Protein AF-0000000077649374 (afdb_homodimer)

Organism: Acanthosepion pharaonis (NCBI:txid158019)

Sequence (612 aa):
MPIEAVLDDIYYEPVKFMDAVSCPISDKKQTMKIISKLQSVYPVKGFEHLKRVKSCKSQGSGLHIIICLKDQLSEEFLKKRLTLEVPASAPLTRKQFNEASLCWPVNFHEDKKITRLLSAHVFTPNEEEIINKNMAKAIEMAKIGQKMAECPVGAVVIDPTKDLVIAAAHDLRFQSGHPLKHAVMACVDLVAHSQGGGVWNCPDTLMYTSTESQISSEGNKMGPYLCTTYDLYVTHEPCVMCAMALVHSRVKRVFYSVPEKDGALGSNYKLHVQKHLNHHYEVYRGIMSKECEMLLTTDCKSEAITMPIEAVLDDIYYEPVKFMDAVSCPISDKKQTMKIISKLQSVYPVKGFEHLKRVKSCKSQGSGLHIIICLKDQLSEEFLKKRLTLEVPASAPLTRKQFNEASLCWPVNFHEDKKITRLLSAHVFTPNEEEIINKNMAKAIEMAKIGQKMAECPVGAVVIDPTKDLVIAAAHDLRFQSGHPLKHAVMACVDLVAHSQGGGVWNCPDTLMYTSTESQISSEGNKMGPYLCTTYDLYVTHEPCVMCAMALVHSRVKRVFYSVPEKDGALGSNYKLHVQKHLNHHYEVYRGIMSKECEMLLTTDCKSEAIT

Foldseek 3Di:
DFKAWQADCLLVDAFDKAKFWKDKDPDPVCVVVVVVVLCVVPNAPPQQFFDQWDQDPPPHRIIMGTRYGPVVDDPVVPPPTDMFIAGPHHRAAPVNQVNRVVRGHTDDDYDPLVHLNHDRDVDDPVVLVLLLVQLVLQQVQLVVCVVVVHHSKKKWKAQPVVRDTFKIHAADCPVVVNLLRHNLVVRLQSLLVLQVHHDDDDDPSIDGHNDDNCVVPPPPPLGALSAANMEMEMAEADAPSSVVVCLSSQHAEYEYAYYACRHACHHPHNPQNDPPGPHHHIYMYNRPNVSSVVSVPPPDDSVSND/DFKAWQADCLLVDAFDKAKFWKDKDPDPVCVVVVVVVLCVVPNAPPQQFFDQWDQDPPPHRIIMGTRYGPVVDDPVVPPPTDMFIAGPHHRAAPVNCVVRVVRGHTDHDYDVLVHLNHDRDVDDPVVLVLLLVQLVLQQVQLVVCVVVVHHSKKKWKAQPVVRDTFWIHQADCPVVVNLLRHNLVVRLQSLLVLQVHHDDDDDPSIDGHNDDNCVVPPPPVLGALSAANMEMEMAEADAPSSVVVCLSSQHAEYEYAYYACRHACHHPHNPQNDPPGPHHYIYMYNRPNVSSVVSVPPPDDSVSND

Secondary structure (DSSP, 8-state):
---EE---GGGTSPPPEEEEEEEEES-GGGHHHHHHHHHHHS--TT-TTB-SEEEE-TTSSEEEEEEEEGGGS-HHHHTTSEEEEEESS---SHHHHHHHHHHS-B-----HHHHHHHSS-SS-HHHHHHHHHHHHHHHHHHHHHHHTTS-S-EEEEEETTTTEEEEEEE--HHHHT-TT--HHHHHHHHHHHHTT---S---TT-EE---------S--TT---TTTT-EEEEEE---HHHHHHHHHHT-SEEEEEE--TT-TBTTS-BGGG-TT-S---EEEE-TTHHHHHHHHSSSS-GGGT-/---EE---GGGTSPPPEEEEEEEEES-GGGHHHHHHHHHHHS--TT-TTB-SEEEE-TTSSEEEEEEEEGGGS-HHHHTTSEEEEEESS---SHHHHHHHHHHS-B-----HHHHHHHSS-SS-HHHHHHHHHHHHHHHHHHHHHHHTTS-S-EEEEEETTTTEEEEEEE--HHHHT-TT--HHHHHHHHHHHHTT---S---TT-EE---------S--TT---TTTT-EEEEEE---HHHHHHHHHHT-SEEEEEE--TT-TBTTS-BGGG-TT-S---EEEE-TTHHHHHHHHSSSS-GGGT-

Radius of gyration: 29.96 Å; Cα contacts (8 Å, |Δi|>4): 1283; chains: 2; bounding box: 81×73×55 Å

Structure (mmCIF, N/CA/C/O backbone):
data_AF-0000000077649374-model_v1
#
loop_
_entity.id
_entity.type
_entity.pdbx_description
1 polymer TAD3
#
loop_
_atom_site.group_PDB
_atom_site.id
_atom_site.type_symbol
_atom_site.label_atom_id
_atom_site.label_alt_id
_atom_site.label_comp_id
_atom_site.label_asym_id
_atom_site.label_entity_id
_atom_site.label_seq_id
_atom_site.pdbx_PDB_ins_code
_atom_site.Cartn_x
_atom_site.Cartn_y
_atom_site.Cartn_z
_atom_site.occupancy
_atom_site.B_iso_or_equiv
_atom_site.auth_seq_id
_atom_site.auth_comp_id
_atom_site.auth_asym_id
_atom_site.auth_atom_id
_atom_site.pdbx_PDB_model_num
ATOM 1 N N . MET A 1 1 ? -0.199 -10.141 -26.719 1 68.69 1 MET A N 1
ATOM 2 C CA . MET A 1 1 ? 0.926 -10.141 -25.797 1 68.69 1 MET A CA 1
ATOM 3 C C . MET A 1 1 ? 0.863 -11.344 -24.859 1 68.69 1 MET A C 1
ATOM 5 O O . MET A 1 1 ? -0.224 -11.805 -24.5 1 68.69 1 MET A O 1
ATOM 9 N N . PRO A 1 2 ? 1.978 -11.945 -24.578 1 87.31 2 PRO A N 1
ATOM 10 C CA . PRO A 1 2 ? 1.988 -13.141 -23.734 1 87.31 2 PRO A CA 1
ATOM 11 C C . PRO A 1 2 ? 1.621 -12.844 -22.281 1 87.31 2 PRO A C 1
ATOM 13 O O . PRO A 1 2 ? 1.786 -11.703 -21.828 1 87.31 2 PRO A O 1
ATOM 16 N N . ILE A 1 3 ? 1.01 -13.82 -21.688 1 95.62 3 ILE A N 1
ATOM 17 C CA . ILE A 1 3 ? 0.697 -13.734 -20.266 1 95.62 3 ILE A CA 1
ATOM 18 C C . ILE A 1 3 ? 1.989 -13.711 -19.453 1 95.62 3 ILE A C 1
ATOM 20 O O . ILE A 1 3 ? 2.9 -14.5 -19.703 1 95.62 3 ILE A O 1
ATOM 24 N N . GLU A 1 4 ? 2.061 -12.789 -18.516 1 96.38 4 GLU A N 1
ATOM 25 C CA . GLU A 1 4 ? 3.273 -12.617 -17.719 1 96.38 4 GLU A CA 1
ATOM 26 C C . GLU A 1 4 ? 2.979 -12.742 -16.219 1 96.38 4 GLU A C 1
ATOM 28 O O . GLU A 1 4 ? 1.946 -12.266 -15.75 1 96.38 4 GLU A O 1
ATOM 33 N N . ALA A 1 5 ? 3.92 -13.328 -15.531 1 97.5 5 ALA A N 1
ATOM 34 C CA . ALA A 1 5 ? 3.854 -13.344 -14.078 1 97.5 5 ALA A CA 1
ATOM 35 C C . ALA A 1 5 ? 4.41 -12.047 -13.484 1 97.5 5 ALA A C 1
ATOM 37 O O . ALA A 1 5 ? 5.418 -11.523 -13.961 1 97.5 5 ALA A O 1
ATOM 38 N N . VAL A 1 6 ? 3.744 -11.5 -12.523 1 97.81 6 VAL A N 1
ATOM 39 C CA . VAL A 1 6 ? 4.258 -10.328 -11.812 1 97.81 6 VAL A CA 1
ATOM 40 C C . VAL A 1 6 ? 5.066 -10.773 -10.602 1 97.81 6 VAL A C 1
ATOM 42 O O . VAL A 1 6 ? 4.5 -11.188 -9.586 1 97.81 6 VAL A O 1
ATOM 45 N N . LEU A 1 7 ? 6.336 -10.664 -10.688 1 97.19 7 LEU A N 1
ATOM 46 C CA . LEU A 1 7 ? 7.23 -11.148 -9.641 1 97.19 7 LEU A CA 1
ATOM 47 C C . LEU A 1 7 ? 7.922 -9.992 -8.93 1 97.19 7 LEU A C 1
ATOM 49 O O . LEU A 1 7 ? 7.832 -8.844 -9.375 1 97.19 7 LEU A O 1
ATOM 53 N N . ASP A 1 8 ? 8.484 -10.258 -7.816 1 96.06 8 ASP A N 1
ATOM 54 C CA . ASP A 1 8 ? 9.289 -9.273 -7.098 1 96.06 8 ASP A CA 1
ATOM 55 C C . ASP A 1 8 ? 10.398 -8.711 -7.992 1 96.06 8 ASP A C 1
ATOM 57 O O . ASP A 1 8 ? 10.984 -9.438 -8.797 1 96.06 8 ASP A O 1
ATOM 61 N N . ASP A 1 9 ? 10.758 -7.441 -7.859 1 95.5 9 ASP A N 1
ATOM 62 C CA . ASP A 1 9 ? 11.742 -6.762 -8.695 1 95.5 9 ASP A CA 1
ATOM 63 C C . ASP A 1 9 ? 13.133 -7.363 -8.508 1 95.5 9 ASP A C 1
ATOM 65 O O . ASP A 1 9 ? 14 -7.219 -9.375 1 95.5 9 ASP A O 1
ATOM 69 N N . ILE A 1 10 ? 13.336 -7.988 -7.426 1 94.69 10 ILE A N 1
ATOM 70 C CA . ILE A 1 10 ? 14.641 -8.531 -7.082 1 94.69 10 ILE A CA 1
ATOM 71 C C . ILE A 1 10 ? 15.07 -9.555 -8.133 1 94.69 10 ILE A C 1
ATOM 73 O O . ILE A 1 10 ? 16.266 -9.766 -8.352 1 94.69 10 ILE A O 1
ATOM 77 N N . TYR A 1 11 ? 14.109 -10.18 -8.773 1 95.31 11 TYR A N 1
ATOM 78 C CA . TYR A 1 11 ? 14.422 -11.211 -9.758 1 95.31 11 TYR A CA 1
ATOM 79 C C . TYR A 1 11 ? 14.914 -10.586 -11.062 1 95.31 11 TYR A C 1
ATOM 81 O O . TYR A 1 11 ? 15.5 -11.273 -11.898 1 95.31 11 TYR A O 1
ATOM 89 N N . TYR A 1 12 ? 14.617 -9.273 -11.195 1 93.81 12 TYR A N 1
ATOM 90 C CA . TYR A 1 12 ? 14.945 -8.602 -12.453 1 93.81 12 TYR A CA 1
ATOM 91 C C . TYR A 1 12 ? 16.156 -7.691 -12.281 1 93.81 12 TYR A C 1
ATOM 93 O O . TYR A 1 12 ? 16.688 -7.16 -13.258 1 93.81 12 TYR A O 1
ATOM 101 N N . GLU A 1 13 ? 16.5 -7.438 -11.102 1 94.06 13 GLU A N 1
ATOM 102 C CA . GLU A 1 13 ? 17.578 -6.5 -10.797 1 94.06 13 GLU A CA 1
ATOM 103 C C . GLU A 1 13 ? 18.938 -7.078 -11.188 1 94.06 13 GLU A C 1
ATOM 105 O O . GLU A 1 13 ? 19.156 -8.289 -11.094 1 94.06 13 GLU A O 1
ATOM 110 N N . PRO A 1 14 ? 19.781 -6.188 -11.617 1 94.38 14 PRO A N 1
ATOM 111 C CA . PRO A 1 14 ? 21.156 -6.652 -11.844 1 94.38 14 PRO A CA 1
ATOM 112 C C . PRO A 1 14 ? 21.859 -7.023 -10.547 1 94.38 14 PRO A C 1
ATOM 114 O O . PRO A 1 14 ? 21.453 -6.605 -9.461 1 94.38 14 PRO A O 1
ATOM 117 N N . VAL A 1 15 ? 22.906 -7.832 -10.773 1 94.88 15 VAL A N 1
ATOM 118 C CA . VAL A 1 15 ? 23.703 -8.242 -9.617 1 94.88 15 VAL A CA 1
ATOM 119 C C . VAL A 1 15 ? 24.422 -7.035 -9.031 1 94.88 15 VAL A C 1
ATOM 121 O O . VAL A 1 15 ? 24.984 -6.219 -9.766 1 94.88 15 VAL A O 1
ATOM 124 N N . LYS A 1 16 ? 24.297 -6.906 -7.766 1 93.94 16 LYS A N 1
ATOM 125 C CA . LYS A 1 16 ? 25.062 -5.891 -7.051 1 93.94 16 LYS A CA 1
ATOM 126 C C . LYS A 1 16 ? 26.391 -6.453 -6.543 1 93.94 16 LYS A C 1
ATOM 128 O O . LYS A 1 16 ? 26.453 -7.621 -6.148 1 93.94 16 LYS A O 1
ATOM 133 N N . PHE A 1 17 ? 27.328 -5.562 -6.516 1 91.88 17 PHE A N 1
ATOM 134 C CA . PHE A 1 17 ? 28.656 -6.027 -6.137 1 91.88 17 PHE A CA 1
ATOM 135 C C . PHE A 1 17 ? 29.172 -5.258 -4.93 1 91.88 17 PHE A C 1
ATOM 137 O O . PHE A 1 17 ? 28.688 -4.168 -4.621 1 91.88 17 PHE A O 1
ATOM 144 N N . MET A 1 18 ? 29.969 -5.906 -4.277 1 86.88 18 MET A N 1
ATOM 145 C CA . MET A 1 18 ? 30.688 -5.293 -3.162 1 86.88 18 MET A CA 1
ATOM 146 C C . MET A 1 18 ? 32.188 -5.629 -3.217 1 86.88 18 MET A C 1
ATOM 148 O O . MET A 1 18 ? 32.594 -6.543 -3.938 1 86.88 18 MET A O 1
ATOM 152 N N . ASP A 1 19 ? 32.938 -4.871 -2.393 1 84.81 19 ASP A N 1
ATOM 153 C CA . ASP A 1 19 ? 34.375 -5.082 -2.404 1 84.81 19 ASP A CA 1
ATOM 154 C C . ASP A 1 19 ? 34.781 -6.129 -1.367 1 84.81 19 ASP A C 1
ATOM 156 O O . ASP A 1 19 ? 34.281 -6.125 -0.242 1 84.81 19 ASP A O 1
ATOM 160 N N . ALA A 1 20 ? 35.625 -7.035 -1.811 1 83.62 20 ALA A N 1
ATOM 161 C CA . ALA A 1 20 ? 36.219 -8.016 -0.904 1 83.62 20 ALA A CA 1
ATOM 162 C C . ALA A 1 20 ? 37.719 -8.055 -1.048 1 83.62 20 ALA A C 1
ATOM 164 O O . ALA A 1 20 ? 38.25 -7.77 -2.121 1 83.62 20 ALA A O 1
ATOM 165 N N . VAL A 1 21 ? 38.312 -8.336 0.053 1 81.12 21 VAL A N 1
ATOM 166 C CA . VAL A 1 21 ? 39.781 -8.453 0.057 1 81.12 21 VAL A CA 1
ATOM 167 C C . VAL A 1 21 ? 40.188 -9.875 -0.305 1 81.12 21 VAL A C 1
ATOM 169 O O . VAL A 1 21 ? 39.688 -10.844 0.276 1 81.12 21 VAL A O 1
ATOM 172 N N . SER A 1 22 ? 41.031 -9.969 -1.296 1 82.12 22 SER A N 1
ATOM 173 C CA . SER A 1 22 ? 41.469 -11.273 -1.739 1 82.12 22 SER A CA 1
ATOM 174 C C . SER A 1 22 ? 43 -11.336 -1.798 1 82.12 22 SER A C 1
ATOM 176 O O . SER A 1 22 ? 43.688 -10.305 -1.786 1 82.12 22 SER A O 1
ATOM 178 N N . CYS A 1 23 ? 43.469 -12.625 -1.661 1 78.81 23 CYS A N 1
ATOM 179 C CA . CYS A 1 23 ? 44.906 -12.844 -1.784 1 78.81 23 CYS A CA 1
ATOM 180 C C . CYS A 1 23 ? 45.219 -14.062 -2.652 1 78.81 23 CYS A C 1
ATOM 182 O O . CYS A 1 23 ? 44.438 -15.039 -2.637 1 78.81 23 CYS A O 1
ATOM 184 N N . PRO A 1 24 ? 46.312 -13.922 -3.404 1 81.06 24 PRO A N 1
ATOM 185 C CA . PRO A 1 24 ? 46.688 -15.086 -4.199 1 81.06 24 PRO A CA 1
ATOM 186 C C . PRO A 1 24 ? 47.188 -16.25 -3.344 1 81.06 24 PRO A C 1
ATOM 188 O O . PRO A 1 24 ? 47.812 -16.031 -2.309 1 81.06 24 PRO A O 1
ATOM 191 N N . ILE A 1 25 ? 46.781 -17.422 -3.711 1 79.12 25 ILE A N 1
ATOM 192 C CA . ILE A 1 25 ? 47.281 -18.625 -3.061 1 79.12 25 ILE A CA 1
ATOM 193 C C . ILE A 1 25 ? 48.5 -19.141 -3.797 1 79.12 25 ILE A C 1
ATOM 195 O O . ILE A 1 25 ? 48.438 -19.5 -4.973 1 79.12 25 ILE A O 1
ATOM 199 N N . SER A 1 26 ? 49.562 -19.109 -3.197 1 76.69 26 SER A N 1
ATOM 200 C CA . SER A 1 26 ? 50.812 -19.484 -3.814 1 76.69 26 SER A CA 1
ATOM 201 C C . SER A 1 26 ? 50.938 -20.984 -3.984 1 76.69 26 SER A C 1
ATOM 203 O O . SER A 1 26 ? 51.438 -21.469 -5.004 1 76.69 26 SER A O 1
ATOM 205 N N . ASP A 1 27 ? 50.594 -21.75 -2.979 1 77.94 27 ASP A N 1
ATOM 206 C CA . ASP A 1 27 ? 50.656 -23.203 -3.008 1 77.94 27 ASP A CA 1
ATOM 207 C C . ASP A 1 27 ? 49.25 -23.812 -3.055 1 77.94 27 ASP A C 1
ATOM 209 O O . ASP A 1 27 ? 48.562 -23.875 -2.037 1 77.94 27 ASP A O 1
ATOM 213 N N . LYS A 1 28 ? 48.938 -24.312 -4.086 1 78.69 28 LYS A N 1
ATOM 214 C CA . LYS A 1 28 ? 47.594 -24.891 -4.324 1 78.69 28 LYS A CA 1
ATOM 215 C C . LYS A 1 28 ? 47.344 -26.047 -3.359 1 78.69 28 LYS A C 1
ATOM 217 O O . LYS A 1 28 ? 46.188 -26.312 -3.004 1 78.69 28 LYS A O 1
ATOM 222 N N . LYS A 1 29 ? 48.344 -26.641 -2.906 1 80.94 29 LYS A N 1
ATOM 223 C CA . LYS A 1 29 ? 48.188 -27.797 -2.029 1 80.94 29 LYS A CA 1
ATOM 224 C C . LYS A 1 29 ? 47.719 -27.375 -0.642 1 80.94 29 LYS A C 1
ATOM 226 O O . LYS A 1 29 ? 47.188 -28.188 0.111 1 80.94 29 LYS A O 1
ATOM 231 N N . GLN A 1 30 ? 47.938 -26.125 -0.42 1 80.38 30 GLN A N 1
ATOM 232 C CA . GLN A 1 30 ? 47.594 -25.656 0.918 1 80.38 30 GLN A CA 1
ATOM 233 C C . GLN A 1 30 ? 46.25 -24.969 0.937 1 80.38 30 GLN A C 1
ATOM 235 O O . GLN A 1 30 ? 45.844 -24.375 1.948 1 80.38 30 GLN A O 1
ATOM 240 N N . THR A 1 31 ? 45.625 -24.984 -0.147 1 80.81 31 THR A N 1
ATOM 241 C CA . THR A 1 31 ? 44.375 -24.234 -0.299 1 80.81 31 THR A CA 1
ATOM 242 C C . THR A 1 31 ? 43.375 -24.641 0.776 1 80.81 31 THR A C 1
ATOM 244 O O . THR A 1 31 ? 42.812 -23.781 1.438 1 80.81 31 THR A O 1
ATOM 247 N N . MET A 1 32 ? 43.188 -25.938 0.984 1 81.94 32 MET A N 1
ATOM 248 C CA . MET A 1 32 ? 42.219 -26.438 1.943 1 81.94 32 MET A CA 1
ATOM 249 C C . MET A 1 32 ? 42.531 -25.984 3.357 1 81.94 32 MET A C 1
ATOM 251 O O . MET A 1 32 ? 41.656 -25.609 4.125 1 81.94 32 MET A O 1
ATOM 255 N N . LYS A 1 33 ? 43.75 -26.094 3.668 1 81 33 LYS A N 1
ATOM 256 C CA . LYS A 1 33 ? 44.219 -25.656 4.992 1 81 33 LYS A CA 1
ATOM 257 C C . LYS A 1 33 ? 43.969 -24.172 5.203 1 81 33 LYS A C 1
ATOM 259 O O . LYS A 1 33 ? 43.531 -23.75 6.285 1 81 33 LYS A O 1
ATOM 264 N N . ILE A 1 34 ? 44.3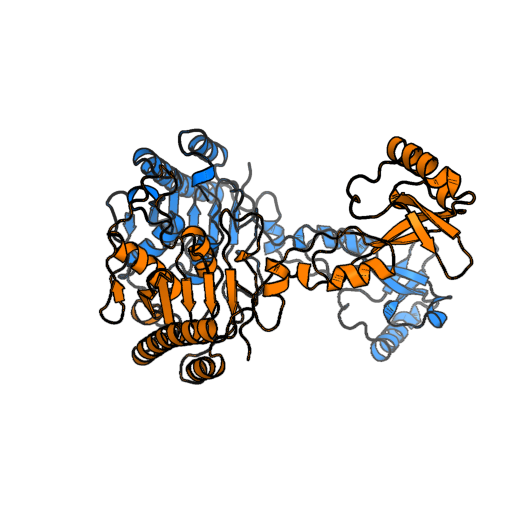12 -23.438 4.195 1 79.38 34 ILE A N 1
ATOM 265 C CA . ILE A 1 34 ? 44.125 -21.984 4.27 1 79.38 34 ILE A CA 1
ATOM 266 C C . ILE A 1 34 ? 42.625 -21.672 4.449 1 79.38 34 ILE A C 1
ATOM 268 O O . ILE A 1 34 ? 42.281 -20.828 5.281 1 79.38 34 ILE A O 1
ATOM 272 N N . ILE A 1 35 ? 41.781 -22.312 3.686 1 80.44 35 ILE A N 1
ATOM 273 C CA . ILE A 1 35 ? 40.344 -22.125 3.762 1 80.44 35 ILE A CA 1
ATOM 274 C C . ILE A 1 35 ? 39.844 -22.406 5.18 1 80.44 35 ILE A C 1
ATOM 276 O O . ILE A 1 35 ? 39.094 -21.641 5.75 1 80.44 35 ILE A O 1
ATOM 280 N N . SER A 1 36 ? 40.281 -23.5 5.781 1 82.25 36 SER A N 1
ATOM 281 C CA . SER A 1 36 ? 39.875 -23.891 7.125 1 82.25 36 SER A CA 1
ATOM 282 C C . SER A 1 36 ? 40.281 -22.844 8.156 1 82.25 36 SER A C 1
ATOM 284 O O . SER A 1 36 ? 39.5 -22.5 9.047 1 82.25 36 SER A O 1
ATOM 286 N N . LYS A 1 37 ? 41.438 -22.391 7.988 1 76.62 37 LYS A N 1
ATOM 287 C CA . LYS A 1 37 ? 41.938 -21.375 8.914 1 76.62 37 LYS A CA 1
ATOM 288 C C . LYS A 1 37 ? 41.125 -20.078 8.797 1 76.62 37 LYS A C 1
ATOM 290 O O . LYS A 1 37 ? 40.781 -19.484 9.805 1 76.62 37 LYS A O 1
ATOM 295 N N . LEU A 1 38 ? 40.938 -19.703 7.582 1 77.81 38 LEU A N 1
ATOM 296 C CA . LEU A 1 38 ? 40.219 -18.453 7.348 1 77.81 38 LEU A CA 1
ATOM 297 C C . LEU A 1 38 ? 38.781 -18.562 7.844 1 77.81 38 LEU A C 1
ATOM 299 O O . LEU A 1 38 ? 38.219 -17.578 8.344 1 77.81 38 LEU A O 1
ATOM 303 N N . GLN A 1 39 ? 38.156 -19.688 7.699 1 77.25 39 GLN A N 1
ATOM 304 C CA . GLN A 1 39 ? 36.781 -19.906 8.156 1 77.25 39 GLN A CA 1
ATOM 305 C C . GLN A 1 39 ? 36.688 -19.734 9.672 1 77.25 39 GLN A C 1
ATOM 307 O O . GLN A 1 39 ? 35.656 -19.281 10.172 1 77.25 39 GLN A O 1
ATOM 312 N N . SER A 1 40 ? 37.688 -20.062 10.305 1 78.06 40 SER A N 1
ATOM 313 C CA . SER A 1 40 ? 37.688 -19.969 11.758 1 78.06 40 SER A CA 1
ATOM 314 C C . SER A 1 40 ? 38 -18.547 12.211 1 78.06 40 SER A C 1
ATOM 316 O O . SER A 1 40 ? 37.406 -18.047 13.164 1 78.06 40 SER A O 1
ATOM 318 N N . VAL A 1 41 ? 38.906 -17.891 11.562 1 74.31 41 VAL A N 1
ATOM 319 C CA . VAL A 1 41 ? 39.375 -16.594 12.016 1 74.31 41 VAL A CA 1
ATOM 320 C C . VAL A 1 41 ? 38.5 -15.484 11.438 1 74.31 41 VAL A C 1
ATOM 322 O O . VAL A 1 41 ? 38.156 -14.523 12.133 1 74.31 41 VAL A O 1
ATOM 325 N N . TYR A 1 42 ? 38.156 -15.703 10.141 1 74.12 42 TYR A N 1
ATOM 326 C CA . TYR A 1 42 ? 37.344 -14.695 9.453 1 74.12 42 TYR A CA 1
ATOM 327 C C . TYR A 1 42 ? 36.156 -15.32 8.773 1 74.12 42 TYR A C 1
ATOM 329 O O . TYR A 1 42 ? 36.125 -15.453 7.551 1 74.12 42 TYR A O 1
ATOM 337 N N . PRO A 1 43 ? 35.25 -15.633 9.609 1 71.38 43 PRO A N 1
ATOM 338 C CA . PRO A 1 43 ? 34.062 -16.219 8.984 1 71.38 43 PRO A CA 1
ATOM 339 C C . PRO A 1 43 ? 33.312 -15.211 8.102 1 71.38 43 PRO A C 1
ATOM 341 O O . PRO A 1 43 ? 33.281 -14.016 8.406 1 71.38 43 PRO A O 1
ATOM 344 N N . VAL A 1 44 ? 33.031 -15.609 6.934 1 71.44 44 VAL A N 1
ATOM 345 C CA . VAL A 1 44 ? 32.219 -14.773 6.031 1 71.44 44 VAL A CA 1
ATOM 346 C C . VAL A 1 44 ? 30.75 -14.984 6.301 1 71.44 44 VAL A C 1
ATOM 348 O O . VAL A 1 44 ? 30.016 -15.453 5.426 1 71.44 44 VAL A O 1
ATOM 351 N N . LYS A 1 45 ? 30.312 -14.57 7.445 1 76.44 45 LYS A N 1
ATOM 352 C CA . LYS A 1 45 ? 28.906 -14.727 7.82 1 76.44 45 LYS A CA 1
ATOM 353 C C . LYS A 1 45 ? 28 -13.859 6.957 1 76.44 45 LYS A C 1
ATOM 355 O O . LYS A 1 45 ? 28.25 -12.664 6.793 1 76.44 45 LYS A O 1
ATOM 360 N N . GLY A 1 46 ? 27 -14.375 6.34 1 79.56 46 GLY A N 1
ATOM 361 C CA . GLY A 1 46 ? 26.047 -13.641 5.516 1 79.56 46 GLY A CA 1
ATOM 362 C C . GLY A 1 46 ? 26.422 -13.633 4.047 1 79.56 46 GLY A C 1
ATOM 363 O O . GLY A 1 46 ? 25.672 -13.117 3.215 1 79.56 46 GLY A O 1
ATOM 364 N N . PHE A 1 47 ? 27.609 -14.25 3.842 1 83.94 47 PHE A N 1
ATOM 365 C CA . PHE A 1 47 ? 28.062 -14.281 2.457 1 83.94 47 PHE A CA 1
ATOM 366 C C . PHE A 1 47 ? 28.391 -15.703 2.025 1 83.94 47 PHE A C 1
ATOM 368 O O . PHE A 1 47 ? 29.391 -15.945 1.344 1 83.94 47 PHE A O 1
ATOM 375 N N . GLU A 1 48 ? 27.547 -16.562 2.416 1 85.75 48 GLU A N 1
ATOM 376 C CA . GLU A 1 48 ? 27.734 -18 2.184 1 85.75 48 GLU A CA 1
ATOM 377 C C . GLU A 1 48 ? 27.578 -18.344 0.706 1 85.75 48 GLU A C 1
ATOM 379 O O . GLU A 1 48 ? 27.984 -19.422 0.267 1 85.75 48 GLU A O 1
ATOM 384 N N . HIS A 1 49 ? 27.047 -17.359 0.034 1 90.31 49 HIS A N 1
ATOM 385 C CA . HIS A 1 49 ? 26.875 -17.609 -1.393 1 90.31 49 HIS A CA 1
ATOM 386 C C . HIS A 1 49 ? 28.203 -17.516 -2.135 1 90.31 49 HIS A C 1
ATOM 388 O O . HIS A 1 49 ? 28.328 -18 -3.262 1 90.31 49 HIS A O 1
ATOM 394 N N . LEU A 1 50 ? 29.156 -16.953 -1.559 1 87.94 50 LEU A N 1
ATOM 395 C CA . LEU A 1 50 ? 30.469 -16.781 -2.186 1 87.94 50 LEU A CA 1
ATOM 396 C C . LEU A 1 50 ? 31.328 -18.031 -1.973 1 87.94 50 LEU A C 1
ATOM 398 O O . LEU A 1 50 ? 31.5 -18.484 -0.84 1 87.94 50 LEU A O 1
ATOM 402 N N . LYS A 1 51 ? 31.797 -18.484 -3.086 1 86.31 51 LYS A N 1
ATOM 403 C CA . LYS A 1 51 ? 32.844 -19.484 -2.93 1 86.31 51 LYS A CA 1
ATOM 404 C C . LYS A 1 51 ? 34.156 -18.859 -2.451 1 86.31 51 LYS A C 1
ATOM 406 O O . LYS A 1 51 ? 34.469 -17.734 -2.838 1 86.31 51 LYS A O 1
ATOM 411 N N . ARG A 1 52 ? 34.906 -19.453 -1.729 1 82.38 52 ARG A N 1
ATOM 412 C CA . ARG A 1 52 ? 36.062 -18.859 -1.072 1 82.38 52 ARG A CA 1
ATOM 413 C C . ARG A 1 52 ? 37.219 -18.703 -2.051 1 82.38 52 ARG A C 1
ATOM 415 O O . ARG A 1 52 ? 38.062 -17.828 -1.881 1 82.38 52 ARG A O 1
ATOM 422 N N . VAL A 1 53 ? 37.281 -19.5 -3.002 1 84.44 53 VAL A N 1
ATOM 423 C CA . VAL A 1 53 ? 38.438 -19.516 -3.891 1 84.44 53 VAL A CA 1
ATOM 424 C C . VAL A 1 53 ? 37.969 -19.312 -5.336 1 84.44 53 VAL A C 1
ATOM 426 O O . VAL A 1 53 ? 36.906 -19.797 -5.73 1 84.44 53 VAL A O 1
ATOM 429 N N . LYS A 1 54 ? 38.75 -18.562 -6.023 1 86.62 54 LYS A N 1
ATOM 430 C CA . LYS A 1 54 ? 38.562 -18.359 -7.453 1 86.62 54 LYS A CA 1
ATOM 431 C C . LYS A 1 54 ? 39.781 -18.719 -8.25 1 86.62 54 LYS A C 1
ATOM 433 O O . LYS A 1 54 ? 40.906 -18.391 -7.844 1 86.62 54 LYS A O 1
ATOM 438 N N . SER A 1 55 ? 39.531 -19.344 -9.367 1 82.25 55 SER A N 1
ATOM 439 C CA . SER A 1 55 ? 40.625 -19.672 -10.281 1 82.25 55 SER A CA 1
ATOM 440 C C . SER A 1 55 ? 40.812 -18.562 -11.312 1 82.25 55 SER A C 1
ATOM 442 O O . SER A 1 55 ? 39.844 -18.109 -11.93 1 82.25 55 SER A O 1
ATOM 444 N N . CYS A 1 56 ? 41.938 -17.828 -11.32 1 71.56 56 CYS A N 1
ATOM 445 C CA . CYS A 1 56 ? 42.219 -16.766 -12.281 1 71.56 56 CYS A CA 1
ATOM 446 C C . CYS A 1 56 ? 43.094 -17.281 -13.414 1 71.56 56 CYS A C 1
ATOM 448 O O . CYS A 1 56 ? 44.219 -17.766 -13.172 1 71.56 56 CYS A O 1
ATOM 450 N N . LYS A 1 57 ? 42.562 -17.531 -14.578 1 59.09 57 LYS A N 1
ATOM 451 C CA . LYS A 1 57 ? 43.312 -18.094 -15.703 1 59.09 57 LYS A CA 1
ATOM 452 C C . LYS A 1 57 ? 44.219 -17.047 -16.312 1 59.09 57 LYS A C 1
ATOM 454 O O . LYS A 1 57 ? 45.156 -17.375 -17.047 1 59.09 57 LYS A O 1
ATOM 459 N N . SER A 1 58 ? 43.781 -15.789 -16.344 1 53.56 58 SER A N 1
ATOM 460 C CA . SER A 1 58 ? 44.562 -14.883 -17.172 1 53.56 58 SER A CA 1
ATOM 461 C C . SER A 1 58 ? 46.031 -14.859 -16.75 1 53.56 58 SER A C 1
ATOM 463 O O . SER A 1 58 ? 46.938 -14.742 -17.594 1 53.56 58 SER A O 1
ATOM 465 N N . GLN A 1 59 ? 46.344 -14.289 -15.648 1 48.47 59 GLN A N 1
ATOM 466 C CA . GLN A 1 59 ? 47.75 -14.023 -15.367 1 48.47 59 GLN A CA 1
ATOM 467 C C . GLN A 1 59 ? 48.406 -15.227 -14.703 1 48.47 59 GLN A C 1
ATOM 469 O O . GLN A 1 59 ? 49.188 -15.078 -13.758 1 48.47 59 GLN A O 1
ATOM 474 N N . GLY A 1 60 ? 48.281 -16.531 -15.188 1 51.69 60 GLY A N 1
ATOM 475 C CA . GLY A 1 60 ? 48.844 -17.75 -14.648 1 51.69 60 GLY A CA 1
ATOM 476 C C . GLY A 1 60 ? 47.906 -18.5 -13.727 1 51.69 60 GLY A C 1
ATOM 477 O O . GLY A 1 60 ? 46.781 -18.062 -13.484 1 51.69 60 GLY A O 1
ATOM 478 N N . SER A 1 61 ? 48.125 -19.891 -13.383 1 57.81 61 SER A N 1
ATOM 479 C CA . SER A 1 61 ? 47.375 -20.859 -12.586 1 57.81 61 SER A CA 1
ATOM 480 C C . SER A 1 61 ? 47.094 -20.312 -11.188 1 57.81 61 SER A C 1
ATOM 482 O O . SER A 1 61 ? 47.219 -21.031 -10.195 1 57.81 61 SER A O 1
ATOM 484 N N . GLY A 1 62 ? 46.781 -19 -11.078 1 71.25 62 GLY A N 1
ATOM 485 C CA . GLY A 1 62 ? 46.75 -18.531 -9.703 1 71.25 62 GLY A CA 1
ATOM 486 C C . GLY A 1 62 ? 45.375 -18.578 -9.078 1 71.25 62 GLY A C 1
ATOM 487 O O . GLY A 1 62 ? 44.375 -18.609 -9.781 1 71.25 62 GLY A O 1
ATOM 488 N N . LEU A 1 63 ? 45.281 -19.234 -7.855 1 79 63 LEU A N 1
ATOM 489 C CA . LEU A 1 63 ? 44.094 -19.25 -7.008 1 79 63 LEU A CA 1
ATOM 490 C C . LEU A 1 63 ? 44.062 -18.016 -6.113 1 79 63 LEU A C 1
ATOM 492 O O . LEU A 1 63 ? 45.094 -17.547 -5.633 1 79 63 LEU A O 1
ATOM 496 N N . HIS A 1 64 ? 42.906 -17.406 -6.238 1 81.94 64 HIS A N 1
ATOM 497 C CA . HIS A 1 64 ? 42.688 -16.328 -5.293 1 81.94 64 HIS A CA 1
ATOM 498 C C . HIS A 1 64 ? 41.688 -16.719 -4.223 1 81.94 64 HIS A C 1
ATOM 500 O O . HIS A 1 64 ? 40.75 -17.469 -4.5 1 81.94 64 HIS A O 1
ATOM 506 N N . ILE A 1 65 ? 41.969 -16.312 -3.062 1 78.75 65 ILE A N 1
ATOM 507 C CA . ILE A 1 65 ? 41.094 -16.641 -1.955 1 78.75 65 ILE A CA 1
ATOM 508 C C . ILE A 1 65 ? 40.562 -15.359 -1.308 1 78.75 65 ILE A C 1
ATOM 510 O O . ILE A 1 65 ? 41.312 -14.398 -1.144 1 78.75 65 ILE A O 1
ATOM 514 N N . ILE A 1 66 ? 39.312 -15.328 -1.046 1 75.25 66 ILE A N 1
ATOM 515 C CA . ILE A 1 66 ? 38.719 -14.195 -0.329 1 75.25 66 ILE A CA 1
ATOM 516 C C . ILE A 1 66 ? 39.094 -14.273 1.146 1 75.25 66 ILE A C 1
ATOM 518 O O . ILE A 1 66 ? 38.875 -15.281 1.808 1 75.25 66 ILE A O 1
ATOM 522 N N . ILE A 1 67 ? 39.625 -13.242 1.559 1 67.25 67 ILE A N 1
ATOM 523 C CA . ILE A 1 67 ? 40 -13.188 2.971 1 67.25 67 ILE A CA 1
ATOM 524 C C . ILE A 1 67 ? 38.844 -12.625 3.781 1 67.25 67 ILE A C 1
ATOM 526 O O . ILE A 1 67 ? 38.375 -13.25 4.742 1 67.25 67 ILE A O 1
ATOM 530 N N . CYS A 1 68 ? 38.469 -11.531 3.564 1 62.72 68 CYS A N 1
ATOM 531 C CA . CYS A 1 68 ? 37.375 -10.891 4.293 1 62.72 68 CYS A CA 1
ATOM 532 C C . CYS A 1 68 ? 36.75 -9.766 3.473 1 62.72 68 CYS A C 1
ATOM 534 O O . CYS A 1 68 ? 37.219 -9.484 2.361 1 62.72 68 CYS A O 1
ATOM 536 N N . LEU A 1 69 ? 35.625 -9.25 4.02 1 63.66 69 LEU A N 1
ATOM 537 C CA . LEU A 1 69 ? 35.062 -8.062 3.41 1 63.66 69 LEU A CA 1
ATOM 538 C C . LEU A 1 69 ? 35.875 -6.82 3.766 1 63.66 69 LEU A C 1
ATOM 540 O O . LEU A 1 69 ? 36.469 -6.75 4.844 1 63.66 69 LEU A O 1
ATOM 544 N N . LYS A 1 70 ? 36.094 -5.961 2.791 1 60.75 70 LYS A N 1
ATOM 545 C CA . LYS A 1 70 ? 36.938 -4.781 2.949 1 60.75 70 LYS A CA 1
ATOM 546 C C . LYS A 1 70 ? 36.594 -4.02 4.227 1 60.75 70 LYS A C 1
ATOM 548 O O . LYS A 1 70 ? 37.469 -3.506 4.91 1 60.75 70 LYS A O 1
ATOM 553 N N . ASP A 1 71 ? 35.25 -3.984 4.473 1 59.47 71 ASP A N 1
ATOM 554 C CA . ASP A 1 71 ? 34.812 -3.164 5.598 1 59.47 71 ASP A CA 1
ATOM 555 C C . ASP A 1 71 ? 35.25 -3.789 6.93 1 59.47 71 ASP A C 1
ATOM 557 O O . ASP A 1 71 ? 35.156 -3.146 7.977 1 59.47 71 ASP A O 1
ATOM 561 N N . GLN A 1 72 ? 35.75 -4.941 6.863 1 59.69 72 GLN A N 1
ATOM 562 C CA . GLN A 1 72 ? 36.125 -5.645 8.086 1 59.69 72 GLN A CA 1
ATOM 563 C C . GLN A 1 72 ? 37.594 -5.43 8.43 1 59.69 72 GLN A C 1
ATOM 565 O O . GLN A 1 72 ? 38.031 -5.797 9.516 1 59.69 72 GLN A O 1
ATOM 570 N N . LEU A 1 73 ? 38.344 -4.848 7.484 1 59.78 73 LEU A N 1
ATOM 571 C CA . LEU A 1 73 ? 39.75 -4.691 7.734 1 59.78 73 LEU A CA 1
ATOM 572 C C . LEU A 1 73 ? 40.156 -3.215 7.77 1 59.78 73 LEU A C 1
ATOM 574 O O . LEU A 1 73 ? 39.5 -2.385 7.125 1 59.78 73 LEU A O 1
ATOM 578 N N . SER A 1 74 ? 41.062 -2.979 8.633 1 57.38 74 SER A N 1
ATOM 579 C CA . SER A 1 74 ? 41.594 -1.621 8.719 1 57.38 74 SER A CA 1
ATOM 580 C C . SER A 1 74 ? 42.281 -1.219 7.43 1 57.38 74 SER A C 1
ATOM 582 O O . SER A 1 74 ? 42.719 -2.078 6.656 1 57.38 74 SER A O 1
ATOM 584 N N . GLU A 1 75 ? 42.219 0.074 7.047 1 59.03 75 GLU A N 1
ATOM 585 C CA . GLU A 1 75 ? 42.844 0.636 5.855 1 59.03 75 GLU A CA 1
ATOM 586 C C . GLU A 1 75 ? 44.312 0.212 5.75 1 59.03 75 GLU A C 1
ATOM 588 O O . GLU A 1 75 ? 44.812 -0.015 4.652 1 59.03 75 GLU A O 1
ATOM 593 N N . GLU A 1 76 ? 44.938 0.119 6.84 1 56.94 76 GLU A N 1
ATOM 594 C CA . GLU A 1 76 ? 46.344 -0.247 6.859 1 56.94 76 GLU A CA 1
ATOM 595 C C . GLU A 1 76 ? 46.562 -1.656 6.316 1 56.94 76 GLU A C 1
ATOM 597 O O . GLU A 1 76 ? 47.531 -1.917 5.621 1 56.94 76 GLU A O 1
ATOM 602 N N . PHE A 1 77 ? 45.719 -2.49 6.684 1 54.78 77 PHE A N 1
ATOM 603 C CA . PHE A 1 77 ? 45.844 -3.883 6.262 1 54.78 77 PHE A CA 1
ATOM 604 C C . PHE A 1 77 ? 45.438 -4.039 4.801 1 54.78 77 PHE A C 1
ATOM 606 O O . PHE A 1 77 ? 45.906 -4.953 4.117 1 54.78 77 PHE A O 1
ATOM 613 N N . LEU A 1 78 ? 44.688 -2.994 4.266 1 56.19 78 LEU A N 1
ATOM 614 C CA . LEU A 1 78 ? 44.188 -3.008 2.904 1 56.19 78 LEU A CA 1
ATOM 615 C C . LEU A 1 78 ? 45.219 -2.527 1.913 1 56.19 78 LEU A C 1
ATOM 617 O O . LEU A 1 78 ? 45.219 -2.914 0.743 1 56.19 78 LEU A O 1
ATOM 621 N N . LYS A 1 79 ? 46.156 -1.66 2.215 1 55.28 79 LYS A N 1
ATOM 622 C CA . LYS A 1 79 ? 47.094 -0.994 1.329 1 55.28 79 LYS A CA 1
ATOM 623 C C . LYS A 1 79 ? 47.844 -2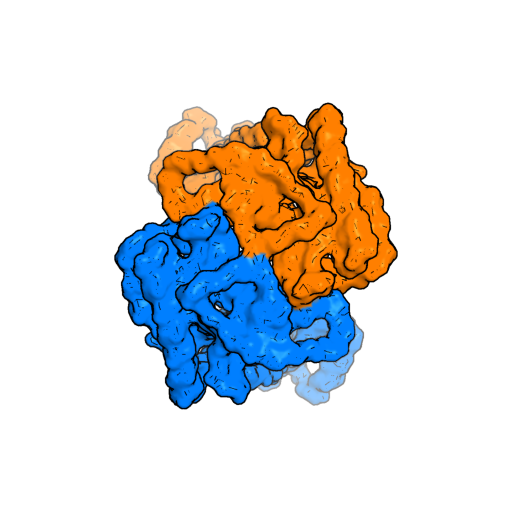.006 0.468 1 55.28 79 LYS A C 1
ATOM 625 O O . LYS A 1 79 ? 48.281 -1.688 -0.646 1 55.28 79 LYS A O 1
ATOM 630 N N . LYS A 1 80 ? 47.969 -3.299 0.941 1 56.97 80 LYS A N 1
ATOM 631 C CA . LYS A 1 80 ? 48.812 -4.219 0.174 1 56.97 80 LYS A CA 1
ATOM 632 C C . LYS A 1 80 ? 47.969 -5.379 -0.376 1 56.97 80 LYS A C 1
ATOM 634 O O . LYS A 1 80 ? 48.531 -6.379 -0.833 1 56.97 80 LYS A O 1
ATOM 639 N N . ARG A 1 81 ? 46.688 -5.145 -0.206 1 62.47 81 ARG A N 1
ATOM 640 C CA . ARG A 1 81 ? 45.906 -6.324 -0.589 1 62.47 81 ARG A CA 1
ATOM 641 C C . ARG A 1 81 ? 45 -6.02 -1.771 1 62.47 81 ARG A C 1
ATOM 643 O O . ARG A 1 81 ? 44.656 -4.863 -2.014 1 62.47 81 ARG A O 1
ATOM 650 N N . LEU A 1 82 ? 44.906 -7.035 -2.566 1 72 82 LEU A N 1
ATOM 651 C CA . LEU A 1 82 ? 44.062 -6.941 -3.754 1 72 82 LEU A CA 1
ATOM 652 C C . LEU A 1 82 ? 42.594 -6.918 -3.371 1 72 82 LEU A C 1
ATOM 654 O O . LEU A 1 82 ? 42.125 -7.73 -2.561 1 72 82 LEU A O 1
ATOM 658 N N . THR A 1 83 ? 41.969 -5.793 -3.66 1 78.31 83 THR A N 1
ATOM 659 C CA . THR A 1 83 ? 40.531 -5.691 -3.494 1 78.31 83 THR A CA 1
ATOM 660 C C . THR A 1 83 ? 39.812 -6.039 -4.793 1 78.31 83 THR A C 1
ATOM 662 O O . THR A 1 83 ? 40.156 -5.543 -5.863 1 78.31 83 THR A O 1
ATOM 665 N N . LEU A 1 84 ? 38.906 -7.059 -4.699 1 81.62 84 LEU A N 1
ATOM 666 C CA . LEU A 1 84 ? 38.125 -7.469 -5.871 1 81.62 84 LEU A CA 1
ATOM 667 C C . LEU A 1 84 ? 36.625 -7.285 -5.641 1 81.62 84 LEU A C 1
ATOM 669 O O . LEU A 1 84 ? 36.188 -7.242 -4.496 1 81.62 84 LEU A O 1
ATOM 673 N N . GLU A 1 85 ? 35.938 -7.16 -6.754 1 87.31 85 GLU A N 1
ATOM 674 C CA . GLU A 1 85 ? 34.5 -7.074 -6.703 1 87.31 85 GLU A CA 1
ATOM 675 C C . GLU A 1 85 ? 33.875 -8.461 -6.656 1 87.31 85 GLU A C 1
ATOM 677 O O . GLU A 1 85 ? 34.188 -9.328 -7.469 1 87.31 85 GLU A O 1
ATOM 682 N N . VAL A 1 86 ? 33.062 -8.641 -5.676 1 89.44 86 VAL A N 1
ATOM 683 C CA . VAL A 1 86 ? 32.344 -9.898 -5.551 1 89.44 86 VAL A CA 1
ATOM 684 C C . VAL A 1 86 ? 30.859 -9.633 -5.434 1 89.44 86 VAL A C 1
ATOM 686 O O . VAL A 1 86 ? 30.438 -8.547 -5.02 1 89.44 86 VAL A O 1
ATOM 689 N N . PRO A 1 87 ? 30.062 -10.586 -5.848 1 91.56 87 PRO A N 1
ATOM 690 C CA . PRO A 1 87 ? 28.625 -10.383 -5.715 1 91.56 87 PRO A CA 1
ATOM 691 C C . PRO A 1 87 ? 28.188 -10.172 -4.266 1 91.56 87 PRO A C 1
ATOM 693 O O . PRO A 1 87 ? 28.594 -10.938 -3.383 1 91.56 87 PRO A O 1
ATOM 696 N N . ALA A 1 88 ? 27.344 -9.258 -4.031 1 92 88 ALA A N 1
ATOM 697 C CA . ALA A 1 88 ? 26.953 -8.859 -2.68 1 92 88 ALA A CA 1
ATOM 698 C C . ALA A 1 88 ? 25.859 -9.773 -2.141 1 92 88 ALA A C 1
ATOM 700 O O . ALA A 1 88 ? 25.641 -9.852 -0.928 1 92 88 ALA A O 1
ATOM 701 N N . SER A 1 89 ? 25.125 -10.367 -3.047 1 93.88 89 SER A N 1
ATOM 702 C CA . SER A 1 89 ? 24.047 -11.266 -2.646 1 93.88 89 SER A CA 1
ATOM 703 C C . SER A 1 89 ? 24 -12.5 -3.535 1 93.88 89 SER A C 1
ATOM 705 O O . SER A 1 89 ? 24.562 -12.508 -4.629 1 93.88 89 SER A O 1
ATOM 707 N N . ALA A 1 90 ? 23.359 -13.508 -3.01 1 94.06 90 ALA A N 1
ATOM 708 C CA . ALA A 1 90 ? 23.188 -14.742 -3.773 1 94.06 90 ALA A CA 1
ATOM 709 C C . ALA A 1 90 ? 22.297 -14.508 -4.996 1 94.06 90 ALA A C 1
ATOM 711 O O . ALA A 1 90 ? 21.297 -13.797 -4.914 1 94.06 90 ALA A O 1
ATOM 712 N N . PRO A 1 91 ? 22.703 -15.07 -6.078 1 95.06 91 PRO A N 1
ATOM 713 C CA . PRO A 1 91 ? 21.844 -14.969 -7.262 1 95.06 91 PRO A CA 1
ATOM 714 C C . PRO A 1 91 ? 20.516 -15.719 -7.102 1 95.06 91 PRO A C 1
ATOM 716 O O . PRO A 1 91 ? 20.484 -16.797 -6.496 1 95.06 91 PRO A O 1
ATOM 719 N N . LEU A 1 92 ? 19.484 -15.195 -7.676 1 95.56 92 LEU A N 1
ATOM 720 C CA . LEU A 1 92 ? 18.156 -15.789 -7.543 1 95.56 92 LEU A CA 1
ATOM 721 C C . LEU A 1 92 ? 17.688 -16.391 -8.867 1 95.56 92 LEU A C 1
ATOM 723 O O . LEU A 1 92 ? 16.781 -17.219 -8.891 1 95.56 92 LEU A O 1
ATOM 727 N N . THR A 1 93 ? 18.281 -15.969 -9.914 1 95.5 93 THR A N 1
ATOM 728 C CA . THR A 1 93 ? 17.953 -16.453 -11.242 1 95.5 93 THR A CA 1
ATOM 729 C C . THR A 1 93 ? 19.203 -16.922 -11.984 1 95.5 93 THR A C 1
ATOM 731 O O . THR A 1 93 ? 20.328 -16.578 -11.586 1 95.5 93 THR A O 1
ATOM 734 N N . ARG A 1 94 ? 19.016 -17.656 -12.992 1 93.88 94 ARG A N 1
ATOM 735 C CA . ARG A 1 94 ? 20.141 -18.109 -13.812 1 93.88 94 ARG A CA 1
ATOM 736 C C . ARG A 1 94 ? 20.859 -16.922 -14.438 1 93.88 94 ARG A C 1
ATOM 738 O O . ARG A 1 94 ? 22.094 -16.922 -14.523 1 93.88 94 ARG A O 1
ATOM 745 N N . LYS A 1 95 ? 20.125 -16.016 -14.891 1 94.31 95 LYS A N 1
ATOM 746 C CA . LYS A 1 95 ? 20.734 -14.82 -15.445 1 94.31 95 LYS A CA 1
ATOM 747 C C . LYS A 1 95 ? 21.656 -14.141 -14.43 1 94.31 95 LYS A C 1
ATOM 749 O O . LYS A 1 95 ? 22.781 -13.781 -14.75 1 94.31 95 LYS A O 1
ATOM 754 N N . GLN A 1 96 ? 21.172 -13.977 -13.266 1 95.75 96 GLN A N 1
ATOM 755 C CA . GLN A 1 96 ? 21.969 -13.391 -12.188 1 95.75 96 GLN A CA 1
ATOM 756 C C . GLN A 1 96 ? 23.188 -14.258 -11.875 1 95.75 96 GLN A C 1
ATOM 758 O O . GLN A 1 96 ? 24.281 -13.742 -11.617 1 95.75 96 GLN A O 1
ATOM 763 N N . PHE A 1 97 ? 22.969 -15.555 -11.891 1 96.12 97 PHE A N 1
ATOM 764 C CA . PHE A 1 97 ? 24.062 -16.484 -11.641 1 96.12 97 PHE A CA 1
ATOM 765 C C . PHE A 1 97 ? 25.156 -16.328 -12.68 1 96.12 97 PHE A C 1
ATOM 767 O O . PHE A 1 97 ? 26.344 -16.234 -12.336 1 96.12 97 PHE A O 1
ATOM 774 N N . ASN A 1 98 ? 24.734 -16.234 -13.852 1 95.38 98 ASN A N 1
ATOM 775 C CA . ASN A 1 98 ? 25.688 -16.047 -14.938 1 95.38 98 ASN A CA 1
ATOM 776 C C . ASN A 1 98 ? 26.453 -14.742 -14.789 1 95.38 98 ASN A C 1
ATOM 778 O O . ASN A 1 98 ? 27.672 -14.703 -14.992 1 95.38 98 ASN A O 1
ATOM 782 N N . GLU A 1 99 ? 25.797 -13.789 -14.445 1 94.69 99 GLU A N 1
ATOM 783 C CA . GLU A 1 99 ? 26.422 -12.484 -14.25 1 94.69 99 GLU A CA 1
ATOM 784 C C . GLU A 1 99 ? 27.375 -12.5 -13.055 1 94.69 99 GLU A C 1
ATOM 786 O O . GLU A 1 99 ? 28.5 -12.016 -13.156 1 94.69 99 GLU A O 1
ATOM 791 N N . ALA A 1 100 ? 26.906 -13.031 -12.039 1 93.81 100 ALA A N 1
ATOM 792 C CA . ALA A 1 100 ? 27.703 -13.094 -10.812 1 93.81 100 ALA A CA 1
ATOM 793 C C . ALA A 1 100 ? 28.953 -13.938 -11.016 1 93.81 100 ALA A C 1
ATOM 795 O O . ALA A 1 100 ? 30.047 -13.578 -10.539 1 93.81 100 ALA A O 1
ATOM 796 N N . SER A 1 101 ? 28.828 -15 -11.742 1 92.38 101 SER A N 1
ATOM 797 C CA . SER A 1 101 ? 29.891 -15.977 -11.93 1 92.38 101 SER A CA 1
ATOM 798 C C . SER A 1 101 ? 31.031 -15.391 -12.75 1 92.38 101 SER A C 1
ATOM 800 O O . SER A 1 101 ? 32.156 -15.906 -12.711 1 92.38 101 SER A O 1
ATOM 802 N N . LEU A 1 102 ? 30.688 -14.383 -13.453 1 90.19 102 LEU A N 1
ATOM 803 C CA . LEU A 1 102 ? 31.734 -13.711 -14.219 1 90.19 102 LEU A CA 1
ATOM 804 C C . LEU A 1 102 ? 32.719 -13.016 -13.297 1 90.19 102 LEU A C 1
ATOM 806 O O . LEU A 1 102 ? 33.906 -12.898 -13.625 1 90.19 102 LEU A O 1
ATOM 810 N N . CYS A 1 103 ? 32.312 -12.578 -12.188 1 89.12 103 CYS A N 1
ATOM 811 C CA . CYS A 1 103 ? 33.156 -11.82 -11.273 1 89.12 103 CYS A CA 1
ATOM 812 C C . CYS A 1 103 ? 33.781 -12.734 -10.234 1 89.12 103 CYS A C 1
ATOM 814 O O . CYS A 1 103 ? 35 -12.648 -9.969 1 89.12 103 CYS A O 1
ATOM 816 N N . TRP A 1 104 ? 33.031 -13.594 -9.648 1 90 104 TRP A N 1
ATOM 817 C CA . TRP A 1 104 ? 33.469 -14.531 -8.617 1 90 104 TRP A CA 1
ATOM 818 C C . TRP A 1 104 ? 32.531 -15.742 -8.562 1 90 104 TRP A C 1
ATOM 820 O O . TRP A 1 104 ? 31.328 -15.617 -8.68 1 90 104 TRP A O 1
ATOM 830 N N . PRO A 1 105 ? 33.156 -16.891 -8.328 1 90.69 105 PRO A N 1
ATOM 831 C CA . PRO A 1 105 ? 32.312 -18.078 -8.234 1 90.69 105 PRO A CA 1
ATOM 832 C C . PRO A 1 105 ? 31.312 -18 -7.074 1 90.69 105 PRO A C 1
ATOM 834 O O . PRO A 1 105 ? 31.688 -17.641 -5.957 1 90.69 105 PRO A O 1
ATOM 837 N N . VAL A 1 106 ? 30.062 -18.344 -7.379 1 94.06 106 VAL A N 1
ATOM 838 C CA . VAL A 1 106 ? 29.016 -18.266 -6.367 1 94.06 106 VAL A CA 1
ATOM 839 C C . VAL A 1 106 ? 28.188 -19.562 -6.379 1 94.06 106 VAL A C 1
ATOM 841 O O . VAL A 1 106 ? 28.125 -20.25 -7.398 1 94.06 106 VAL A O 1
ATOM 844 N N . ASN A 1 107 ? 27.672 -19.828 -5.258 1 92.31 107 ASN A N 1
ATOM 845 C CA . ASN A 1 107 ? 26.672 -20.906 -5.168 1 92.31 107 ASN A CA 1
ATOM 846 C C . ASN A 1 107 ? 25.312 -20.453 -5.668 1 92.31 107 ASN A C 1
ATOM 848 O O . ASN A 1 107 ? 24.891 -19.328 -5.402 1 92.31 107 ASN A O 1
ATOM 852 N N . PHE A 1 108 ? 24.656 -21.406 -6.406 1 93.56 108 PHE A N 1
ATOM 853 C CA . PHE A 1 108 ? 23.344 -21.062 -6.977 1 93.56 108 PHE A CA 1
ATOM 854 C C . PHE A 1 108 ? 22.375 -22.234 -6.836 1 93.56 108 PHE A C 1
ATOM 856 O O . PHE A 1 108 ? 22.672 -23.344 -7.281 1 93.56 108 PHE A O 1
ATOM 863 N N . HIS A 1 109 ? 21.328 -21.953 -6.133 1 92.94 109 HIS A N 1
ATOM 864 C CA . HIS A 1 109 ? 20.203 -22.875 -6.062 1 92.94 109 HIS A CA 1
ATOM 865 C C . HIS A 1 109 ? 19.031 -22.406 -6.902 1 92.94 109 HIS A C 1
ATOM 867 O O . HIS A 1 109 ? 18.328 -21.469 -6.512 1 92.94 109 HIS A O 1
ATOM 873 N N . GLU A 1 110 ? 18.859 -23.094 -7.945 1 91.25 110 GLU A N 1
ATOM 874 C CA . GLU A 1 110 ? 17.844 -22.656 -8.906 1 91.25 110 GLU A CA 1
ATOM 875 C C . GLU A 1 110 ? 16.438 -22.969 -8.406 1 91.25 110 GLU A C 1
ATOM 877 O O . GLU A 1 110 ? 16.172 -24.109 -8.008 1 91.25 110 GLU A O 1
ATOM 882 N N . ASP A 1 111 ? 15.609 -22.031 -8.328 1 93.19 111 ASP A N 1
ATOM 883 C CA . ASP A 1 111 ? 14.18 -22.219 -8.102 1 93.19 111 ASP A CA 1
ATOM 884 C C . ASP A 1 111 ? 13.438 -22.438 -9.422 1 93.19 111 ASP A C 1
ATOM 886 O O . ASP A 1 111 ? 13.211 -21.5 -10.18 1 93.19 111 ASP A O 1
ATOM 890 N N . LYS A 1 112 ? 13.031 -23.625 -9.625 1 92.69 112 LYS A N 1
ATOM 891 C CA . LYS A 1 112 ? 12.453 -24.016 -10.906 1 92.69 112 LYS A CA 1
ATOM 892 C C . LYS A 1 112 ? 11.148 -23.266 -11.172 1 92.69 112 LYS A C 1
ATOM 894 O O . LYS A 1 112 ? 10.836 -22.938 -12.32 1 92.69 112 LYS A O 1
ATOM 899 N N . LYS A 1 113 ? 10.414 -23.109 -10.156 1 92.62 113 LYS A N 1
ATOM 900 C CA . LYS A 1 113 ? 9.164 -22.359 -10.305 1 92.62 113 LYS A CA 1
ATOM 901 C C . LYS A 1 113 ? 9.422 -20.938 -10.773 1 92.62 113 LYS A C 1
ATOM 903 O O . LYS A 1 113 ? 8.789 -20.469 -11.719 1 92.62 113 LYS A O 1
ATOM 908 N N . ILE A 1 114 ? 10.336 -20.297 -10.133 1 94.12 114 ILE A N 1
ATOM 909 C CA . ILE A 1 114 ? 10.672 -18.922 -10.492 1 94.12 114 ILE A CA 1
ATOM 910 C C . ILE A 1 114 ? 11.203 -18.875 -11.922 1 94.12 114 ILE A C 1
ATOM 912 O O . ILE A 1 114 ? 10.852 -17.969 -12.695 1 94.12 114 ILE A O 1
ATOM 916 N N . THR A 1 115 ? 11.992 -19.828 -12.266 1 92.81 115 THR A N 1
ATOM 917 C CA . THR A 1 115 ? 12.531 -19.891 -13.625 1 92.81 115 THR A CA 1
ATOM 918 C C . THR A 1 115 ? 11.398 -20.016 -14.641 1 92.81 115 THR A C 1
ATOM 920 O O . THR A 1 115 ? 11.406 -19.344 -15.672 1 92.81 115 THR A O 1
ATOM 923 N N . ARG A 1 116 ? 10.5 -20.844 -14.336 1 92.56 116 ARG A N 1
ATOM 924 C CA . ARG A 1 116 ? 9.352 -21.016 -15.219 1 92.56 116 ARG A CA 1
ATOM 925 C C . ARG A 1 116 ? 8.547 -19.734 -15.336 1 92.56 116 ARG A C 1
ATOM 927 O O . ARG A 1 116 ? 8.18 -19.328 -16.438 1 92.56 116 ARG A O 1
ATOM 934 N N . LEU A 1 117 ? 8.352 -19.078 -14.25 1 94.75 117 LEU A N 1
ATOM 935 C CA . LEU A 1 117 ? 7.52 -17.875 -14.203 1 94.75 117 LEU A CA 1
ATOM 936 C C . LEU A 1 117 ? 8.203 -16.719 -14.93 1 94.75 117 LEU A C 1
ATOM 938 O O . LEU A 1 117 ? 7.531 -15.789 -15.406 1 94.75 117 LEU A O 1
ATOM 942 N N . LEU A 1 118 ? 9.484 -16.812 -15.023 1 93 118 LEU A N 1
ATOM 943 C CA . LEU A 1 118 ? 10.25 -15.758 -15.688 1 93 118 LEU A CA 1
ATOM 944 C C . LEU A 1 118 ? 10.312 -15.992 -17.188 1 93 118 LEU A C 1
ATOM 946 O O . LEU A 1 118 ? 10.664 -15.094 -17.953 1 93 118 LEU A O 1
ATOM 950 N N . SER A 1 119 ? 9.906 -17.094 -17.594 1 88.94 119 SER A N 1
ATOM 951 C CA . SER A 1 119 ? 10.008 -17.453 -19 1 88.94 119 SER A CA 1
ATOM 952 C C . SER A 1 119 ? 8.844 -16.875 -19.797 1 88.94 119 SER A C 1
ATOM 954 O O . SER A 1 119 ? 7.863 -16.406 -19.219 1 88.94 119 SER A O 1
ATOM 956 N N . ALA A 1 120 ? 8.922 -16.922 -21.109 1 83.88 120 ALA A N 1
ATOM 957 C CA . ALA A 1 120 ? 7.875 -16.438 -22.016 1 83.88 120 ALA A CA 1
ATOM 958 C C . ALA A 1 120 ? 6.688 -17.406 -22.031 1 83.88 120 ALA A C 1
ATOM 960 O O . ALA A 1 120 ? 5.598 -17.047 -22.484 1 83.88 120 ALA A O 1
ATOM 961 N N . HIS A 1 121 ? 6.922 -18.562 -21.562 1 85.31 121 HIS A N 1
ATOM 962 C CA . HIS A 1 121 ? 5.875 -19.562 -21.609 1 85.31 121 HIS A CA 1
ATOM 963 C C . HIS A 1 121 ? 5.465 -20.016 -20.203 1 85.31 121 HIS A C 1
ATOM 965 O O . HIS A 1 121 ? 5.629 -21.188 -19.859 1 85.31 121 HIS A O 1
ATOM 971 N N . VAL A 1 122 ? 4.867 -19.141 -19.531 1 92.94 122 VAL A N 1
ATOM 972 C CA . VAL A 1 122 ? 4.457 -19.438 -18.156 1 92.94 122 VAL A CA 1
ATOM 973 C C . VAL A 1 122 ? 3.4 -20.547 -18.172 1 92.94 122 VAL A C 1
ATOM 975 O O . VAL A 1 122 ? 3.41 -21.422 -17.312 1 92.94 122 VAL A O 1
ATOM 978 N N . PHE A 1 123 ? 2.518 -20.531 -19.25 1 96.06 123 PHE A N 1
ATOM 979 C CA . PHE A 1 123 ? 1.41 -21.469 -19.328 1 96.06 123 PHE A CA 1
ATOM 980 C C . PHE A 1 123 ? 1.468 -22.266 -20.625 1 96.06 123 PHE A C 1
ATOM 982 O O . PHE A 1 123 ? 2.002 -21.781 -21.625 1 96.06 123 PHE A O 1
ATOM 989 N N . THR A 1 124 ? 0.936 -23.484 -20.609 1 94.12 124 THR A N 1
ATOM 990 C CA . THR A 1 124 ? 0.752 -24.266 -21.828 1 94.12 124 THR A CA 1
ATOM 991 C C . THR A 1 124 ? -0.354 -23.656 -22.688 1 94.12 124 THR A C 1
ATOM 993 O O . THR A 1 124 ? -1.178 -22.891 -22.203 1 94.12 124 THR A O 1
ATOM 996 N N . PRO A 1 125 ? -0.347 -24.016 -23.938 1 94.69 125 PRO A N 1
ATOM 997 C CA . PRO A 1 125 ? -1.411 -23.5 -24.812 1 94.69 125 PRO A CA 1
ATOM 998 C C . PRO A 1 125 ? -2.807 -23.828 -24.297 1 94.69 125 PRO A C 1
ATOM 1000 O O . PRO A 1 125 ? -3.717 -23 -24.375 1 94.69 125 PRO A O 1
ATOM 1003 N N . ASN A 1 126 ? -2.99 -25.031 -23.766 1 95.69 126 ASN A N 1
ATOM 1004 C CA . ASN A 1 126 ? -4.281 -25.422 -23.219 1 95.69 126 ASN A CA 1
ATOM 1005 C C . ASN A 1 126 ? -4.645 -24.562 -22 1 95.69 126 ASN A C 1
ATOM 1007 O O . ASN A 1 126 ? -5.789 -24.125 -21.859 1 95.69 126 ASN A O 1
ATOM 1011 N N . GLU A 1 127 ? -3.688 -24.328 -21.156 1 96.06 127 GLU A N 1
ATOM 1012 C CA . GLU A 1 127 ? -3.912 -23.469 -20 1 96.06 127 GLU A CA 1
ATOM 1013 C C . GLU A 1 127 ? -4.262 -22.047 -20.422 1 96.06 127 GLU A C 1
ATOM 1015 O O . GLU A 1 127 ? -5.145 -21.406 -19.828 1 96.06 127 GLU A O 1
ATOM 1020 N N . GLU A 1 128 ? -3.594 -21.562 -21.375 1 96.62 128 GLU A N 1
ATOM 1021 C CA . GLU A 1 128 ? -3.848 -20.203 -21.875 1 96.62 128 GLU A CA 1
ATOM 1022 C C . GLU A 1 128 ? -5.27 -20.078 -22.422 1 96.62 128 GLU A C 1
ATOM 1024 O O . GLU A 1 128 ? -5.914 -19.047 -22.234 1 96.62 128 GLU A O 1
ATOM 1029 N N . GLU A 1 129 ? -5.68 -21.078 -23.094 1 97 129 GLU A N 1
ATOM 1030 C CA . GLU A 1 129 ? -7.047 -21.062 -23.594 1 97 129 GLU A CA 1
ATOM 1031 C C . GLU A 1 129 ? -8.062 -20.953 -22.469 1 97 129 GLU A C 1
ATOM 1033 O O . GLU A 1 129 ? -9.039 -20.203 -22.562 1 97 129 GLU A O 1
ATOM 1038 N N . ILE A 1 130 ? -7.859 -21.734 -21.438 1 98 130 ILE A N 1
ATOM 1039 C CA . ILE A 1 130 ? -8.742 -21.703 -20.281 1 98 130 ILE A CA 1
ATOM 1040 C C . ILE A 1 130 ? -8.703 -20.328 -19.641 1 98 130 ILE A C 1
ATOM 1042 O O . ILE A 1 130 ? -9.75 -19.766 -19.281 1 98 130 ILE A O 1
ATOM 1046 N N . ILE A 1 131 ? -7.539 -19.75 -19.484 1 98.38 131 ILE A N 1
ATOM 1047 C CA . ILE A 1 131 ? -7.352 -18.438 -18.906 1 98.38 131 ILE A CA 1
ATOM 1048 C C . ILE A 1 131 ? -8.094 -17.391 -19.734 1 98.38 131 ILE A C 1
ATOM 1050 O O . ILE A 1 131 ? -8.812 -16.547 -19.188 1 98.38 131 ILE A O 1
ATOM 1054 N N . ASN A 1 132 ? -7.988 -17.484 -21.016 1 98.25 132 ASN A N 1
ATOM 1055 C CA . ASN A 1 132 ? -8.68 -16.562 -21.906 1 98.25 132 ASN A CA 1
ATOM 1056 C C . ASN A 1 132 ? -10.195 -16.688 -21.781 1 98.25 132 ASN A C 1
ATOM 1058 O O . ASN A 1 132 ? -10.914 -15.688 -21.797 1 98.25 132 ASN A O 1
ATOM 1062 N N . LYS A 1 133 ? -10.602 -17.891 -21.719 1 98.38 133 LYS A N 1
ATOM 1063 C CA . LYS A 1 133 ? -12.039 -18.141 -21.562 1 98.38 133 LYS A CA 1
ATOM 1064 C C . LYS A 1 133 ? -12.57 -17.484 -20.281 1 98.38 133 LYS A C 1
ATOM 1066 O O . LYS A 1 133 ? -13.625 -16.859 -20.297 1 98.38 133 LYS A O 1
ATOM 1071 N N . ASN A 1 134 ? -11.875 -17.656 -19.219 1 98.69 134 ASN A N 1
ATOM 1072 C CA . ASN A 1 134 ? -12.297 -17.078 -17.953 1 98.69 134 ASN A CA 1
ATOM 1073 C C . ASN A 1 134 ? -12.227 -15.555 -17.969 1 98.69 134 ASN A C 1
ATOM 1075 O O . ASN A 1 134 ? -13.102 -14.883 -17.406 1 98.69 134 ASN A O 1
ATOM 1079 N N . MET A 1 135 ? -11.219 -15 -18.609 1 98.69 135 MET A N 1
ATOM 1080 C CA . MET A 1 135 ? -11.133 -13.547 -18.75 1 98.69 135 MET A CA 1
ATOM 1081 C C . MET A 1 135 ? -12.281 -13.008 -19.594 1 98.69 135 MET A C 1
ATOM 1083 O O . MET A 1 135 ? -12.805 -11.922 -19.312 1 98.69 135 MET A O 1
ATOM 1087 N N . ALA A 1 136 ? -12.633 -13.727 -20.562 1 98.5 136 ALA A N 1
ATOM 1088 C CA . ALA A 1 136 ? -13.766 -13.312 -21.391 1 98.5 136 ALA A CA 1
ATOM 1089 C C . ALA A 1 136 ? -15.023 -13.156 -20.531 1 98.5 136 ALA A C 1
ATOM 1091 O O . ALA A 1 136 ? -15.836 -12.258 -20.781 1 98.5 136 ALA A O 1
ATOM 1092 N N . LYS A 1 137 ? -15.211 -14.031 -19.547 1 98.56 137 LYS A N 1
ATOM 1093 C CA . LYS A 1 137 ? -16.344 -13.906 -18.625 1 98.56 137 LYS A CA 1
ATOM 1094 C C . LYS A 1 137 ? -16.25 -12.609 -17.844 1 98.56 137 LYS A C 1
ATOM 1096 O O . LYS A 1 137 ? -17.281 -11.945 -17.609 1 98.56 137 LYS A O 1
ATOM 1101 N N . ALA A 1 138 ? -15.039 -12.258 -17.406 1 98.69 138 ALA A N 1
ATOM 1102 C CA . ALA A 1 138 ? -14.852 -10.992 -16.703 1 98.69 138 ALA A CA 1
ATOM 1103 C C . ALA A 1 138 ? -15.172 -9.805 -17.594 1 98.69 138 ALA A C 1
ATOM 1105 O O . ALA A 1 138 ? -15.797 -8.836 -17.172 1 98.69 138 ALA A O 1
ATOM 1106 N N . ILE A 1 139 ? -14.758 -9.906 -18.844 1 98.19 139 ILE A N 1
ATOM 1107 C CA . ILE A 1 139 ? -15.016 -8.852 -19.828 1 98.19 139 ILE A CA 1
ATOM 1108 C C . ILE A 1 139 ? -16.516 -8.703 -20.047 1 98.19 139 ILE A C 1
ATOM 1110 O O . ILE A 1 139 ? -17.031 -7.582 -20.156 1 98.19 139 ILE A O 1
ATOM 1114 N N . GLU A 1 140 ? -17.219 -9.797 -20.062 1 98.19 140 GLU A N 1
ATOM 1115 C CA . GLU A 1 140 ? -18.672 -9.742 -20.188 1 98.19 140 GLU A CA 1
ATOM 1116 C C . GLU A 1 140 ? -19.297 -8.984 -19.016 1 98.19 140 GLU A C 1
ATOM 1118 O O . GLU A 1 140 ? -20.203 -8.172 -19.219 1 98.19 140 GLU A O 1
ATOM 1123 N N . MET A 1 141 ? -18.797 -9.266 -17.828 1 98.25 141 MET A N 1
ATOM 1124 C CA . MET A 1 141 ? -19.297 -8.539 -16.656 1 98.25 141 MET A CA 1
ATOM 1125 C C . MET A 1 141 ? -19.016 -7.043 -16.797 1 98.25 141 MET A C 1
ATOM 1127 O O . MET A 1 141 ? -19.859 -6.215 -16.422 1 98.25 141 MET A O 1
ATOM 1131 N N . ALA A 1 142 ? -17.844 -6.73 -17.281 1 97.69 142 ALA A N 1
ATOM 1132 C CA . ALA A 1 142 ? -17.5 -5.324 -17.5 1 97.69 142 ALA A CA 1
ATOM 1133 C C . ALA A 1 142 ? -18.484 -4.66 -18.453 1 97.69 142 ALA A C 1
ATOM 1135 O O . ALA A 1 142 ? -18.906 -3.521 -18.219 1 97.69 142 ALA A O 1
ATOM 1136 N N . LYS A 1 143 ? -18.828 -5.348 -19.484 1 96.81 143 LYS A N 1
ATOM 1137 C CA . LYS A 1 143 ? -19.781 -4.828 -20.453 1 96.81 143 LYS A CA 1
ATOM 1138 C C . LYS A 1 143 ? -21.156 -4.605 -19.828 1 96.81 143 LYS A C 1
ATOM 1140 O O . LYS A 1 143 ? -21.812 -3.613 -20.125 1 96.81 143 LYS A O 1
ATOM 1145 N N . ILE A 1 144 ? -21.578 -5.527 -19.016 1 97.06 144 ILE A N 1
ATOM 1146 C CA . ILE A 1 144 ? -22.844 -5.379 -18.297 1 97.06 144 ILE A CA 1
ATOM 1147 C C . ILE A 1 144 ? -22.812 -4.117 -17.438 1 97.06 144 ILE A C 1
ATOM 1149 O O . ILE A 1 144 ? -23.734 -3.311 -17.469 1 97.06 144 ILE A O 1
ATOM 1153 N N . GLY A 1 145 ? -21.703 -3.959 -16.688 1 95.06 145 GLY A N 1
ATOM 1154 C CA . GLY A 1 145 ? -21.547 -2.744 -15.906 1 95.06 145 GLY A CA 1
ATOM 1155 C C . GLY A 1 145 ? -21.578 -1.482 -16.75 1 95.06 145 GLY A C 1
ATOM 1156 O O . GLY A 1 145 ? -22.219 -0.5 -16.375 1 95.06 145 GLY A O 1
ATOM 1157 N N . GLN A 1 146 ? -20.938 -1.559 -17.844 1 93.81 146 GLN A N 1
ATOM 1158 C CA . GLN A 1 146 ? -20.922 -0.419 -18.75 1 93.81 146 GLN A CA 1
ATOM 1159 C C . GLN A 1 146 ? -22.328 -0.05 -19.203 1 93.81 146 GLN A C 1
ATOM 1161 O O . GLN A 1 146 ? -22.688 1.127 -19.219 1 93.81 146 GLN A O 1
ATOM 1166 N N . LYS A 1 147 ? -23.078 -0.987 -19.516 1 94.12 147 LYS A N 1
ATOM 1167 C CA . LYS A 1 147 ? -24.453 -0.765 -19.938 1 94.12 147 LYS A CA 1
ATOM 1168 C C . LYS A 1 147 ? -25.281 -0.137 -18.828 1 94.12 147 LYS A C 1
ATOM 1170 O O . LYS A 1 147 ? -26.219 0.62 -19.078 1 94.12 147 LYS A O 1
ATOM 1175 N N . MET A 1 148 ? -24.922 -0.393 -17.641 1 92.88 148 MET A N 1
ATOM 1176 C CA . MET A 1 148 ? -25.625 0.144 -16.469 1 92.88 148 MET A CA 1
ATOM 1177 C C . MET A 1 148 ? -25.016 1.471 -16.031 1 92.88 148 MET A C 1
ATOM 1179 O O . MET A 1 148 ? -25.266 1.938 -14.922 1 92.88 148 MET A O 1
ATOM 1183 N N . ALA A 1 149 ? -24.109 2.043 -16.781 1 90.69 149 ALA A N 1
ATOM 1184 C CA . ALA A 1 149 ? -23.453 3.33 -16.547 1 90.69 149 ALA A CA 1
ATOM 1185 C C . ALA A 1 149 ? -22.5 3.256 -15.352 1 90.69 149 ALA A C 1
ATOM 1187 O O . ALA A 1 149 ? -22.312 4.242 -14.633 1 90.69 149 ALA A O 1
ATOM 1188 N N . GLU A 1 150 ? -22.031 2.035 -15.094 1 92 150 GLU A N 1
ATOM 1189 C CA . GLU A 1 150 ? -20.969 1.83 -14.133 1 92 150 GLU A CA 1
ATOM 1190 C C . GLU A 1 150 ? -19.594 1.866 -14.805 1 92 150 GLU A C 1
ATOM 1192 O O . GLU A 1 150 ? -19.5 1.871 -16.031 1 92 150 GLU A O 1
ATOM 1197 N N . CYS A 1 151 ? -18.5 1.955 -14 1 90.75 151 CYS A N 1
ATOM 1198 C CA . CYS A 1 151 ? -17.172 1.736 -14.555 1 90.75 151 CYS A CA 1
ATOM 1199 C C . CYS A 1 151 ? -17.078 0.367 -15.219 1 90.75 151 CYS A C 1
ATOM 1201 O O . CYS A 1 151 ? -17.547 -0.63 -14.664 1 90.75 151 CYS A O 1
ATOM 1203 N N . PRO A 1 152 ? -16.578 0.343 -16.422 1 94.12 152 PRO A N 1
ATOM 1204 C CA . PRO A 1 152 ? -16.516 -0.926 -17.156 1 94.12 152 PRO A CA 1
ATOM 1205 C C . PRO A 1 152 ? -15.43 -1.857 -16.625 1 94.12 152 PRO A C 1
ATOM 1207 O O . PRO A 1 152 ? -14.469 -2.162 -17.328 1 94.12 152 PRO A O 1
ATOM 1210 N N . VAL A 1 153 ? -15.547 -2.256 -15.445 1 96.62 153 VAL A N 1
ATOM 1211 C CA . VAL A 1 153 ? -14.664 -3.217 -14.789 1 96.62 153 VAL A CA 1
ATOM 1212 C C . VAL A 1 153 ? -15.461 -4.461 -14.391 1 96.62 153 VAL A C 1
ATOM 1214 O O . VAL A 1 153 ? -16.531 -4.352 -13.797 1 96.62 153 VAL A O 1
ATOM 1217 N N . GLY A 1 154 ? -15 -5.582 -14.789 1 98.25 154 GLY A N 1
ATOM 1218 C CA . GLY A 1 154 ? -15.609 -6.852 -14.445 1 98.25 154 GLY A CA 1
ATOM 1219 C C . GLY A 1 154 ? -14.641 -7.828 -13.797 1 98.25 154 GLY A C 1
ATOM 1220 O O . GLY A 1 154 ? -13.438 -7.785 -14.07 1 98.25 154 GLY A O 1
ATOM 1221 N N . ALA A 1 155 ? -15.172 -8.664 -12.945 1 98.81 155 ALA A N 1
ATOM 1222 C CA . ALA A 1 155 ? -14.367 -9.672 -12.242 1 98.81 155 ALA A CA 1
ATOM 1223 C C . ALA A 1 155 ? -15.141 -10.977 -12.086 1 98.81 155 ALA A C 1
ATOM 1225 O O . ALA A 1 155 ? -16.375 -10.969 -11.977 1 98.81 155 ALA A O 1
ATOM 1226 N N . VAL A 1 156 ? -14.406 -12.102 -12.117 1 98.88 156 VAL A N 1
ATOM 1227 C CA . VAL A 1 156 ? -15 -13.414 -11.898 1 98.88 156 VAL A CA 1
ATOM 1228 C C . VAL A 1 156 ? -14.078 -14.258 -11.023 1 98.88 156 VAL A C 1
ATOM 1230 O O . VAL A 1 156 ? -12.852 -14.211 -11.172 1 98.88 156 VAL A O 1
ATOM 1233 N N . VAL A 1 157 ? -14.664 -14.93 -10.078 1 98.75 157 VAL A N 1
ATOM 1234 C CA . VAL A 1 157 ? -13.93 -15.891 -9.25 1 98.75 157 VAL A CA 1
ATOM 1235 C C . VAL A 1 157 ? -14.234 -17.312 -9.711 1 98.75 157 VAL A C 1
ATOM 1237 O O . VAL A 1 157 ? -15.406 -17.688 -9.836 1 98.75 157 VAL A O 1
ATOM 1240 N N . ILE A 1 158 ? -13.148 -18.078 -9.992 1 98.56 158 ILE A N 1
ATOM 1241 C CA . ILE A 1 158 ? -13.258 -19.406 -10.547 1 98.56 158 ILE A CA 1
ATOM 1242 C C . ILE A 1 158 ? -12.664 -20.422 -9.578 1 98.56 158 ILE A C 1
ATOM 1244 O O . ILE A 1 158 ? -11.602 -20.188 -9 1 98.56 158 ILE A O 1
ATOM 1248 N N . ASP A 1 159 ? -13.312 -21.531 -9.367 1 96.81 159 ASP A N 1
ATOM 1249 C CA . ASP A 1 159 ? -12.68 -22.734 -8.828 1 96.81 159 ASP A CA 1
ATOM 1250 C C . ASP A 1 159 ? -12.008 -23.547 -9.93 1 96.81 159 ASP A C 1
ATOM 1252 O O . ASP A 1 159 ? -12.688 -24.25 -10.688 1 96.81 159 ASP A O 1
ATOM 1256 N N . PRO A 1 160 ? -10.797 -23.406 -10.023 1 96.19 160 PRO A N 1
ATOM 1257 C CA . PRO A 1 160 ? -10.117 -24.062 -11.141 1 96.19 160 PRO A CA 1
ATOM 1258 C C . PRO A 1 160 ? -10.156 -25.594 -11.047 1 96.19 160 PRO A C 1
ATOM 1260 O O . PRO A 1 160 ? -9.984 -26.281 -12.062 1 96.19 160 PRO A O 1
ATOM 1263 N N . THR A 1 161 ? -10.367 -26.141 -9.883 1 94 161 THR A N 1
ATOM 1264 C CA . THR A 1 161 ? -10.422 -27.594 -9.719 1 94 161 THR A CA 1
ATOM 1265 C C . THR A 1 161 ? -11.688 -28.156 -10.359 1 94 161 THR A C 1
ATOM 1267 O O . THR A 1 161 ? -11.695 -29.297 -10.82 1 94 161 THR A O 1
ATOM 1270 N N . LYS A 1 162 ? -12.688 -27.312 -10.453 1 93.88 162 LYS A N 1
ATOM 1271 C CA . LYS A 1 162 ? -13.969 -27.766 -10.992 1 93.88 162 LYS A CA 1
ATOM 1272 C C . LYS A 1 162 ? -14.32 -27 -12.273 1 93.88 162 LYS A C 1
ATOM 1274 O O . LYS A 1 162 ? -15.336 -27.281 -12.906 1 93.88 162 LYS A O 1
ATOM 1279 N N . ASP A 1 163 ? -13.484 -26.047 -12.609 1 94.38 163 ASP A N 1
ATOM 1280 C CA . ASP A 1 163 ? -13.789 -25.141 -13.719 1 94.38 163 ASP A CA 1
ATOM 1281 C C . ASP A 1 163 ? -15.164 -24.516 -13.555 1 94.38 163 ASP A C 1
ATOM 1283 O O . ASP A 1 163 ? -16 -24.578 -14.461 1 94.38 163 ASP A O 1
ATOM 1287 N N . LEU A 1 164 ? -15.414 -24.016 -12.383 1 96.5 164 LEU A N 1
ATOM 1288 C CA . LEU A 1 164 ? -16.719 -23.484 -11.984 1 96.5 164 LEU A CA 1
ATOM 1289 C C . LEU A 1 164 ? -16.625 -22.016 -11.617 1 96.5 164 LEU A C 1
ATOM 1291 O O . LEU A 1 164 ? -15.711 -21.609 -10.891 1 96.5 164 LEU A O 1
ATOM 1295 N N . VAL A 1 165 ? -17.516 -21.25 -12.18 1 98.25 165 VAL A N 1
ATOM 1296 C CA . VAL A 1 165 ? -17.641 -19.859 -11.758 1 98.25 165 VAL A CA 1
ATOM 1297 C C . VAL A 1 165 ? -18.297 -19.797 -10.375 1 98.25 165 VAL A C 1
ATOM 1299 O O . VAL A 1 165 ? -19.422 -20.234 -10.203 1 98.25 165 VAL A O 1
ATOM 1302 N N . ILE A 1 166 ? -17.641 -19.281 -9.414 1 97.94 166 ILE A N 1
ATOM 1303 C CA . ILE A 1 166 ? -18.156 -19.172 -8.055 1 97.94 166 ILE A CA 1
ATOM 1304 C C . ILE A 1 166 ? -18.891 -17.828 -7.898 1 97.94 166 ILE A C 1
ATOM 1306 O O . ILE A 1 166 ? -19.938 -17.75 -7.254 1 97.94 166 ILE A O 1
ATOM 1310 N N . ALA A 1 167 ? -18.297 -16.781 -8.461 1 98.5 167 ALA A N 1
ATOM 1311 C CA . ALA A 1 167 ? -18.844 -15.422 -8.367 1 98.5 167 ALA A CA 1
ATOM 1312 C C . ALA A 1 167 ? -18.5 -14.609 -9.609 1 98.5 167 ALA A C 1
ATOM 1314 O O . ALA A 1 167 ? -17.422 -14.766 -10.18 1 98.5 167 ALA A O 1
ATOM 1315 N N . ALA A 1 168 ? -19.328 -13.805 -10.07 1 98.81 168 ALA A N 1
ATOM 1316 C CA . ALA A 1 168 ? -19.141 -12.859 -11.172 1 98.81 168 ALA A CA 1
ATOM 1317 C C . ALA A 1 168 ? -19.781 -11.508 -10.844 1 98.81 168 ALA A C 1
ATOM 1319 O O . ALA A 1 168 ? -20.953 -11.445 -10.445 1 98.81 168 ALA A O 1
ATOM 1320 N N . ALA A 1 169 ? -19 -10.461 -10.961 1 98.56 169 ALA A N 1
ATOM 1321 C CA . ALA A 1 169 ? -19.484 -9.141 -10.57 1 98.56 169 ALA A CA 1
ATOM 1322 C C . ALA A 1 169 ? -18.891 -8.047 -11.453 1 98.56 169 ALA A C 1
ATOM 1324 O O . ALA A 1 169 ? -17.875 -8.258 -12.109 1 98.56 169 ALA A O 1
ATOM 1325 N N . HIS A 1 170 ? -19.578 -6.949 -11.57 1 97.44 170 HIS A N 1
ATOM 1326 C CA . HIS A 1 170 ? -19.062 -5.715 -12.156 1 97.44 170 HIS A CA 1
ATOM 1327 C C . HIS A 1 170 ? -19.031 -4.594 -11.125 1 97.44 170 HIS A C 1
ATOM 1329 O O . HIS A 1 170 ? -19.547 -4.746 -10.016 1 97.44 170 HIS A O 1
ATOM 1335 N N . ASP A 1 171 ? -18.312 -3.625 -11.43 1 94.94 171 ASP A N 1
ATOM 1336 C CA . ASP A 1 171 ? -18.25 -2.447 -10.578 1 94.94 171 ASP A CA 1
ATOM 1337 C C . ASP A 1 171 ? -19.641 -1.923 -10.258 1 94.94 171 ASP A C 1
ATOM 1339 O O . ASP A 1 171 ? -20.531 -1.929 -11.117 1 94.94 171 ASP A O 1
ATOM 1343 N N . LEU A 1 172 ? -19.875 -1.448 -9 1 93.81 172 LEU A N 1
ATOM 1344 C CA . LEU A 1 172 ? -21.188 -1.014 -8.555 1 93.81 172 LEU A CA 1
ATOM 1345 C C . LEU A 1 172 ? -21.109 0.364 -7.906 1 93.81 172 LEU A C 1
ATOM 1347 O O . LEU A 1 172 ? -22.047 0.78 -7.219 1 93.81 172 LEU A O 1
ATOM 1351 N N . ARG A 1 173 ? -20.156 1.091 -8.07 1 91.06 173 ARG A N 1
ATOM 1352 C CA . ARG A 1 173 ? -19.875 2.291 -7.281 1 91.06 173 ARG A CA 1
ATOM 1353 C C . ARG A 1 173 ? -20.859 3.404 -7.629 1 91.06 173 ARG A C 1
ATOM 1355 O O . ARG A 1 173 ? -21.391 4.074 -6.738 1 91.06 173 ARG A O 1
ATOM 1362 N N . PHE A 1 174 ? -21.172 3.52 -8.836 1 87.19 174 PHE A N 1
ATOM 1363 C CA . PHE A 1 174 ? -21.906 4.703 -9.273 1 87.19 174 PHE A CA 1
ATOM 1364 C C . PHE A 1 174 ? -23.391 4.578 -8.945 1 87.19 174 PHE A C 1
ATOM 1366 O O . PHE A 1 174 ? -23.953 5.441 -8.273 1 87.19 174 PHE A O 1
ATOM 1373 N N . GLN A 1 175 ? -23.984 3.533 -9.328 1 81.81 175 GLN A N 1
ATOM 1374 C CA . GLN A 1 175 ? -25.422 3.385 -9.109 1 81.81 175 GLN A CA 1
ATOM 1375 C C . GLN A 1 175 ? -25.734 3.26 -7.617 1 81.81 175 GLN A C 1
ATOM 1377 O O . GLN A 1 175 ? -26.781 3.746 -7.156 1 81.81 175 GLN A O 1
ATOM 1382 N N . SER A 1 176 ? -24.859 2.689 -6.848 1 83.81 176 SER A N 1
ATOM 1383 C CA . SER A 1 176 ? -25.094 2.488 -5.422 1 83.81 176 SER A CA 1
ATOM 1384 C C . SER A 1 176 ? -24.672 3.711 -4.613 1 83.81 176 SER A C 1
ATOM 1386 O O . SER A 1 176 ? -25.078 3.871 -3.461 1 83.81 176 SER A O 1
ATOM 1388 N N . GLY A 1 177 ? -23.797 4.48 -5.211 1 84 177 GLY A N 1
ATOM 1389 C CA . GLY A 1 177 ? -23.234 5.605 -4.484 1 84 177 GLY A CA 1
ATOM 1390 C C . GLY A 1 177 ? -22.25 5.188 -3.398 1 84 177 GLY A C 1
ATOM 1391 O O . GLY A 1 177 ? -22 5.945 -2.461 1 84 177 GLY A O 1
ATOM 1392 N N . HIS A 1 178 ? -21.797 4.02 -3.443 1 89.88 178 HIS A N 1
ATOM 1393 C CA . HIS A 1 178 ? -20.875 3.49 -2.441 1 89.88 178 HIS A CA 1
ATOM 1394 C C . HIS A 1 178 ? -19.469 3.338 -3.01 1 89.88 178 HIS A C 1
ATOM 1396 O O . HIS A 1 178 ? -19.219 2.453 -3.832 1 89.88 178 HIS A O 1
ATOM 1402 N N . PRO A 1 179 ? -18.531 4.078 -2.551 1 90 179 PRO A N 1
ATOM 1403 C CA . PRO A 1 179 ? -17.219 4.16 -3.193 1 90 179 PRO A CA 1
ATOM 1404 C C . PRO A 1 179 ? -16.422 2.867 -3.057 1 90 179 PRO A C 1
ATOM 1406 O O . PRO A 1 179 ? -15.414 2.682 -3.75 1 90 179 PRO A O 1
ATOM 1409 N N . LEU A 1 180 ? -16.828 1.892 -2.158 1 92.31 180 LEU A N 1
ATOM 1410 C CA . LEU A 1 180 ? -16.016 0.705 -1.903 1 92.31 180 LEU A CA 1
ATOM 1411 C C . LEU A 1 180 ? -16.5 -0.47 -2.75 1 92.31 180 LEU A C 1
ATOM 1413 O O . LEU A 1 180 ? -15.875 -1.536 -2.744 1 92.31 180 LEU A O 1
ATOM 1417 N N . LYS A 1 181 ? -17.5 -0.298 -3.564 1 94.25 181 LYS A N 1
ATOM 1418 C CA . LYS A 1 181 ? -18.109 -1.419 -4.277 1 94.25 181 LYS A CA 1
ATOM 1419 C C . LYS A 1 181 ? -17.438 -1.649 -5.621 1 94.25 181 LYS A C 1
ATOM 1421 O O . LYS A 1 181 ? -18.094 -1.666 -6.664 1 94.25 181 LYS A O 1
ATOM 1426 N N . HIS A 1 182 ? -16.172 -1.827 -5.594 1 95.5 182 HIS A N 1
ATOM 1427 C CA . HIS A 1 182 ? -15.406 -2.26 -6.754 1 95.5 182 HIS A CA 1
ATOM 1428 C C . HIS A 1 182 ? -15.766 -3.686 -7.156 1 95.5 182 HIS A C 1
ATOM 1430 O O . HIS A 1 182 ? -16.234 -4.469 -6.328 1 95.5 182 HIS A O 1
ATOM 1436 N N . ALA A 1 183 ? -15.547 -3.982 -8.359 1 97.75 183 ALA A N 1
ATOM 1437 C CA . ALA A 1 183 ? -15.883 -5.305 -8.875 1 97.75 183 ALA A CA 1
ATOM 1438 C C . ALA A 1 183 ? -15.234 -6.406 -8.039 1 97.75 183 ALA A C 1
ATOM 1440 O O . ALA A 1 183 ? -15.875 -7.418 -7.734 1 97.75 183 ALA A O 1
ATOM 1441 N N . VAL A 1 184 ? -13.977 -6.234 -7.645 1 98.38 184 VAL A N 1
ATOM 1442 C CA . VAL A 1 184 ? -13.242 -7.227 -6.863 1 98.38 184 VAL A CA 1
ATOM 1443 C C . VAL A 1 184 ? -13.891 -7.383 -5.488 1 98.38 184 VAL A C 1
ATOM 1445 O O . VAL A 1 184 ? -14.094 -8.508 -5.016 1 98.38 184 VAL A O 1
ATOM 1448 N N . MET A 1 185 ? -14.203 -6.281 -4.84 1 96.94 185 MET A N 1
ATOM 1449 C CA . MET A 1 185 ? -14.867 -6.32 -3.537 1 96.94 185 MET A CA 1
ATOM 1450 C C . MET A 1 185 ? -16.203 -7.035 -3.629 1 96.94 185 MET A C 1
ATOM 1452 O O . MET A 1 185 ? -16.547 -7.836 -2.756 1 96.94 185 MET A O 1
ATOM 1456 N N . ALA A 1 186 ? -16.953 -6.73 -4.688 1 97 186 ALA A N 1
ATOM 1457 C CA . ALA A 1 186 ? -18.234 -7.391 -4.914 1 97 186 ALA A CA 1
ATOM 1458 C C . ALA A 1 186 ? -18.047 -8.898 -5.066 1 97 186 ALA A C 1
ATOM 1460 O O . ALA A 1 186 ? -18.812 -9.68 -4.504 1 97 186 ALA A O 1
ATOM 1461 N N . CYS A 1 187 ? -17.047 -9.281 -5.789 1 98.12 187 CYS A N 1
ATOM 1462 C CA . CYS A 1 187 ? -16.781 -10.703 -5.98 1 98.12 187 CYS A CA 1
ATOM 1463 C C . CYS A 1 187 ? -16.484 -11.391 -4.652 1 98.12 187 CYS A C 1
ATOM 1465 O O . CYS A 1 187 ? -16.984 -12.484 -4.387 1 98.12 187 CYS A O 1
ATOM 1467 N N . VAL A 1 188 ? -15.664 -10.766 -3.844 1 96.75 188 VAL A N 1
ATOM 1468 C CA . VAL A 1 188 ? -15.328 -11.352 -2.551 1 96.75 188 VAL A CA 1
ATOM 1469 C C . VAL A 1 188 ? -16.594 -11.562 -1.73 1 96.75 188 VAL A C 1
ATOM 1471 O O . VAL A 1 188 ? -16.781 -12.617 -1.123 1 96.75 188 VAL A O 1
ATOM 1474 N N . ASP A 1 189 ? -17.469 -10.578 -1.754 1 95.62 189 ASP A N 1
ATOM 1475 C CA . ASP A 1 189 ? -18.719 -10.711 -1.021 1 95.62 189 ASP A CA 1
ATOM 1476 C C . ASP A 1 189 ? -19.594 -11.82 -1.611 1 95.62 189 ASP A C 1
ATOM 1478 O O . ASP A 1 189 ? -20.266 -12.539 -0.877 1 95.62 189 ASP A O 1
ATOM 1482 N N . LEU A 1 190 ? -19.625 -11.938 -2.914 1 96.81 190 LEU A N 1
ATOM 1483 C CA . LEU A 1 190 ? -20.422 -12.969 -3.572 1 96.81 190 LEU A CA 1
ATOM 1484 C C . LEU A 1 190 ? -19.891 -14.359 -3.232 1 96.81 190 LEU A C 1
ATOM 1486 O O . LEU A 1 190 ? -20.672 -15.312 -3.125 1 96.81 190 LEU A O 1
ATOM 1490 N N . VAL A 1 191 ? -18.578 -14.469 -3.123 1 96.5 191 VAL A N 1
ATOM 1491 C CA . VAL A 1 191 ? -18.031 -15.742 -2.672 1 96.5 191 VAL A CA 1
ATOM 1492 C C . VAL A 1 191 ? -18.531 -16.047 -1.263 1 96.5 191 VAL A C 1
ATOM 1494 O O . VAL A 1 191 ? -18.875 -17.203 -0.955 1 96.5 191 VAL A O 1
ATOM 1497 N N . ALA A 1 192 ? -18.531 -15.047 -0.429 1 93.5 192 ALA A N 1
ATOM 1498 C CA . ALA A 1 192 ? -19.125 -15.234 0.897 1 93.5 192 ALA A CA 1
ATOM 1499 C C . ALA A 1 192 ? -20.562 -15.711 0.798 1 93.5 192 ALA A C 1
ATOM 1501 O O . ALA A 1 192 ? -20.969 -16.625 1.519 1 93.5 192 ALA A O 1
ATOM 1502 N N . HIS A 1 193 ? -21.375 -15.133 -0.122 1 93.25 193 HIS A N 1
ATOM 1503 C CA . HIS A 1 193 ? -22.75 -15.57 -0.364 1 93.25 193 HIS A CA 1
ATOM 1504 C C . HIS A 1 193 ? -22.781 -17.047 -0.766 1 93.25 193 HIS A C 1
ATOM 1506 O O . HIS A 1 193 ? -23.641 -17.797 -0.291 1 93.25 193 HIS A O 1
ATOM 1512 N N . SER A 1 194 ? -21.891 -17.344 -1.65 1 94.12 194 SER A N 1
ATOM 1513 C CA . SER A 1 194 ? -21.828 -18.719 -2.146 1 94.12 194 SER A CA 1
ATOM 1514 C C . SER A 1 194 ? -21.641 -19.719 -1.004 1 94.12 194 SER A C 1
ATOM 1516 O O . SER A 1 194 ? -22.047 -20.875 -1.111 1 94.12 194 SER A O 1
ATOM 1518 N N . GLN A 1 195 ? -21.141 -19.219 0.083 1 89.81 195 GLN A N 1
ATOM 1519 C CA . GLN A 1 195 ? -20.828 -20.094 1.21 1 89.81 195 GLN A CA 1
ATOM 1520 C C . GLN A 1 195 ? -21.781 -19.844 2.377 1 89.81 195 GLN A C 1
ATOM 1522 O O . GLN A 1 195 ? -21.5 -20.266 3.506 1 89.81 195 GLN A O 1
ATOM 1527 N N . GLY A 1 196 ? -22.922 -19.109 2.172 1 86.94 196 GLY A N 1
ATOM 1528 C CA . GLY A 1 196 ? -23.984 -18.938 3.152 1 86.94 196 GLY A CA 1
ATOM 1529 C C . GLY A 1 196 ? -23.875 -17.641 3.924 1 86.94 196 GLY A C 1
ATOM 1530 O O . GLY A 1 196 ? -24.594 -17.422 4.898 1 86.94 196 GLY A O 1
ATOM 1531 N N . GLY A 1 197 ? -22.938 -16.922 3.551 1 88.19 197 GLY A N 1
ATOM 1532 C CA . GLY A 1 197 ? -22.75 -15.625 4.168 1 88.19 197 GLY A CA 1
ATOM 1533 C C . GLY A 1 197 ? -23.062 -14.469 3.23 1 88.19 197 GLY A C 1
ATOM 1534 O O . GLY A 1 197 ? -24.109 -14.438 2.592 1 88.19 197 GLY A O 1
ATOM 1535 N N . GLY A 1 198 ? -22.203 -13.57 3.117 1 89.5 198 GLY A N 1
ATOM 1536 C CA . GLY A 1 198 ? -22.391 -12.383 2.295 1 89.5 198 GLY A CA 1
ATOM 1537 C C . GLY A 1 198 ? -23.188 -11.297 2.992 1 89.5 198 GLY A C 1
ATOM 1538 O O . GLY A 1 198 ? -24.047 -11.586 3.832 1 89.5 198 GLY A O 1
ATOM 1539 N N . VAL A 1 199 ? -22.828 -10.078 2.59 1 87.75 199 VAL A N 1
ATOM 1540 C CA . VAL A 1 199 ? -23.453 -9.008 3.371 1 87.75 199 VAL A CA 1
ATOM 1541 C C . VAL A 1 199 ? -24.016 -7.945 2.436 1 87.75 199 VAL A C 1
ATOM 1543 O O . VAL A 1 199 ? -24.797 -7.09 2.859 1 87.75 199 VAL A O 1
ATOM 1546 N N . TRP A 1 200 ? -23.672 -8.016 1.156 1 88.5 200 TRP A N 1
ATOM 1547 C CA . TRP A 1 200 ? -24.219 -7.066 0.192 1 88.5 200 TRP A CA 1
ATOM 1548 C C . TRP A 1 200 ? -25.484 -7.617 -0.458 1 88.5 200 TRP A C 1
ATOM 1550 O O . TRP A 1 200 ? -25.641 -8.828 -0.595 1 88.5 200 TRP A O 1
ATOM 1560 N N . ASN A 1 201 ? -26.328 -6.645 -0.788 1 86.75 201 ASN A N 1
ATOM 1561 C CA . ASN A 1 201 ? -27.406 -7.066 -1.676 1 86.75 201 ASN A CA 1
ATOM 1562 C C . ASN A 1 201 ? -26.875 -7.473 -3.049 1 86.75 201 ASN A C 1
ATOM 1564 O O . ASN A 1 201 ? -25.969 -6.836 -3.578 1 86.75 201 ASN A O 1
ATOM 1568 N N . CYS A 1 202 ? -27.422 -8.5 -3.551 1 87.25 202 CYS A N 1
ATOM 1569 C CA . CYS A 1 202 ? -26.953 -9.031 -4.824 1 87.25 202 CYS A CA 1
ATOM 1570 C C . CYS A 1 202 ? -27.938 -8.711 -5.945 1 87.25 202 CYS A C 1
ATOM 1572 O O . CYS A 1 202 ? -28.938 -9.422 -6.129 1 87.25 202 CYS A O 1
ATOM 1574 N N . PRO A 1 203 ? -27.672 -7.711 -6.691 1 90.88 203 PRO A N 1
ATOM 1575 C CA . PRO A 1 203 ? -28.547 -7.477 -7.84 1 90.88 203 PRO A CA 1
ATOM 1576 C C . PRO A 1 203 ? -28.5 -8.617 -8.852 1 90.88 203 PRO A C 1
ATOM 1578 O O . PRO A 1 203 ? -27.578 -9.438 -8.828 1 90.88 203 PRO A O 1
ATOM 1581 N N . ASP A 1 204 ? -29.391 -8.633 -9.789 1 93.5 204 ASP A N 1
ATOM 1582 C CA . ASP A 1 204 ? -29.562 -9.727 -10.742 1 93.5 204 ASP A CA 1
ATOM 1583 C C . ASP A 1 204 ? -28.406 -9.758 -11.742 1 93.5 204 ASP A C 1
ATOM 1585 O O . ASP A 1 204 ? -28.156 -10.797 -12.359 1 93.5 204 ASP A O 1
ATOM 1589 N N . THR A 1 205 ? -27.766 -8.664 -11.891 1 95.5 205 THR A N 1
ATOM 1590 C CA . THR A 1 205 ? -26.688 -8.578 -12.867 1 95.5 205 THR A CA 1
ATOM 1591 C C . THR A 1 205 ? -25.422 -9.25 -12.352 1 95.5 205 THR A C 1
ATOM 1593 O O . THR A 1 205 ? -24.484 -9.469 -13.102 1 95.5 205 THR A O 1
ATOM 1596 N N . LEU A 1 206 ? -25.469 -9.57 -11.047 1 96.56 206 LEU A N 1
ATOM 1597 C CA . LEU A 1 206 ? -24.391 -10.32 -10.438 1 96.56 206 LEU A CA 1
ATOM 1598 C C . LEU A 1 206 ? -24.766 -11.797 -10.289 1 96.56 206 LEU A C 1
ATOM 1600 O O . LEU A 1 206 ? -25.922 -12.156 -10.438 1 96.56 206 LEU A O 1
ATOM 1604 N N . MET A 1 207 ? -23.75 -12.648 -10.086 1 96.31 207 MET A N 1
ATOM 1605 C CA . MET A 1 207 ? -24.047 -14.078 -9.953 1 96.31 207 MET A CA 1
ATOM 1606 C C . MET A 1 207 ? -23.109 -14.734 -8.953 1 96.31 207 MET A C 1
ATOM 1608 O O . MET A 1 207 ? -21.953 -14.312 -8.805 1 96.31 207 MET A O 1
ATOM 1612 N N . TYR A 1 208 ? -23.609 -15.68 -8.211 1 96.31 208 TYR A N 1
ATOM 1613 C CA . TYR A 1 208 ? -22.781 -16.578 -7.422 1 96.31 208 TYR A CA 1
ATOM 1614 C C . TYR A 1 208 ? -23.344 -18 -7.453 1 96.31 208 TYR A C 1
ATOM 1616 O O . TYR A 1 208 ? -24.531 -18.203 -7.727 1 96.31 208 TYR A O 1
ATOM 1624 N N . THR A 1 209 ? -22.484 -18.938 -7.324 1 95.12 209 THR A N 1
ATOM 1625 C CA . THR A 1 209 ? -22.875 -20.344 -7.262 1 95.12 209 THR A CA 1
ATOM 1626 C C . THR A 1 209 ? -22.75 -20.875 -5.836 1 95.12 209 THR A C 1
ATOM 1628 O O . THR A 1 209 ? -21.688 -20.797 -5.223 1 95.12 209 THR A O 1
ATOM 1631 N N . SER A 1 210 ? -23.906 -21.344 -5.34 1 89.94 210 SER A N 1
ATOM 1632 C CA . SER A 1 210 ? -23.875 -21.891 -3.986 1 89.94 210 SER A CA 1
ATOM 1633 C C . SER A 1 210 ? -22.969 -23.109 -3.895 1 89.94 210 SER A C 1
ATOM 1635 O O . SER A 1 210 ? -23.031 -24.016 -4.738 1 89.94 210 SER A O 1
ATOM 1637 N N . THR A 1 211 ? -22.109 -23 -3.035 1 82.88 211 THR A N 1
ATOM 1638 C CA . THR A 1 211 ? -21.203 -24.125 -2.805 1 82.88 211 THR A CA 1
ATOM 1639 C C . THR A 1 211 ? -21.406 -24.703 -1.406 1 82.88 211 THR A C 1
ATOM 1641 O O . THR A 1 211 ? -21.984 -24.047 -0.533 1 82.88 211 THR A O 1
ATOM 1644 N N . GLU A 1 212 ? -21.422 -25.984 -1.26 1 66.06 212 GLU A N 1
ATOM 1645 C CA . GLU A 1 212 ? -21.531 -26.594 0.066 1 66.06 212 GLU A CA 1
ATOM 1646 C C . GLU A 1 212 ? -20.469 -26.031 1.016 1 66.06 212 GLU A C 1
ATOM 1648 O O . GLU A 1 212 ? -19.328 -25.828 0.628 1 66.06 212 GLU A O 1
ATOM 1653 N N . SER A 1 213 ? -20.953 -25.297 1.965 1 57.06 213 SER A N 1
ATOM 1654 C CA . SER A 1 213 ? -20.125 -24.641 2.967 1 57.06 213 SER A CA 1
ATOM 1655 C C . SER A 1 213 ? -18.922 -25.5 3.354 1 57.06 213 SER A C 1
ATOM 1657 O O . SER A 1 213 ? -19.078 -26.672 3.701 1 57.06 213 SER A O 1
ATOM 1659 N N . GLN A 1 214 ? -17.922 -25.594 2.615 1 48.72 214 GLN A N 1
ATOM 1660 C CA . GLN A 1 214 ? -16.797 -26.266 3.232 1 48.72 214 GLN A CA 1
ATOM 1661 C C . GLN A 1 214 ? -16.375 -25.562 4.52 1 48.72 214 GLN A C 1
ATOM 1663 O O . GLN A 1 214 ? -15.844 -24.453 4.484 1 48.72 214 GLN A O 1
ATOM 1668 N N . ILE A 1 215 ? -17.281 -25.5 5.41 1 46.69 215 ILE A N 1
ATOM 1669 C CA . ILE A 1 215 ? -16.844 -25.031 6.719 1 46.69 215 ILE A CA 1
ATOM 1670 C C . ILE A 1 215 ? -15.438 -25.562 7.004 1 46.69 215 ILE A C 1
ATOM 1672 O O . ILE A 1 215 ? -15.227 -26.781 7.09 1 46.69 215 ILE A O 1
ATOM 1676 N N . SER A 1 216 ? -14.492 -25.266 6.293 1 43 216 SER A N 1
ATOM 1677 C CA . SER A 1 216 ? -13.242 -25.828 6.793 1 43 216 SER A CA 1
ATOM 1678 C C . SER A 1 216 ? -13.195 -25.812 8.32 1 43 216 SER A C 1
ATOM 1680 O O . SER A 1 216 ? -13.539 -24.797 8.945 1 43 216 SER A O 1
ATOM 1682 N N . SER A 1 217 ? -13.578 -26.906 8.875 1 40.44 217 SER A N 1
ATOM 1683 C CA . SER A 1 217 ? -13.398 -27.312 10.266 1 40.44 217 SER A CA 1
ATOM 1684 C C . SER A 1 217 ? -12.164 -26.672 10.883 1 40.44 217 SER A C 1
ATOM 1686 O O . SER A 1 217 ? -11.891 -26.844 12.07 1 40.44 217 SER A O 1
ATOM 1688 N N . GLU A 1 218 ? -11.148 -26.406 10.062 1 40.56 218 GLU A N 1
ATOM 1689 C CA . GLU A 1 218 ? -9.969 -26.109 10.867 1 40.56 218 GLU A CA 1
ATOM 1690 C C . GLU A 1 218 ? -10.141 -24.812 11.648 1 40.56 218 GLU A C 1
ATOM 1692 O O . GLU A 1 218 ? -10.758 -23.859 11.164 1 40.56 218 GLU A O 1
ATOM 1697 N N . GLY A 1 219 ? -10.312 -24.797 12.859 1 42.62 219 GLY A N 1
ATOM 1698 C CA . GLY A 1 219 ? -10.258 -23.922 14.016 1 42.62 219 GLY A CA 1
ATOM 1699 C C . GLY A 1 219 ? -9.672 -22.562 13.695 1 42.62 219 GLY A C 1
ATOM 1700 O O . GLY A 1 219 ? -9.078 -21.906 14.562 1 42.62 219 GLY A O 1
ATOM 1701 N N . ASN A 1 220 ? -9.5 -22.297 12.422 1 45.03 220 ASN A N 1
ATOM 1702 C CA . ASN A 1 220 ? -8.711 -21.078 12.297 1 45.03 220 ASN A CA 1
ATOM 1703 C C . ASN A 1 220 ? -9.516 -19.844 12.719 1 45.03 220 ASN A C 1
ATOM 1705 O O . ASN A 1 220 ? -10.664 -19.672 12.297 1 45.03 220 ASN A O 1
ATOM 1709 N N . LYS A 1 221 ? -9.289 -19.375 13.781 1 41.56 221 LYS A N 1
ATOM 1710 C CA . LYS A 1 221 ? -9.719 -18.234 14.586 1 41.56 221 LYS A CA 1
ATOM 1711 C C . LYS A 1 221 ? -10.055 -17.031 13.703 1 41.56 221 LYS A C 1
ATOM 1713 O O . LYS A 1 221 ? -10.617 -16.047 14.18 1 41.56 221 LYS A O 1
ATOM 1718 N N . MET A 1 222 ? -9.422 -16.938 12.555 1 47.31 222 MET A N 1
ATOM 1719 C CA . MET A 1 222 ? -9.578 -15.664 11.852 1 47.31 222 MET A CA 1
ATOM 1720 C C . MET A 1 222 ? -10.711 -15.742 10.828 1 47.31 222 MET A C 1
ATOM 1722 O O . MET A 1 222 ? -10.914 -14.805 10.055 1 47.31 222 MET A O 1
ATOM 1726 N N . GLY A 1 223 ? -11.656 -16.734 11.023 1 49.56 223 GLY A N 1
ATOM 1727 C CA . GLY A 1 223 ? -12.766 -16.969 10.109 1 49.56 223 GLY A CA 1
ATOM 1728 C C . GLY A 1 223 ? -12.344 -17.641 8.812 1 49.56 223 GLY A C 1
ATOM 1729 O O . GLY A 1 223 ? -11.148 -17.828 8.562 1 49.56 223 GLY A O 1
ATOM 1730 N N . PRO A 1 224 ? -13.305 -18.266 8.07 1 55.78 224 PRO A N 1
ATOM 1731 C CA . PRO A 1 224 ? -13.008 -18.984 6.828 1 55.78 224 PRO A CA 1
ATOM 1732 C C . PRO A 1 224 ? -12.328 -18.094 5.781 1 55.78 224 PRO A C 1
ATOM 1734 O O . PRO A 1 224 ? -12.602 -16.906 5.707 1 55.78 224 PRO A O 1
ATOM 1737 N N . TYR A 1 225 ? -11.203 -18.469 5.207 1 78.5 225 TYR A N 1
ATOM 1738 C CA . TYR A 1 225 ? -10.617 -17.875 4.012 1 78.5 225 TYR A CA 1
ATOM 1739 C C . TYR A 1 225 ? -11.492 -18.141 2.787 1 78.5 225 TYR A C 1
ATOM 1741 O O . TYR A 1 225 ? -11.68 -19.297 2.389 1 78.5 225 TYR A O 1
ATOM 1749 N N . LEU A 1 226 ? -12.18 -17.109 2.318 1 89.25 226 LEU A N 1
ATOM 1750 C CA . LEU A 1 226 ? -13.273 -17.172 1.354 1 89.25 226 LEU A CA 1
ATOM 1751 C C . LEU A 1 226 ? -12.781 -17.703 0.011 1 89.25 226 LEU A C 1
ATOM 1753 O O . LEU A 1 226 ? -13.484 -18.469 -0.645 1 89.25 226 LEU A O 1
ATOM 1757 N N . CYS A 1 227 ? -11.578 -17.359 -0.323 1 94 227 CYS A N 1
ATOM 1758 C CA . CYS A 1 227 ? -11.188 -17.594 -1.711 1 94 227 CYS A CA 1
ATOM 1759 C C . CYS A 1 227 ? -10.023 -18.562 -1.8 1 94 227 CYS A C 1
ATOM 1761 O O . CYS A 1 227 ? -9.273 -18.562 -2.779 1 94 227 CYS A O 1
ATOM 1763 N N . THR A 1 228 ? -9.969 -19.375 -0.75 1 91.38 228 THR A N 1
ATOM 1764 C CA . THR A 1 228 ? -8.867 -20.328 -0.72 1 91.38 228 THR A CA 1
ATOM 1765 C C . THR A 1 228 ? -8.906 -21.234 -1.945 1 91.38 228 THR A C 1
ATOM 1767 O O . THR A 1 228 ? -9.953 -21.781 -2.285 1 91.38 228 THR A O 1
ATOM 1770 N N . THR A 1 229 ? -7.945 -21.391 -2.852 1 92.44 229 THR A N 1
ATOM 1771 C CA . THR A 1 229 ? -7.738 -22.234 -4.02 1 92.44 229 THR A CA 1
ATOM 1772 C C . THR A 1 229 ? -8.398 -21.641 -5.254 1 92.44 229 THR A C 1
ATOM 1774 O O . THR A 1 229 ? -8.414 -22.266 -6.32 1 92.44 229 THR A O 1
ATOM 1777 N N . TYR A 1 230 ? -9.086 -20.484 -5.016 1 97.38 230 TYR A N 1
ATOM 1778 C CA . TYR A 1 230 ? -9.805 -19.891 -6.141 1 97.38 230 TYR A CA 1
ATOM 1779 C C . TYR A 1 230 ? -8.906 -18.938 -6.922 1 97.38 230 TYR A C 1
ATOM 1781 O O . TYR A 1 230 ? -7.922 -18.422 -6.387 1 97.38 230 TYR A O 1
ATOM 1789 N N . ASP A 1 231 ? -9.258 -18.766 -8.172 1 98.69 231 ASP A N 1
ATOM 1790 C CA . ASP A 1 231 ? -8.648 -17.766 -9.055 1 98.69 231 ASP A CA 1
ATOM 1791 C C . ASP A 1 231 ? -9.578 -16.578 -9.266 1 98.69 231 ASP A C 1
ATOM 1793 O O . ASP A 1 231 ? -10.781 -16.75 -9.43 1 98.69 231 ASP A O 1
ATOM 1797 N N . LEU A 1 232 ? -9.008 -15.445 -9.234 1 98.88 232 LEU A N 1
ATOM 1798 C CA . LEU A 1 232 ? -9.742 -14.25 -9.617 1 98.88 232 LEU A CA 1
ATOM 1799 C C . LEU A 1 232 ? -9.297 -13.75 -10.992 1 98.88 232 LEU A C 1
ATOM 1801 O O . LEU A 1 232 ? -8.102 -13.617 -11.25 1 98.88 232 LEU A O 1
ATOM 1805 N N . TYR A 1 233 ? -10.195 -13.57 -11.852 1 98.94 233 TYR A N 1
ATOM 1806 C CA . TYR A 1 233 ? -9.992 -12.875 -13.117 1 98.94 233 TYR A CA 1
ATOM 1807 C C . TYR A 1 233 ? -10.641 -11.5 -13.102 1 98.94 233 TYR A C 1
ATOM 1809 O O . TYR A 1 233 ? -11.82 -11.367 -12.742 1 98.94 233 TYR A O 1
ATOM 1817 N N . VAL A 1 234 ? -9.922 -10.469 -13.469 1 98.81 234 VAL A N 1
ATOM 1818 C CA . VAL A 1 234 ? -10.453 -9.109 -13.445 1 98.81 234 VAL A CA 1
ATOM 1819 C C . VAL A 1 234 ? -9.891 -8.32 -14.625 1 98.81 234 VAL A C 1
ATOM 1821 O O . VAL A 1 234 ? -8.727 -8.492 -15 1 98.81 234 VAL A O 1
ATOM 1824 N N . THR A 1 235 ? -10.688 -7.465 -15.172 1 98.06 235 THR A N 1
ATOM 1825 C CA . THR A 1 235 ? -10.32 -6.773 -16.406 1 98.06 235 THR A CA 1
ATOM 1826 C C . THR A 1 235 ? -9.203 -5.766 -16.156 1 98.06 235 THR A C 1
ATOM 1828 O O . THR A 1 235 ? -8.32 -5.582 -17 1 98.06 235 THR A O 1
ATOM 1831 N N . HIS A 1 236 ? -9.258 -5.109 -15 1 96.75 236 HIS A N 1
ATOM 1832 C CA . HIS A 1 236 ? -8.297 -4.059 -14.68 1 96.75 236 HIS A CA 1
ATOM 1833 C C . HIS A 1 236 ? -7.504 -4.402 -13.43 1 96.75 236 HIS A C 1
ATOM 1835 O O . HIS A 1 236 ? -8.039 -5.02 -12.5 1 96.75 236 HIS A O 1
ATOM 1841 N N . GLU A 1 237 ? -6.305 -3.953 -13.344 1 97.94 237 GLU A N 1
ATOM 1842 C CA . GLU A 1 237 ? -5.449 -4.184 -12.18 1 97.94 237 GLU A CA 1
ATOM 1843 C C . GLU A 1 237 ? -6.133 -3.73 -10.898 1 97.94 237 GLU A C 1
ATOM 1845 O O . GLU A 1 237 ? -6.625 -2.604 -10.812 1 97.94 237 GLU A O 1
ATOM 1850 N N . PRO A 1 238 ? -6.207 -4.551 -9.891 1 97.94 238 PRO A N 1
ATOM 1851 C CA . PRO A 1 238 ? -6.809 -4.18 -8.602 1 97.94 238 PRO A CA 1
ATOM 1852 C C . PRO A 1 238 ? -6.098 -3 -7.941 1 97.94 238 PRO A C 1
ATOM 1854 O O . PRO A 1 238 ? -4.875 -2.875 -8.047 1 97.94 238 PRO A O 1
ATOM 1857 N N . CYS A 1 239 ? -6.859 -2.166 -7.289 1 95.06 239 CYS A N 1
ATOM 1858 C CA . CYS A 1 239 ? -6.289 -1.115 -6.453 1 95.06 239 CYS A CA 1
ATOM 1859 C C . CYS A 1 239 ? -5.738 -1.689 -5.156 1 95.06 239 CYS A C 1
ATOM 1861 O O . CYS A 1 239 ? -5.859 -2.889 -4.902 1 95.06 239 CYS A O 1
ATOM 1863 N N . VAL A 1 240 ? -5.176 -0.857 -4.383 1 95.31 240 VAL A N 1
ATOM 1864 C CA . VAL A 1 240 ? -4.566 -1.28 -3.127 1 95.31 240 VAL A CA 1
ATOM 1865 C C . VAL A 1 240 ? -5.629 -1.897 -2.221 1 95.31 240 VAL A C 1
ATOM 1867 O O . VAL A 1 240 ? -5.402 -2.941 -1.606 1 95.31 240 VAL A O 1
ATOM 1870 N N . MET A 1 241 ? -6.82 -1.331 -2.08 1 95.88 241 MET A N 1
ATOM 1871 C CA . MET A 1 241 ? -7.91 -1.835 -1.254 1 95.88 241 MET A CA 1
ATOM 1872 C C . MET A 1 241 ? -8.32 -3.236 -1.692 1 95.88 241 MET A C 1
ATOM 1874 O O . MET A 1 241 ? -8.414 -4.148 -0.868 1 95.88 241 MET A O 1
ATOM 1878 N N . CYS A 1 242 ? -8.531 -3.371 -2.98 1 97.94 242 CYS A N 1
ATOM 1879 C CA . CYS A 1 242 ? -8.953 -4.652 -3.531 1 97.94 242 CYS A CA 1
ATOM 1880 C C . CYS A 1 242 ? -7.867 -5.707 -3.361 1 97.94 242 CYS A C 1
ATOM 1882 O O . CYS A 1 242 ? -8.156 -6.855 -3.025 1 97.94 242 CYS A O 1
ATOM 1884 N N . ALA A 1 243 ? -6.664 -5.266 -3.635 1 97.81 243 ALA A N 1
ATOM 1885 C CA . ALA A 1 243 ? -5.539 -6.191 -3.512 1 97.81 243 ALA A CA 1
ATOM 1886 C C . ALA A 1 243 ? -5.426 -6.727 -2.088 1 97.81 243 ALA A C 1
ATOM 1888 O O . ALA A 1 243 ? -5.141 -7.91 -1.885 1 97.81 243 ALA A O 1
ATOM 1889 N N . MET A 1 244 ? -5.609 -5.887 -1.14 1 96.38 244 MET A N 1
ATOM 1890 C CA . MET A 1 244 ? -5.527 -6.324 0.252 1 96.38 244 MET A CA 1
ATOM 1891 C C . MET A 1 244 ? -6.734 -7.184 0.625 1 96.38 244 MET A C 1
ATOM 1893 O O . MET A 1 244 ? -6.609 -8.125 1.413 1 96.38 244 MET A O 1
ATOM 1897 N N . ALA A 1 245 ? -7.898 -6.824 0.113 1 96.69 245 ALA A N 1
ATOM 1898 C CA . ALA A 1 245 ? -9.07 -7.672 0.32 1 96.69 245 ALA A CA 1
ATOM 1899 C C . ALA A 1 245 ? -8.789 -9.109 -0.122 1 96.69 245 ALA A C 1
ATOM 1901 O O . ALA A 1 245 ? -9.242 -10.062 0.519 1 96.69 245 ALA A O 1
ATOM 1902 N N . LEU A 1 246 ? -8.047 -9.227 -1.181 1 97.44 246 LEU A N 1
ATOM 1903 C CA . LEU A 1 246 ? -7.707 -10.539 -1.727 1 97.44 246 LEU A CA 1
ATOM 1904 C C . LEU A 1 246 ? -6.723 -11.266 -0.817 1 97.44 246 LEU A C 1
ATOM 1906 O O . LEU A 1 246 ? -6.73 -12.492 -0.743 1 97.44 246 LEU A O 1
ATOM 1910 N N . VAL A 1 247 ? -5.816 -10.516 -0.135 1 95.69 247 VAL A N 1
ATOM 1911 C CA . VAL A 1 247 ? -4.949 -11.109 0.875 1 95.69 247 VAL A CA 1
ATOM 1912 C C . VAL A 1 247 ? -5.797 -11.688 2.008 1 95.69 247 VAL A C 1
ATOM 1914 O O . VAL A 1 247 ? -5.641 -12.852 2.375 1 95.69 247 VAL A O 1
ATOM 1917 N N . HIS A 1 248 ? -6.742 -10.844 2.447 1 93.12 248 HIS A N 1
ATOM 1918 C CA . HIS A 1 248 ? -7.555 -11.234 3.594 1 93.12 248 HIS A CA 1
ATOM 1919 C C . HIS A 1 248 ? -8.469 -12.406 3.254 1 93.12 248 HIS A C 1
ATOM 1921 O O . HIS A 1 248 ? -8.812 -13.203 4.129 1 93.12 248 HIS A O 1
ATOM 1927 N N . SER A 1 249 ? -8.852 -12.578 2.006 1 95 249 SER A N 1
ATOM 1928 C CA . SER A 1 249 ? -9.742 -13.656 1.583 1 95 249 SER A CA 1
ATOM 1929 C C . SER A 1 249 ? -8.953 -14.875 1.111 1 95 249 SER A C 1
ATOM 1931 O O . SER A 1 249 ? -9.539 -15.898 0.76 1 95 249 SER A O 1
ATOM 1933 N N . ARG A 1 250 ? -7.57 -14.75 0.993 1 95.5 250 ARG A N 1
ATOM 1934 C CA . ARG A 1 250 ? -6.613 -15.812 0.703 1 95.5 250 ARG A CA 1
ATOM 1935 C C . ARG A 1 250 ? -6.828 -16.375 -0.7 1 95.5 250 ARG A C 1
ATOM 1937 O O . ARG A 1 250 ? -6.852 -17.594 -0.891 1 95.5 250 ARG A O 1
ATOM 1944 N N . VAL A 1 251 ? -6.961 -15.477 -1.67 1 97.5 251 VAL A N 1
ATOM 1945 C CA . VAL A 1 251 ? -7.078 -15.883 -3.064 1 97.5 251 VAL A CA 1
ATOM 1946 C C . VAL A 1 251 ? -5.805 -16.609 -3.504 1 97.5 251 VAL A C 1
ATOM 1948 O O . VAL A 1 251 ? -4.711 -16.281 -3.027 1 97.5 251 VAL A O 1
ATOM 1951 N N . LYS A 1 252 ? -5.957 -17.562 -4.398 1 97.62 252 LYS A N 1
ATOM 1952 C CA . LYS A 1 252 ? -4.797 -18.328 -4.84 1 97.62 252 LYS A CA 1
ATOM 1953 C C . LYS A 1 252 ? -4.043 -17.609 -5.949 1 97.62 252 LYS A C 1
ATOM 1955 O O . LYS A 1 252 ? -2.826 -17.438 -5.863 1 97.62 252 LYS A O 1
ATOM 1960 N N . ARG A 1 253 ? -4.754 -17.25 -7.012 1 98.62 253 ARG A N 1
ATOM 1961 C CA . ARG A 1 253 ? -4.152 -16.547 -8.148 1 98.62 253 ARG A CA 1
ATOM 1962 C C . ARG A 1 253 ? -5.035 -15.398 -8.617 1 98.62 253 ARG A C 1
ATOM 1964 O O . ARG A 1 253 ? -6.262 -15.469 -8.516 1 98.62 253 ARG A O 1
ATOM 1971 N N . VAL A 1 254 ? -4.383 -14.352 -9.102 1 98.94 254 VAL A N 1
ATOM 1972 C CA . VAL A 1 254 ? -5.074 -13.211 -9.688 1 98.94 254 VAL A CA 1
ATOM 1973 C C . VAL A 1 254 ? -4.594 -13 -11.125 1 98.94 254 VAL A C 1
ATOM 1975 O O . VAL A 1 254 ? -3.389 -12.953 -11.383 1 98.94 254 VAL A O 1
ATOM 1978 N N . PHE A 1 255 ? -5.531 -12.945 -12.031 1 98.88 255 PHE A N 1
ATOM 1979 C CA . PHE A 1 255 ? -5.285 -12.648 -13.438 1 98.88 255 PHE A CA 1
ATOM 1980 C C . PHE A 1 255 ? -5.934 -11.328 -13.836 1 98.88 255 PHE A C 1
ATOM 1982 O O . PHE A 1 255 ? -7.141 -11.148 -13.664 1 98.88 255 PHE A O 1
ATOM 1989 N N . TYR A 1 256 ? -5.184 -10.398 -14.312 1 98.62 256 TYR A N 1
ATOM 1990 C CA . TYR A 1 256 ? -5.812 -9.172 -14.789 1 98.62 256 TYR A CA 1
ATOM 1991 C C . TYR A 1 256 ? -5.34 -8.836 -16.203 1 98.62 256 TYR A C 1
ATOM 1993 O O . TYR A 1 256 ? -4.277 -9.289 -16.625 1 98.62 256 TYR A O 1
ATOM 2001 N N . SER A 1 257 ? -6.113 -8.102 -16.906 1 97.88 257 SER A N 1
ATOM 2002 C CA . SER A 1 257 ? -5.883 -7.82 -18.328 1 97.88 257 SER A CA 1
ATOM 2003 C C . SER A 1 257 ? -5.023 -6.57 -18.5 1 97.88 257 SER A C 1
ATOM 2005 O O . SER A 1 257 ? -3.867 -6.664 -18.922 1 97.88 257 SER A O 1
ATOM 2007 N N . VAL A 1 258 ? -5.512 -5.391 -18 1 95.75 258 VAL A N 1
ATOM 2008 C CA . VAL A 1 258 ? -4.824 -4.141 -18.297 1 95.75 258 VAL A CA 1
ATOM 2009 C C . VAL A 1 258 ? -4.379 -3.477 -16.984 1 95.75 258 VAL A C 1
ATOM 2011 O O . VAL A 1 258 ? -5.098 -3.514 -15.992 1 95.75 258 VAL A O 1
ATOM 2014 N N . PRO A 1 259 ? -3.217 -2.867 -17.016 1 95.75 259 PRO A N 1
ATOM 2015 C CA . PRO A 1 259 ? -2.729 -2.145 -15.844 1 95.75 259 PRO A CA 1
ATOM 2016 C C . PRO A 1 259 ? -3.51 -0.859 -15.578 1 95.75 259 PRO A C 1
ATOM 2018 O O . PRO A 1 259 ? -4.191 -0.349 -16.469 1 95.75 259 PRO A O 1
ATOM 2021 N N . GLU A 1 260 ? -3.533 -0.523 -14.336 1 92.81 260 GLU A N 1
ATOM 2022 C CA . GLU A 1 260 ? -4.09 0.754 -13.898 1 92.81 260 GLU A CA 1
ATOM 2023 C C . GLU A 1 260 ? -3.02 1.625 -13.242 1 92.81 260 GLU A C 1
ATOM 2025 O O . GLU A 1 260 ? -2.111 1.113 -12.586 1 92.81 260 GLU A O 1
ATOM 2030 N N . LYS A 1 261 ? -3.119 2.92 -13.383 1 86.94 261 LYS A N 1
ATOM 2031 C CA . LYS A 1 261 ? -2.135 3.863 -12.867 1 86.94 261 LYS A CA 1
ATOM 2032 C C . LYS A 1 261 ? -1.923 3.668 -11.367 1 86.94 261 LYS A C 1
ATOM 2034 O O . LYS A 1 261 ? -0.79 3.709 -10.883 1 86.94 261 LYS A O 1
ATOM 2039 N N . ASP A 1 262 ? -2.975 3.393 -10.68 1 86.81 262 ASP A N 1
ATOM 2040 C CA . ASP A 1 262 ? -2.885 3.236 -9.234 1 86.81 262 ASP A CA 1
ATOM 2041 C C . ASP A 1 262 ? -2.992 1.766 -8.836 1 86.81 262 ASP A C 1
ATOM 2043 O O . ASP A 1 262 ? -3.398 1.451 -7.715 1 86.81 262 ASP A O 1
ATOM 2047 N N . GLY A 1 263 ? -2.639 0.914 -9.703 1 94.69 263 GLY A N 1
ATOM 2048 C CA . GLY A 1 263 ? -2.727 -0.517 -9.453 1 94.69 263 GLY A CA 1
ATOM 2049 C C . GLY A 1 263 ? -1.769 -0.996 -8.383 1 94.69 263 GLY A C 1
ATOM 2050 O O . GLY A 1 263 ? -0.675 -0.448 -8.227 1 94.69 263 GLY A O 1
ATOM 2051 N N . ALA A 1 264 ? -2.176 -2.033 -7.754 1 96.62 264 ALA A N 1
ATOM 2052 C CA . ALA A 1 264 ? -1.418 -2.477 -6.586 1 96.62 264 ALA A CA 1
ATOM 2053 C C . ALA A 1 264 ? -0.756 -3.828 -6.844 1 96.62 264 ALA A C 1
ATOM 2055 O O . ALA A 1 264 ? -0.237 -4.457 -5.918 1 96.62 264 ALA A O 1
ATOM 2056 N N . LEU A 1 265 ? -0.754 -4.293 -8.07 1 98.19 265 LEU A N 1
ATOM 2057 C CA . LEU A 1 265 ? -0.229 -5.625 -8.344 1 98.19 265 LEU A CA 1
ATOM 2058 C C . LEU A 1 265 ? 0.815 -5.582 -9.453 1 98.19 265 LEU A C 1
ATOM 2060 O O . LEU A 1 265 ? 1.069 -6.59 -10.109 1 98.19 265 LEU A O 1
ATOM 2064 N N . GLY A 1 266 ? 1.335 -4.426 -9.719 1 96.62 266 GLY A N 1
ATOM 2065 C CA . GLY A 1 266 ? 2.365 -4.352 -10.742 1 96.62 266 GLY A CA 1
ATOM 2066 C C . GLY A 1 266 ? 2.67 -2.932 -11.188 1 96.62 266 GLY A C 1
ATOM 2067 O O . GLY A 1 266 ? 3.766 -2.648 -11.672 1 96.62 266 GLY A O 1
ATOM 2068 N N . SER A 1 267 ? 1.761 -2.018 -11.039 1 94.56 267 SER A N 1
ATOM 2069 C CA . SER A 1 267 ? 1.943 -0.642 -11.484 1 94.56 267 SER A CA 1
ATOM 2070 C C . SER A 1 267 ? 2.555 0.224 -10.391 1 94.56 267 SER A C 1
ATOM 2072 O O . SER A 1 267 ? 3.779 0.3 -10.266 1 94.56 267 SER A O 1
ATOM 2074 N N . ASN A 1 268 ? 1.7 0.604 -9.43 1 89.31 268 ASN A N 1
ATOM 2075 C CA . ASN A 1 268 ? 2.209 1.468 -8.375 1 89.31 268 ASN A CA 1
ATOM 2076 C C . ASN A 1 268 ? 2.822 0.655 -7.234 1 89.31 268 ASN A C 1
ATOM 2078 O O . ASN A 1 268 ? 3.758 1.11 -6.574 1 89.31 268 ASN A O 1
ATOM 2082 N N . TYR A 1 269 ? 2.223 -0.474 -7.016 1 91.06 269 TYR A N 1
ATOM 2083 C CA . TYR A 1 269 ? 2.688 -1.363 -5.957 1 91.06 269 TYR A CA 1
ATOM 2084 C C . TYR A 1 269 ? 2.654 -2.818 -6.41 1 91.06 269 TYR A C 1
ATOM 2086 O O . TYR A 1 269 ? 2.035 -3.143 -7.426 1 91.06 269 TYR A O 1
ATOM 2094 N N . LYS A 1 270 ? 3.371 -3.592 -5.742 1 95.88 270 LYS A N 1
ATOM 2095 C CA . LYS A 1 270 ? 3.256 -5.047 -5.805 1 95.88 270 LYS A CA 1
ATOM 2096 C C . LYS A 1 270 ? 2.975 -5.633 -4.422 1 95.88 270 LYS A C 1
ATOM 2098 O O . LYS A 1 270 ? 3.857 -6.234 -3.809 1 95.88 270 LYS A O 1
ATOM 2103 N N . LEU A 1 271 ? 1.818 -5.441 -4.07 1 95.44 271 LEU A N 1
ATOM 2104 C CA . LEU A 1 271 ? 1.422 -5.77 -2.703 1 95.44 271 LEU A CA 1
ATOM 2105 C C . LEU A 1 271 ? 1.589 -7.262 -2.432 1 95.44 271 LEU A C 1
ATOM 2107 O O . LEU A 1 271 ? 2.018 -7.652 -1.344 1 95.44 271 LEU A O 1
ATOM 2111 N N . HIS A 1 272 ? 1.335 -8.102 -3.393 1 96.94 272 HIS A N 1
ATOM 2112 C CA . HIS A 1 272 ? 1.253 -9.555 -3.232 1 96.94 272 HIS A CA 1
ATOM 2113 C C . HIS A 1 272 ? 2.625 -10.156 -2.951 1 96.94 272 HIS A C 1
ATOM 2115 O O . HIS A 1 272 ? 2.729 -11.312 -2.535 1 96.94 272 HIS A O 1
ATOM 2121 N N . VAL A 1 273 ? 3.686 -9.367 -3.156 1 95.56 273 VAL A N 1
ATOM 2122 C CA . VAL A 1 273 ? 5.02 -9.93 -2.951 1 95.56 273 VAL A CA 1
ATOM 2123 C C . VAL A 1 273 ? 5.633 -9.336 -1.682 1 95.56 273 VAL A C 1
ATOM 2125 O O . VAL A 1 273 ? 6.797 -9.609 -1.368 1 95.56 273 VAL A O 1
ATOM 2128 N N . GLN A 1 274 ? 4.898 -8.539 -0.976 1 91.88 274 GLN A N 1
ATOM 2129 C CA . GLN A 1 274 ? 5.418 -7.965 0.26 1 91.88 274 GLN A CA 1
ATOM 2130 C C . GLN A 1 274 ? 5.578 -9.031 1.338 1 91.88 274 GLN A C 1
ATOM 2132 O O . GLN A 1 274 ? 4.648 -9.789 1.607 1 91.88 274 GLN A O 1
ATOM 2137 N N . LYS A 1 275 ? 6.688 -9.055 2.049 1 88.31 275 LYS A N 1
ATOM 2138 C CA . LYS A 1 275 ? 7.078 -10.141 2.939 1 88.31 275 LYS A CA 1
ATOM 2139 C C . LYS A 1 275 ? 6.25 -10.125 4.223 1 88.31 275 LYS A C 1
ATOM 2141 O O . LYS A 1 275 ? 6.047 -11.172 4.844 1 88.31 275 LYS A O 1
ATOM 2146 N N . HIS A 1 276 ? 5.719 -9.039 4.609 1 84.69 276 HIS A N 1
ATOM 2147 C CA . HIS A 1 276 ? 5.09 -8.914 5.918 1 84.69 276 HIS A CA 1
ATOM 2148 C C . HIS A 1 276 ? 3.627 -9.344 5.871 1 84.69 276 HIS A C 1
ATOM 2150 O O . HIS A 1 276 ? 2.959 -9.406 6.906 1 84.69 276 HIS A O 1
ATOM 2156 N N . LEU A 1 277 ? 3.139 -9.758 4.711 1 88.81 277 LEU A N 1
ATOM 2157 C CA . LEU A 1 277 ? 1.753 -10.195 4.586 1 88.81 277 LEU A CA 1
ATOM 2158 C C . LEU A 1 277 ? 1.578 -11.609 5.141 1 88.81 277 LEU A C 1
ATOM 2160 O O . LEU A 1 277 ? 2.521 -12.398 5.133 1 88.81 277 LEU A O 1
ATOM 2164 N N . ASN A 1 278 ? 0.378 -11.867 5.637 1 84.06 278 ASN A N 1
ATOM 2165 C CA . ASN A 1 278 ? 0.092 -13.188 6.191 1 84.06 278 ASN A CA 1
ATOM 2166 C C . ASN A 1 278 ? -0.269 -14.188 5.102 1 84.06 278 ASN A C 1
ATOM 2168 O O . ASN A 1 278 ? -0.34 -15.391 5.355 1 84.06 278 ASN A O 1
ATOM 2172 N N . HIS A 1 279 ? -0.538 -13.727 3.977 1 91.81 279 HIS A N 1
ATOM 2173 C CA . HIS A 1 279 ? -0.877 -14.547 2.818 1 91.81 279 HIS A CA 1
ATOM 2174 C C . HIS A 1 279 ? -0.308 -13.945 1.536 1 91.81 279 HIS A C 1
ATOM 2176 O O . HIS A 1 279 ? -0.28 -12.727 1.373 1 91.81 279 HIS A O 1
ATOM 2182 N N . HIS A 1 280 ? 0.116 -14.844 0.635 1 95.12 280 HIS A N 1
ATOM 2183 C CA . HIS A 1 280 ? 0.615 -14.438 -0.675 1 95.12 280 HIS A CA 1
ATOM 2184 C C . HIS A 1 280 ? -0.103 -15.188 -1.792 1 95.12 280 HIS A C 1
ATOM 2186 O O . HIS A 1 280 ? -0.518 -16.344 -1.607 1 95.12 280 HIS A O 1
ATOM 2192 N N . TYR A 1 281 ? -0.304 -14.531 -2.83 1 97.38 281 TYR A N 1
ATOM 2193 C CA . TYR A 1 281 ? -0.919 -15.141 -4 1 97.38 281 TYR A CA 1
ATOM 2194 C C . TYR A 1 281 ? -0.14 -14.805 -5.266 1 97.38 281 TYR A C 1
ATOM 2196 O O . TYR A 1 281 ? 0.733 -13.93 -5.25 1 97.38 281 TYR A O 1
ATOM 2204 N N . GLU A 1 282 ? -0.424 -15.562 -6.383 1 98 282 GLU A N 1
ATOM 2205 C CA . GLU A 1 282 ? 0.246 -15.336 -7.656 1 98 282 GLU A CA 1
ATOM 2206 C C . GLU A 1 282 ? -0.522 -14.328 -8.516 1 98 282 GLU A C 1
ATOM 2208 O O . GLU A 1 282 ? -1.755 -14.305 -8.5 1 98 282 GLU A O 1
ATOM 2213 N N . VAL A 1 283 ? 0.233 -13.562 -9.227 1 98.75 283 VAL A N 1
ATOM 2214 C CA . VAL A 1 283 ? -0.401 -12.555 -10.062 1 98.75 283 VAL A CA 1
ATOM 2215 C C . VAL A 1 283 ? 0.094 -12.688 -11.5 1 98.75 283 VAL A C 1
ATOM 2217 O O . VAL A 1 283 ? 1.294 -12.844 -11.742 1 98.75 283 VAL A O 1
ATOM 2220 N N . TYR A 1 284 ? -0.829 -12.703 -12.43 1 98.44 284 TYR A N 1
ATOM 2221 C CA . TYR A 1 284 ? -0.547 -12.734 -13.859 1 98.44 284 TYR A CA 1
ATOM 2222 C C . TYR A 1 284 ? -1.25 -11.594 -14.586 1 98.44 284 TYR A C 1
ATOM 2224 O O . TYR A 1 284 ? -2.367 -11.219 -14.227 1 98.44 284 TYR A O 1
ATOM 2232 N N . ARG A 1 285 ? -0.623 -11.094 -15.625 1 97.81 285 ARG A N 1
ATOM 2233 C CA . ARG A 1 285 ? -1.191 -9.953 -16.328 1 97.81 285 ARG A CA 1
ATOM 2234 C C . ARG A 1 285 ? -1.098 -10.141 -17.844 1 97.81 285 ARG A C 1
ATOM 2236 O O . ARG A 1 285 ? -0.459 -11.086 -18.312 1 97.81 285 ARG A O 1
ATOM 2243 N N . GLY A 1 286 ? -1.804 -9.297 -18.562 1 96.44 286 GLY A N 1
ATOM 2244 C CA . GLY A 1 286 ? -1.719 -9.258 -20.016 1 96.44 286 GLY A CA 1
ATOM 2245 C C . GLY A 1 286 ? -2.717 -10.172 -20.703 1 96.44 286 GLY A C 1
ATOM 2246 O O . GLY A 1 286 ? -2.545 -10.531 -21.859 1 96.44 286 GLY A O 1
ATOM 2247 N N . ILE A 1 287 ? -3.697 -10.586 -19.984 1 97.62 287 ILE A N 1
ATOM 2248 C CA . ILE A 1 287 ? -4.68 -11.5 -20.562 1 97.62 287 ILE A CA 1
ATOM 2249 C C . ILE A 1 287 ? -5.676 -10.719 -21.406 1 97.62 287 ILE A C 1
ATOM 2251 O O . ILE A 1 287 ? -6.328 -9.789 -20.922 1 97.62 287 ILE A O 1
ATOM 2255 N N . MET A 1 288 ? -5.797 -10.992 -22.641 1 96.75 288 MET A N 1
ATOM 2256 C CA . MET A 1 288 ? -6.766 -10.398 -23.547 1 96.75 288 MET A CA 1
ATOM 2257 C C . MET A 1 288 ? -6.719 -8.875 -23.484 1 96.75 288 MET A C 1
ATOM 2259 O O . MET A 1 288 ? -7.762 -8.219 -23.375 1 96.75 288 MET A O 1
ATOM 2263 N N . SER A 1 289 ? -5.551 -8.289 -23.453 1 94.88 289 SER A N 1
ATOM 2264 C CA . SER A 1 289 ? -5.336 -6.863 -23.234 1 94.88 289 SER A CA 1
ATOM 2265 C C . SER A 1 289 ? -5.992 -6.023 -24.328 1 94.88 289 SER A C 1
ATOM 2267 O O . SER A 1 289 ? -6.578 -4.977 -24.047 1 94.88 289 SER A O 1
ATOM 2269 N N . LYS A 1 290 ? -5.953 -6.449 -25.516 1 92.5 290 LYS A N 1
ATOM 2270 C CA . LYS A 1 290 ? -6.539 -5.711 -26.641 1 92.5 290 LYS A CA 1
ATOM 2271 C C . LYS A 1 290 ? -8.055 -5.59 -26.484 1 92.5 290 LYS A C 1
ATOM 2273 O O . LYS A 1 290 ? -8.617 -4.508 -26.672 1 92.5 290 LYS A O 1
ATOM 2278 N N . GLU A 1 291 ? -8.664 -6.676 -26.141 1 91.19 291 GLU A N 1
ATOM 2279 C CA . GLU A 1 291 ? -10.117 -6.691 -25.969 1 91.19 291 GLU A CA 1
ATOM 2280 C C . GLU A 1 291 ? -10.539 -5.781 -24.812 1 91.19 291 GLU A C 1
ATOM 2282 O O . GLU A 1 291 ? -11.562 -5.094 -24.906 1 91.19 291 GLU A O 1
ATOM 2287 N N . CYS A 1 292 ? -9.75 -5.758 -23.766 1 91.19 292 CYS A N 1
ATOM 2288 C CA . CYS A 1 292 ? -10.109 -4.988 -22.578 1 91.19 292 CYS A CA 1
ATOM 2289 C C . CYS A 1 292 ? -9.844 -3.504 -22.797 1 91.19 292 CYS A C 1
ATOM 2291 O O . CYS A 1 292 ? -10.555 -2.656 -22.25 1 91.19 292 CYS A O 1
ATOM 2293 N N . GLU A 1 293 ? -8.812 -3.146 -23.484 1 88.06 293 GLU A N 1
ATOM 2294 C CA . GLU A 1 293 ? -8.508 -1.752 -23.781 1 88.06 293 GLU A CA 1
ATOM 2295 C C . GLU A 1 293 ? -9.641 -1.096 -24.562 1 88.06 293 GLU A C 1
ATOM 2297 O O . GLU A 1 293 ? -9.883 0.105 -24.438 1 88.06 293 GLU A O 1
ATOM 2302 N N . MET A 1 294 ? -10.297 -1.808 -25.297 1 82.88 294 MET A N 1
ATOM 2303 C CA . MET A 1 294 ? -11.414 -1.298 -26.078 1 82.88 294 MET A CA 1
ATOM 2304 C C . MET A 1 294 ? -12.594 -0.929 -25.188 1 82.88 294 MET A C 1
ATOM 2306 O O . MET A 1 294 ? -13.398 -0.06 -25.531 1 82.88 294 MET A O 1
ATOM 2310 N N . LEU A 1 295 ? -12.703 -1.558 -24.031 1 81.81 295 LEU A N 1
ATOM 2311 C CA . LEU A 1 295 ? -13.734 -1.229 -23.062 1 81.81 295 LEU A CA 1
ATOM 2312 C C . LEU A 1 295 ? -13.539 0.182 -22.516 1 81.81 295 LEU A C 1
ATOM 2314 O O . LEU A 1 295 ? -14.516 0.875 -22.219 1 81.81 295 LEU A O 1
ATOM 2318 N N . LEU A 1 296 ? -12.266 0.703 -22.188 1 66.94 296 LEU A N 1
ATOM 2319 C CA . LEU A 1 296 ? -11.922 1.977 -21.562 1 66.94 296 LEU A CA 1
ATOM 2320 C C . LEU A 1 296 ? -12.188 3.139 -22.516 1 66.94 296 LEU A C 1
ATOM 2322 O O . LEU A 1 296 ? -12.461 4.258 -22.062 1 66.94 296 LEU A O 1
ATOM 2326 N N . THR A 1 297 ? -11.844 3.062 -23.75 1 57.03 297 THR A N 1
ATOM 2327 C CA . THR A 1 297 ? -12.008 4.152 -24.719 1 57.03 297 THR A CA 1
ATOM 2328 C C . THR A 1 297 ? -13.469 4.582 -24.812 1 57.03 297 THR A C 1
ATOM 2330 O O . THR A 1 297 ? -13.758 5.707 -25.203 1 57.03 297 THR A O 1
ATOM 2333 N N . THR A 1 298 ? -14.242 3.861 -24.328 1 50.91 298 THR A N 1
ATOM 2334 C CA . THR A 1 298 ? -15.602 4.391 -24.391 1 50.91 298 THR A CA 1
ATOM 2335 C C . THR A 1 298 ? -15.836 5.395 -23.266 1 50.91 298 THR A C 1
ATOM 2337 O O . THR A 1 298 ? -15.789 6.605 -23.484 1 50.91 298 THR A O 1
ATOM 2340 N N . ASP A 1 299 ? -17.078 5.621 -22.516 1 46.34 299 ASP A N 1
ATOM 2341 C CA . ASP A 1 299 ? -17.625 6.73 -21.734 1 46.34 299 ASP A CA 1
ATOM 2342 C C . ASP A 1 299 ? -16.922 6.848 -20.391 1 46.34 299 ASP A C 1
ATOM 2344 O O . ASP A 1 299 ? -17.312 7.645 -19.547 1 46.34 299 ASP A O 1
ATOM 2348 N N . CYS A 1 300 ? -16.203 5.859 -19.938 1 49.03 300 CYS A N 1
ATOM 2349 C CA . CYS A 1 300 ? -15.922 6.055 -18.516 1 49.03 300 CYS A CA 1
ATOM 2350 C C . CYS A 1 300 ? -14.695 6.938 -18.328 1 49.03 300 CYS A C 1
ATOM 2352 O O . CYS A 1 300 ? -13.625 6.656 -18.875 1 49.03 300 CYS A O 1
ATOM 2354 N N . LYS A 1 301 ? -14.852 8.133 -18.078 1 41.53 301 LYS A N 1
ATOM 2355 C CA . LYS A 1 301 ? -13.789 9.078 -17.734 1 41.53 301 LYS A CA 1
ATOM 2356 C C . LYS A 1 301 ? -12.797 8.453 -16.766 1 41.53 301 LYS A C 1
ATOM 2358 O O . LYS A 1 301 ? -13.195 7.859 -15.758 1 41.53 301 LYS A O 1
ATOM 2363 N N . SER A 1 302 ? -11.547 8.141 -17.219 1 43.12 302 SER A N 1
ATOM 2364 C CA . SER A 1 302 ? -10.352 7.609 -16.562 1 43.12 302 SER A CA 1
ATOM 2365 C C . SER A 1 302 ? -10.32 7.984 -15.086 1 43.12 302 SER A C 1
ATOM 2367 O O . SER A 1 302 ? -9.703 7.293 -14.273 1 43.12 302 SER A O 1
ATOM 2369 N N . GLU A 1 303 ? -10.742 9.117 -14.773 1 44.53 303 GLU A N 1
ATOM 2370 C CA . GLU A 1 303 ? -10.586 9.672 -13.438 1 44.53 303 GLU A CA 1
ATOM 2371 C C . GLU A 1 303 ? -11.328 8.828 -12.398 1 44.53 303 GLU A C 1
ATOM 2373 O O . GLU A 1 303 ? -10.945 8.797 -11.227 1 44.53 303 GLU A O 1
ATOM 2378 N N . ALA A 1 304 ? -12.438 8.148 -12.992 1 41.41 304 ALA A N 1
ATOM 2379 C CA . ALA A 1 304 ? -13.43 7.508 -12.125 1 41.41 304 ALA A CA 1
ATOM 2380 C C . ALA A 1 304 ? -13 6.09 -11.758 1 41.41 304 ALA A C 1
ATOM 2382 O O . ALA A 1 304 ? -13.594 5.469 -10.875 1 41.41 304 ALA A O 1
ATOM 2383 N N . ILE A 1 305 ? -12.023 5.551 -12.477 1 41.06 305 ILE A N 1
ATOM 2384 C CA . ILE A 1 305 ? -11.742 4.137 -12.281 1 41.06 305 ILE A CA 1
ATOM 2385 C C . ILE A 1 305 ? -11 3.938 -10.961 1 41.06 305 ILE A C 1
ATOM 2387 O O . ILE A 1 305 ? -11.164 2.91 -10.297 1 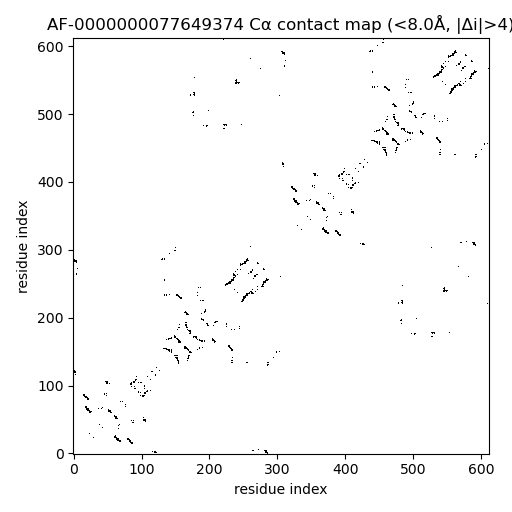41.06 305 ILE A O 1
ATOM 2391 N N . THR A 1 306 ? -10.141 5.043 -10.43 1 41.78 306 THR A N 1
ATOM 2392 C CA . THR A 1 306 ? -9.375 4.84 -9.211 1 41.78 306 THR A CA 1
ATOM 2393 C C . THR A 1 306 ? -10.133 5.387 -8 1 41.78 306 THR A C 1
ATOM 2395 O O . THR A 1 306 ? -10.688 6.484 -8.055 1 41.78 306 THR A O 1
ATOM 2398 N N . MET B 1 1 ? 1.143 9.836 26.75 1 68.69 1 MET B N 1
ATOM 2399 C CA . MET B 1 1 ? 1.955 10.258 25.625 1 68.69 1 MET B CA 1
ATOM 2400 C C . MET B 1 1 ? 1.214 11.281 24.781 1 68.69 1 MET B C 1
ATOM 2402 O O . MET B 1 1 ? -0.013 11.234 24.672 1 68.69 1 MET B O 1
ATOM 2406 N N . PRO B 1 2 ? 1.895 12.281 24.312 1 87.38 2 PRO B N 1
ATOM 2407 C CA . PRO B 1 2 ? 1.238 13.336 23.531 1 87.38 2 PRO B CA 1
ATOM 2408 C C . PRO B 1 2 ? 0.748 12.844 22.172 1 87.38 2 PRO B C 1
ATOM 2410 O O . PRO B 1 2 ? 1.272 11.859 21.641 1 87.38 2 PRO B O 1
ATOM 2413 N N . ILE B 1 3 ? -0.322 13.445 21.75 1 95.62 3 ILE B N 1
ATOM 2414 C CA . ILE B 1 3 ? -0.853 13.172 20.422 1 95.62 3 ILE B CA 1
ATOM 2415 C C . ILE B 1 3 ? 0.137 13.656 19.359 1 95.62 3 ILE B C 1
ATOM 2417 O O . ILE B 1 3 ? 0.667 14.766 19.453 1 95.62 3 ILE B O 1
ATOM 2421 N N . GLU B 1 4 ? 0.4 12.805 18.391 1 96.31 4 GLU B N 1
ATOM 2422 C CA . GLU B 1 4 ? 1.386 13.117 17.359 1 96.31 4 GLU B CA 1
ATOM 2423 C C . GLU B 1 4 ? 0.77 13.047 15.969 1 96.31 4 GLU B C 1
ATOM 2425 O O . GLU B 1 4 ? -0.05 12.164 15.688 1 96.31 4 GLU B O 1
ATOM 2430 N N . ALA B 1 5 ? 1.225 13.93 15.133 1 97.5 5 ALA B N 1
ATOM 2431 C CA . ALA B 1 5 ? 0.863 13.852 13.719 1 97.5 5 ALA B CA 1
ATOM 2432 C C . ALA B 1 5 ? 1.771 12.883 12.969 1 97.5 5 ALA B C 1
ATOM 2434 O O . ALA B 1 5 ? 2.98 12.836 13.211 1 97.5 5 ALA B O 1
ATOM 2435 N N . VAL B 1 6 ? 1.205 12.062 12.141 1 97.81 6 VAL B N 1
ATOM 2436 C CA . VAL B 1 6 ? 1.999 11.18 11.289 1 97.81 6 VAL B CA 1
ATOM 2437 C C . VAL B 1 6 ? 2.287 11.867 9.961 1 97.81 6 VAL B C 1
ATOM 2439 O O . VAL B 1 6 ? 1.407 11.961 9.102 1 97.81 6 VAL B O 1
ATOM 2442 N N . LEU B 1 7 ? 3.484 12.289 9.781 1 97.12 7 LEU B N 1
ATOM 2443 C CA . LEU B 1 7 ? 3.861 13.055 8.594 1 97.12 7 LEU B CA 1
ATOM 2444 C C . LEU B 1 7 ? 4.816 12.258 7.715 1 97.12 7 LEU B C 1
ATOM 2446 O O . LEU B 1 7 ? 5.305 11.203 8.117 1 97.12 7 LEU B O 1
ATOM 2450 N N . ASP B 1 8 ? 4.988 12.688 6.516 1 96 8 ASP B N 1
ATOM 2451 C CA . ASP B 1 8 ? 5.961 12.094 5.609 1 96 8 ASP B CA 1
ATOM 2452 C C . ASP B 1 8 ? 7.355 12.086 6.234 1 96 8 ASP B C 1
ATOM 2454 O O . ASP B 1 8 ? 7.738 13.023 6.938 1 96 8 ASP B O 1
ATOM 2458 N N . ASP B 1 9 ? 8.172 11.078 5.969 1 95.44 9 ASP B N 1
ATOM 2459 C CA . ASP B 1 9 ? 9.5 10.906 6.559 1 95.44 9 ASP B CA 1
ATOM 2460 C C . ASP B 1 9 ? 10.445 12.016 6.113 1 95.44 9 ASP B C 1
ATOM 2462 O O . ASP B 1 9 ? 11.453 12.281 6.773 1 95.44 9 ASP B O 1
ATOM 2466 N N . ILE B 1 10 ? 10.148 12.617 5.043 1 94.56 10 ILE B N 1
ATOM 2467 C CA . ILE B 1 10 ? 11.008 13.641 4.465 1 94.56 10 ILE B CA 1
ATOM 2468 C C . ILE B 1 10 ? 11.18 14.789 5.453 1 94.56 10 ILE B C 1
ATOM 2470 O O . ILE B 1 10 ? 12.195 15.492 5.434 1 94.56 10 ILE B O 1
ATOM 2474 N N . TYR B 1 11 ? 10.195 14.984 6.305 1 95.31 11 TYR B N 1
ATOM 2475 C CA . TYR B 1 11 ? 10.25 16.094 7.246 1 95.31 11 TYR B CA 1
ATOM 2476 C C . TYR B 1 11 ? 11.203 15.797 8.398 1 95.31 11 TYR B C 1
ATOM 2478 O O . TYR B 1 11 ? 11.609 16.703 9.125 1 95.31 11 TYR B O 1
ATOM 2486 N N . TYR B 1 12 ? 11.516 14.484 8.531 1 93.75 12 TYR B N 1
ATOM 2487 C CA . TYR B 1 12 ? 12.336 14.062 9.656 1 93.75 12 TYR B CA 1
ATOM 2488 C C . TYR B 1 12 ? 13.758 13.734 9.203 1 93.75 12 TYR B C 1
ATOM 2490 O O . TYR B 1 12 ? 14.648 13.523 10.031 1 93.75 12 TYR B O 1
ATOM 2498 N N . GLU B 1 13 ? 13.922 13.594 7.973 1 94.06 13 GLU B N 1
ATOM 2499 C CA . GLU B 1 13 ? 15.211 13.18 7.418 1 94.06 13 GLU B CA 1
ATOM 2500 C C . GLU B 1 13 ? 16.25 14.281 7.555 1 94.06 13 GLU B C 1
ATOM 2502 O O . GLU B 1 13 ? 15.922 15.469 7.469 1 94.06 13 GLU B O 1
ATOM 2507 N N . PRO B 1 14 ? 17.453 13.844 7.762 1 94.31 14 PRO B N 1
ATOM 2508 C CA . PRO B 1 14 ? 18.516 14.852 7.723 1 94.31 14 PRO B CA 1
ATOM 2509 C C . PRO B 1 14 ? 18.734 15.422 6.324 1 94.31 14 PRO B C 1
ATOM 2511 O O . PRO B 1 14 ? 18.328 14.82 5.332 1 94.31 14 PRO B O 1
ATOM 2514 N N . VAL B 1 15 ? 19.375 16.594 6.379 1 94.81 15 VAL B N 1
ATOM 2515 C CA . VAL B 1 15 ? 19.672 17.234 5.105 1 94.81 15 VAL B CA 1
ATOM 2516 C C . VAL B 1 15 ? 20.688 16.422 4.332 1 94.81 15 VAL B C 1
ATOM 2518 O O . VAL B 1 15 ? 21.672 15.938 4.902 1 94.81 15 VAL B O 1
ATOM 2521 N N . LYS B 1 16 ? 20.391 16.188 3.109 1 93.81 16 LYS B N 1
ATOM 2522 C CA . LYS B 1 16 ? 21.344 15.555 2.209 1 93.81 16 LYS B CA 1
ATOM 2523 C C . LYS B 1 16 ? 22.188 16.594 1.472 1 93.81 16 LYS B C 1
ATOM 2525 O O . LYS B 1 16 ? 21.688 17.672 1.126 1 93.81 16 LYS B O 1
ATOM 2530 N N . PHE B 1 17 ? 23.375 16.188 1.216 1 91.75 17 PHE B N 1
ATOM 2531 C CA . PHE B 1 17 ? 24.281 17.141 0.599 1 91.75 17 PHE B CA 1
ATOM 2532 C C . PHE B 1 17 ? 24.828 16.594 -0.723 1 91.75 17 PHE B C 1
ATOM 2534 O O . PHE B 1 17 ? 24.781 15.398 -0.973 1 91.75 17 PHE B O 1
ATOM 2541 N N . MET B 1 18 ? 25.141 17.5 -1.501 1 86.88 18 MET B N 1
ATOM 2542 C CA . MET B 1 18 ? 25.812 17.188 -2.764 1 86.88 18 MET B CA 1
ATOM 2543 C C . MET B 1 18 ? 27 18.109 -2.99 1 86.88 18 MET B C 1
ATOM 2545 O O . MET B 1 18 ? 27.125 19.141 -2.324 1 86.88 18 MET B O 1
ATOM 2549 N N . ASP B 1 19 ? 27.812 17.719 -3.986 1 84.81 19 ASP B N 1
ATOM 2550 C CA . ASP B 1 19 ? 29 18.5 -4.254 1 84.81 19 ASP B CA 1
ATOM 2551 C C . ASP B 1 19 ? 28.734 19.578 -5.305 1 84.81 19 ASP B C 1
ATOM 2553 O O . ASP B 1 19 ? 28.062 19.312 -6.309 1 84.81 19 ASP B O 1
ATOM 2557 N N . ALA B 1 20 ? 29.172 20.75 -5.004 1 83.56 20 ALA B N 1
ATOM 2558 C CA . ALA B 1 20 ? 29.109 21.859 -5.965 1 83.56 20 ALA B CA 1
ATOM 2559 C C . ALA B 1 20 ? 30.484 22.516 -6.125 1 83.56 20 ALA B C 1
ATOM 2561 O O . ALA B 1 20 ? 31.281 22.531 -5.195 1 83.56 20 ALA B O 1
ATOM 2562 N N . VAL B 1 21 ? 30.688 22.969 -7.309 1 81 21 VAL B N 1
ATOM 2563 C CA . VAL B 1 21 ? 31.922 23.672 -7.598 1 81 21 VAL B CA 1
ATOM 2564 C C . VAL B 1 21 ? 31.766 25.156 -7.262 1 81 21 VAL B C 1
ATOM 2566 O O . VAL B 1 21 ? 30.812 25.797 -7.688 1 81 21 VAL B O 1
ATOM 2569 N N . SER B 1 22 ? 32.656 25.625 -6.469 1 82.19 22 SER B N 1
ATOM 2570 C CA . SER B 1 22 ? 32.625 27.031 -6.07 1 82.19 22 SER B CA 1
ATOM 2571 C C . SER B 1 22 ? 33.969 27.719 -6.312 1 82.19 22 SER B C 1
ATOM 2573 O O . SER B 1 22 ? 34.969 27.047 -6.5 1 82.19 22 SER B O 1
ATOM 2575 N N . CYS B 1 23 ? 33.812 29.078 -6.477 1 78.56 23 CYS B N 1
ATOM 2576 C CA . CYS B 1 23 ? 35.031 29.891 -6.629 1 78.56 23 CYS B CA 1
ATOM 2577 C C . CYS B 1 23 ? 34.969 31.156 -5.785 1 78.56 23 CYS B C 1
ATOM 2579 O O . CYS B 1 23 ? 33.875 31.719 -5.609 1 78.56 23 CYS B O 1
ATOM 2581 N N . PRO B 1 24 ? 36.125 31.5 -5.277 1 81.06 24 PRO B N 1
ATOM 2582 C CA . PRO B 1 24 ? 36.156 32.75 -4.527 1 81.06 24 PRO B CA 1
ATOM 2583 C C . PRO B 1 24 ? 35.938 33.969 -5.414 1 81.06 24 PRO B C 1
ATOM 2585 O O . PRO B 1 24 ? 36.375 34 -6.566 1 81.06 24 PRO B O 1
ATOM 2588 N N . ILE B 1 25 ? 35.156 34.906 -4.934 1 79.06 25 ILE B N 1
ATOM 2589 C CA . ILE B 1 25 ? 34.969 36.188 -5.617 1 79.06 25 ILE B CA 1
ATOM 2590 C C . ILE B 1 25 ? 36 37.188 -5.125 1 79.06 25 ILE B C 1
ATOM 2592 O O . ILE B 1 25 ? 36.031 37.531 -3.943 1 79.06 25 ILE B O 1
ATOM 2596 N N . SER B 1 26 ? 36.812 37.562 -5.926 1 76.62 26 SER B N 1
ATOM 2597 C CA . SER B 1 26 ? 37.938 38.438 -5.562 1 76.62 26 SER B CA 1
ATOM 2598 C C . SER B 1 26 ? 37.438 39.875 -5.352 1 76.62 26 SER B C 1
ATOM 2600 O O . SER B 1 26 ? 37.906 40.562 -4.438 1 76.62 26 SER B O 1
ATOM 2602 N N . ASP B 1 27 ? 36.625 40.375 -6.215 1 77.81 27 ASP B N 1
ATOM 2603 C CA . ASP B 1 27 ? 36.062 41.719 -6.129 1 77.81 27 ASP B CA 1
ATOM 2604 C C . ASP B 1 27 ? 34.594 41.719 -5.781 1 77.81 27 ASP B C 1
ATOM 2606 O O . ASP B 1 27 ? 33.75 41.438 -6.637 1 77.81 27 ASP B O 1
ATOM 2610 N N . LYS B 1 28 ? 34.281 42.062 -4.691 1 78.5 28 LYS B N 1
ATOM 2611 C CA . LYS B 1 28 ? 32.938 42.062 -4.172 1 78.5 28 LYS B CA 1
ATOM 2612 C C . LYS B 1 28 ? 32.031 42.938 -5.012 1 78.5 28 LYS B C 1
ATOM 2614 O O . LYS B 1 28 ? 30.812 42.688 -5.113 1 78.5 28 LYS B O 1
ATOM 2619 N N . LYS B 1 29 ? 32.562 43.906 -5.629 1 80.62 29 LYS B N 1
ATOM 2620 C CA . LYS B 1 29 ? 31.781 44.844 -6.406 1 80.62 29 LYS B CA 1
ATOM 2621 C C . LYS B 1 29 ? 31.266 44.188 -7.688 1 80.62 29 LYS B C 1
ATOM 2623 O O . LYS B 1 29 ? 30.297 44.688 -8.289 1 80.62 29 LYS B O 1
ATOM 2628 N N . GLN B 1 30 ? 31.938 43.156 -8 1 80 30 GLN B N 1
ATOM 2629 C CA . GLN B 1 30 ? 31.562 42.531 -9.266 1 80 30 GLN B CA 1
ATOM 2630 C C . GLN B 1 30 ? 30.641 41.344 -9.039 1 80 30 GLN B C 1
ATOM 2632 O O . GLN B 1 30 ? 30.328 40.594 -9.977 1 80 30 GLN B O 1
ATOM 2637 N N . THR B 1 31 ? 30.297 41.156 -7.859 1 80.5 31 THR B N 1
ATOM 2638 C CA . THR B 1 31 ? 29.531 39.969 -7.492 1 80.5 31 THR B CA 1
ATOM 2639 C C . THR B 1 31 ? 28.266 39.844 -8.32 1 80.5 31 THR B C 1
ATOM 2641 O O . THR B 1 31 ? 27.969 38.812 -8.891 1 80.5 31 THR B O 1
ATOM 2644 N N . MET B 1 32 ? 27.516 40.938 -8.422 1 81.88 32 MET B N 1
ATOM 2645 C CA . MET B 1 32 ? 26.25 40.969 -9.141 1 81.88 32 MET B CA 1
ATOM 2646 C C . MET B 1 32 ? 26.453 40.625 -10.617 1 81.88 32 MET B C 1
ATOM 2648 O O . MET B 1 32 ? 25.656 39.875 -11.203 1 81.88 32 MET B O 1
ATOM 2652 N N . LYS B 1 33 ? 27.422 41.188 -11.156 1 80.88 33 LYS B N 1
ATOM 2653 C CA . LYS B 1 33 ? 27.719 40.938 -12.555 1 80.88 33 LYS B CA 1
ATOM 2654 C C . LYS B 1 33 ? 28.078 39.469 -12.781 1 80.88 33 LYS B C 1
ATOM 2656 O O . LYS B 1 33 ? 27.656 38.875 -13.773 1 80.88 33 LYS B O 1
ATOM 2661 N N . ILE B 1 34 ? 28.891 39 -11.906 1 79.19 34 ILE B N 1
ATOM 2662 C CA . ILE B 1 34 ? 29.312 37.594 -12.008 1 79.19 34 ILE B CA 1
ATOM 2663 C C . ILE B 1 34 ? 28.094 36.688 -11.898 1 79.19 34 ILE B C 1
ATOM 2665 O O . ILE B 1 34 ? 27.953 35.719 -12.672 1 79.19 34 ILE B O 1
ATOM 2669 N N . ILE B 1 35 ? 27.234 36.938 -10.938 1 80.31 35 ILE B N 1
ATOM 2670 C CA . ILE B 1 35 ? 26.016 36.156 -10.734 1 80.31 35 ILE B CA 1
ATOM 2671 C C . ILE B 1 35 ? 25.172 36.156 -12.016 1 80.31 35 ILE B C 1
ATOM 2673 O O . ILE B 1 35 ? 24.703 35.125 -12.453 1 80.31 35 ILE B O 1
ATOM 2677 N N . SER B 1 36 ? 24.984 37.281 -12.625 1 82.19 36 SER B N 1
ATOM 2678 C CA . SER B 1 36 ? 24.188 37.438 -13.844 1 82.19 36 SER B CA 1
ATOM 2679 C C . SER B 1 36 ? 24.781 36.594 -14.984 1 82.19 36 SER B C 1
ATOM 2681 O O . SER B 1 36 ? 24.047 35.938 -15.711 1 82.19 36 SER B O 1
ATOM 2683 N N . LYS B 1 37 ? 26.016 36.688 -15.078 1 76.5 37 LYS B N 1
ATOM 2684 C CA . LYS B 1 37 ? 26.688 35.938 -16.141 1 76.5 37 LYS B CA 1
ATOM 2685 C C . LYS B 1 37 ? 26.547 34.438 -15.914 1 76.5 37 LYS B C 1
ATOM 2687 O O . LYS B 1 37 ? 26.266 33.688 -16.844 1 76.5 37 LYS B O 1
ATOM 2692 N N . LEU B 1 38 ? 26.781 34.062 -14.711 1 77.75 38 LEU B N 1
ATOM 2693 C CA . LEU B 1 38 ? 26.703 32.625 -14.391 1 77.75 38 LEU B CA 1
ATOM 2694 C C . LEU B 1 38 ? 25.281 32.094 -14.578 1 77.75 38 LEU B C 1
ATOM 2696 O O . LEU B 1 38 ? 25.078 30.953 -15 1 77.75 38 LEU B O 1
ATOM 2700 N N . GLN B 1 39 ? 24.297 32.875 -14.25 1 77.25 39 GLN B N 1
ATOM 2701 C CA . GLN B 1 39 ? 22.891 32.469 -14.414 1 77.25 39 GLN B CA 1
ATOM 2702 C C . GLN B 1 39 ? 22.562 32.219 -15.875 1 77.25 39 GLN B C 1
ATOM 2704 O O . GLN B 1 39 ? 21.734 31.359 -16.188 1 77.25 39 GLN B O 1
ATOM 2709 N N . SER B 1 40 ? 23.188 32.906 -16.688 1 78 40 SER B N 1
ATOM 2710 C CA . SER B 1 40 ? 22.953 32.781 -18.125 1 78 40 SER B CA 1
ATOM 2711 C C . SER B 1 40 ? 23.719 31.578 -18.688 1 78 40 SER B C 1
ATOM 2713 O O . SER B 1 40 ? 23.188 30.828 -19.516 1 78 40 SER B O 1
ATOM 2715 N N . VAL B 1 41 ? 24.906 31.391 -18.266 1 74 41 VAL B N 1
ATOM 2716 C CA . VAL B 1 41 ? 25.781 30.375 -18.859 1 74 41 VAL B CA 1
ATOM 2717 C C . VAL B 1 41 ? 25.562 29.031 -18.172 1 74 41 VAL B C 1
ATOM 2719 O O . VAL B 1 41 ? 25.516 27.984 -18.828 1 74 41 VAL B O 1
ATOM 2722 N N . TYR B 1 42 ? 25.453 29.141 -16.828 1 74.31 42 TYR B N 1
ATOM 2723 C CA . TYR B 1 42 ? 25.297 27.922 -16.047 1 74.31 42 TYR B CA 1
ATOM 2724 C C . TYR B 1 42 ? 24.094 28.016 -15.109 1 74.31 42 TYR B C 1
ATOM 2726 O O . TYR B 1 42 ? 24.266 28.172 -13.898 1 74.31 42 TYR B O 1
ATOM 2734 N N . PRO B 1 43 ? 23 27.906 -15.711 1 71.88 43 PRO B N 1
ATOM 2735 C CA . PRO B 1 43 ? 21.828 27.969 -14.828 1 71.88 43 PRO B CA 1
ATOM 2736 C C . PRO B 1 43 ? 21.75 26.781 -13.867 1 71.88 43 PRO B C 1
ATOM 2738 O O . PRO B 1 43 ? 22.156 25.672 -14.219 1 71.88 43 PRO B O 1
ATOM 2741 N N . VAL B 1 44 ? 21.578 27.062 -12.648 1 71.31 44 VAL B N 1
ATOM 2742 C CA . VAL B 1 44 ? 21.406 26.016 -11.648 1 71.31 44 VAL B CA 1
ATOM 2743 C C . VAL B 1 44 ? 19.953 2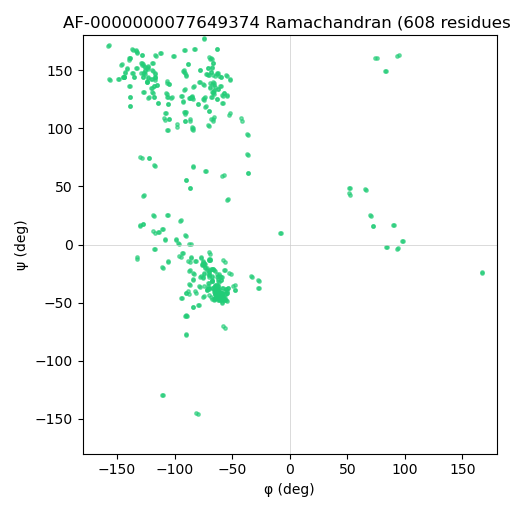5.578 -11.594 1 71.31 44 VAL B C 1
ATOM 2745 O O . VAL B 1 44 ? 19.281 25.75 -10.57 1 71.31 44 VAL B O 1
ATOM 2748 N N . LYS B 1 45 ? 19.5 24.953 -12.648 1 76.12 45 LYS B N 1
ATOM 2749 C CA . LYS B 1 45 ? 18.109 24.516 -12.719 1 76.12 45 LYS B CA 1
ATOM 2750 C C . LYS B 1 45 ? 17.828 23.391 -11.734 1 76.12 45 LYS B C 1
ATOM 2752 O O . LYS B 1 45 ? 18.594 22.422 -11.672 1 76.12 45 LYS B O 1
ATOM 2757 N N . GLY B 1 46 ? 16.859 23.5 -10.906 1 79.38 46 GLY B N 1
ATOM 2758 C CA . GLY B 1 46 ? 16.484 22.484 -9.945 1 79.38 46 GLY B CA 1
ATOM 2759 C C . GLY B 1 46 ? 17.109 22.688 -8.578 1 79.38 46 GLY B C 1
ATOM 2760 O O . GLY B 1 46 ? 16.812 21.953 -7.637 1 79.38 46 GLY B O 1
ATOM 2761 N N . PHE B 1 47 ? 17.938 23.75 -8.578 1 83.81 47 PHE B N 1
ATOM 2762 C CA . PHE B 1 47 ? 18.609 24.031 -7.316 1 83.81 47 PHE B CA 1
ATOM 2763 C C . PHE B 1 47 ? 18.406 25.469 -6.891 1 83.81 47 PHE B C 1
ATOM 2765 O O . PHE B 1 47 ? 19.328 26.125 -6.41 1 83.81 47 PHE B O 1
ATOM 2772 N N . GLU B 1 48 ? 17.234 25.906 -7.074 1 85.5 48 GLU B N 1
ATOM 2773 C CA . GLU B 1 48 ? 16.859 27.281 -6.82 1 85.5 48 GLU B CA 1
ATOM 2774 C C . GLU B 1 48 ? 16.875 27.594 -5.328 1 85.5 48 GLU B C 1
ATOM 2776 O O . GLU B 1 48 ? 16.875 28.766 -4.93 1 85.5 48 GLU B O 1
ATOM 2781 N N . HIS B 1 49 ? 16.938 26.5 -4.617 1 90.06 49 HIS B N 1
ATOM 2782 C CA . HIS B 1 49 ? 16.969 26.719 -3.172 1 90.06 49 HIS B CA 1
ATOM 2783 C C . HIS B 1 49 ? 18.344 27.203 -2.719 1 90.06 49 HIS B C 1
ATOM 2785 O O . HIS B 1 49 ? 18.484 27.75 -1.617 1 90.06 49 HIS B O 1
ATOM 2791 N N . LEU B 1 50 ? 19.297 27.078 -3.488 1 87.56 50 LEU B N 1
ATOM 2792 C CA . LEU B 1 50 ? 20.656 27.484 -3.148 1 87.56 50 LEU B CA 1
ATOM 2793 C C . LEU B 1 50 ? 20.859 28.969 -3.477 1 87.56 50 LEU B C 1
ATOM 2795 O O . LEU B 1 50 ? 20.594 29.406 -4.598 1 87.56 50 LEU B O 1
ATOM 2799 N N . LYS B 1 51 ? 21.297 29.625 -2.463 1 85.81 51 LYS B N 1
ATOM 2800 C CA . LYS B 1 51 ? 21.781 30.969 -2.787 1 85.81 51 LYS B CA 1
ATOM 2801 C C . LYS B 1 51 ? 23.094 30.906 -3.545 1 85.81 51 LYS B C 1
ATOM 2803 O O . LYS B 1 51 ? 23.922 30.031 -3.285 1 85.81 51 LYS B O 1
ATOM 2808 N N . ARG B 1 52 ? 23.375 31.719 -4.387 1 81.69 52 ARG B N 1
ATOM 2809 C CA . ARG B 1 52 ? 24.516 31.641 -5.289 1 81.69 52 ARG B CA 1
ATOM 2810 C C . ARG B 1 52 ? 25.812 32.031 -4.574 1 81.69 52 ARG B C 1
ATOM 2812 O O . ARG B 1 52 ? 26.891 31.562 -4.949 1 81.69 52 ARG B O 1
ATOM 2819 N N . VAL B 1 53 ? 25.719 32.812 -3.619 1 84.19 53 VAL B N 1
ATOM 2820 C CA . VAL B 1 53 ? 26.922 33.344 -2.982 1 84.19 53 VAL B CA 1
ATOM 2821 C C . VAL B 1 53 ? 26.891 33.031 -1.487 1 84.19 53 VAL B C 1
ATOM 2823 O O . VAL B 1 53 ? 25.828 33.062 -0.866 1 84.19 53 VAL B O 1
ATOM 2826 N N . LYS B 1 54 ? 28.047 32.688 -1.009 1 86.31 54 LYS B N 1
ATOM 2827 C CA . LYS B 1 54 ? 28.219 32.5 0.426 1 86.31 54 LYS B CA 1
ATOM 2828 C C . LYS B 1 54 ? 29.344 33.375 0.974 1 86.31 54 LYS B C 1
ATOM 2830 O O . LYS B 1 54 ? 30.391 33.531 0.339 1 86.31 54 LYS B O 1
ATOM 2835 N N . SER B 1 55 ? 29.047 33.906 2.141 1 82.12 55 SER B N 1
ATOM 2836 C CA . SER B 1 55 ? 30.062 34.688 2.832 1 82.12 55 SER B CA 1
ATOM 2837 C C . SER B 1 55 ? 30.906 33.844 3.76 1 82.12 55 SER B C 1
ATOM 2839 O O . SER B 1 55 ? 30.359 33.031 4.531 1 82.12 55 SER B O 1
ATOM 2841 N N . CYS B 1 56 ? 32.219 33.625 3.514 1 71.19 56 CYS B N 1
ATOM 2842 C CA . CYS B 1 56 ? 33.094 32.812 4.352 1 71.19 56 CYS B CA 1
ATOM 2843 C C . CYS B 1 56 ? 33.906 33.688 5.312 1 71.19 56 CYS B C 1
ATOM 2845 O O . CYS B 1 56 ? 34.625 34.594 4.879 1 71.19 56 CYS B O 1
ATOM 2847 N N . LYS B 1 57 ? 33.5 33.781 6.574 1 59.25 57 LYS B N 1
ATOM 2848 C CA . LYS B 1 57 ? 34.156 34.656 7.551 1 59.25 57 LYS B CA 1
ATOM 2849 C C . LYS B 1 57 ? 35.531 34.125 7.93 1 59.25 57 LYS B C 1
ATOM 2851 O O . LYS B 1 57 ? 36.375 34.844 8.461 1 59.25 57 LYS B O 1
ATOM 2856 N N . SER B 1 58 ? 35.656 32.781 7.992 1 53.16 58 SER B N 1
ATOM 2857 C CA . SER B 1 58 ? 36.906 32.344 8.617 1 53.16 58 SER B CA 1
ATOM 2858 C C . SER B 1 58 ? 38.125 32.875 7.891 1 53.16 58 SER B C 1
ATOM 2860 O O . SER B 1 58 ? 39.125 33.188 8.516 1 53.16 58 SER B O 1
ATOM 2862 N N . GLN B 1 59 ? 38.375 32.406 6.742 1 48.38 59 GLN B N 1
ATOM 2863 C CA . GLN B 1 59 ? 39.688 32.688 6.156 1 48.38 59 GLN B CA 1
ATOM 2864 C C . GLN B 1 59 ? 39.656 34.031 5.418 1 48.38 59 GLN B C 1
ATOM 2866 O O . GLN B 1 59 ? 40.188 34.156 4.32 1 48.38 59 GLN B O 1
ATOM 2871 N N . GLY B 1 60 ? 39.125 35.219 5.988 1 51.56 60 GLY B N 1
ATOM 2872 C CA . GLY B 1 60 ? 39.031 36.531 5.387 1 51.56 60 GLY B CA 1
ATOM 2873 C C . GLY B 1 60 ? 37.719 36.781 4.695 1 51.56 60 GLY B C 1
ATOM 2874 O O . GLY B 1 60 ? 36.844 35.938 4.668 1 51.56 60 GLY B O 1
ATOM 2875 N N . SER B 1 61 ? 37.281 38.125 4.379 1 57.62 61 SER B N 1
ATOM 2876 C CA . SER B 1 61 ? 36.062 38.656 3.791 1 57.62 61 SER B CA 1
ATOM 2877 C C . SER B 1 61 ? 35.75 38 2.455 1 57.62 61 SER B C 1
ATOM 2879 O O . SER B 1 61 ? 35.344 38.656 1.495 1 57.62 61 SER B O 1
ATOM 2881 N N . GLY B 1 62 ? 36 36.656 2.355 1 70.94 62 GLY B N 1
ATOM 2882 C CA . GLY B 1 62 ? 35.906 36.156 0.99 1 70.94 62 GLY B CA 1
ATOM 2883 C C . GLY B 1 62 ? 34.531 35.594 0.657 1 70.94 62 GLY B C 1
ATOM 2884 O O . GLY B 1 62 ? 33.75 35.25 1.555 1 70.94 62 GLY B O 1
ATOM 2885 N N . LEU B 1 63 ? 33.938 36.094 -0.49 1 78.75 63 LEU B N 1
ATOM 2886 C CA . LEU B 1 63 ? 32.688 35.594 -1.079 1 78.75 63 LEU B CA 1
ATOM 2887 C C . LEU B 1 63 ? 32.969 34.406 -1.994 1 78.75 63 LEU B C 1
ATOM 2889 O O . LEU B 1 63 ? 34 34.375 -2.688 1 78.75 63 LEU B O 1
ATOM 2893 N N . HIS B 1 64 ? 32.25 33.406 -1.676 1 81.69 64 HIS B N 1
ATOM 2894 C CA . HIS B 1 64 ? 32.312 32.281 -2.602 1 81.69 64 HIS B CA 1
ATOM 2895 C C . HIS B 1 64 ? 31.031 32.156 -3.428 1 81.69 64 HIS B C 1
ATOM 2897 O O . HIS B 1 64 ? 29.953 32.469 -2.936 1 81.69 64 HIS B O 1
ATOM 2903 N N . ILE B 1 65 ? 31.234 31.875 -4.641 1 78.38 65 ILE B N 1
ATOM 2904 C CA . ILE B 1 65 ? 30.094 31.75 -5.531 1 78.38 65 ILE B CA 1
ATOM 2905 C C . ILE B 1 65 ? 30.047 30.344 -6.117 1 78.38 65 ILE B C 1
ATOM 2907 O O . ILE B 1 65 ? 31.078 29.766 -6.469 1 78.38 65 ILE B O 1
ATOM 2911 N N . ILE B 1 66 ? 28.875 29.766 -6.125 1 75 66 ILE B N 1
ATOM 2912 C CA . ILE B 1 66 ? 28.688 28.469 -6.762 1 75 66 ILE B CA 1
ATOM 2913 C C . ILE B 1 66 ? 28.703 28.625 -8.281 1 75 66 ILE B C 1
ATOM 2915 O O . ILE B 1 66 ? 27.938 29.422 -8.836 1 75 66 ILE B O 1
ATOM 2919 N N . ILE B 1 67 ? 29.5 27.891 -8.828 1 67.31 67 ILE B N 1
ATOM 2920 C CA . ILE B 1 67 ? 29.562 27.922 -10.289 1 67.31 67 ILE B CA 1
ATOM 2921 C C . ILE B 1 67 ? 28.609 26.891 -10.875 1 67.31 67 ILE B C 1
ATOM 2923 O O . ILE B 1 67 ? 27.75 27.234 -11.695 1 67.31 67 ILE B O 1
ATOM 2927 N N . CYS B 1 68 ? 28.766 25.766 -10.633 1 62.69 68 CYS B N 1
ATOM 2928 C CA . CYS B 1 68 ? 27.922 24.703 -11.156 1 62.69 68 CYS B CA 1
ATOM 2929 C C . CYS B 1 68 ? 28.016 23.453 -10.273 1 62.69 68 CYS B C 1
ATOM 2931 O O . CYS B 1 68 ? 28.75 23.438 -9.289 1 62.69 68 CYS B O 1
ATOM 2933 N N . LEU B 1 69 ? 27.094 22.484 -10.609 1 63.69 69 LEU B N 1
ATOM 2934 C CA . LEU B 1 69 ? 27.203 21.188 -9.945 1 63.69 69 LEU B CA 1
ATOM 2935 C C . LEU B 1 69 ? 28.375 20.391 -10.508 1 63.69 69 LEU B C 1
ATOM 2937 O O . LEU B 1 69 ? 28.703 20.516 -11.688 1 63.69 69 LEU B O 1
ATOM 2941 N N . LYS B 1 70 ? 29.125 19.75 -9.648 1 60.84 70 LYS B N 1
ATOM 2942 C CA . LYS B 1 70 ? 30.344 19.016 -10.023 1 60.84 70 LYS B CA 1
ATOM 2943 C C . LYS B 1 70 ? 30.078 18.125 -11.234 1 60.84 70 LYS B C 1
ATOM 2945 O O . LYS B 1 70 ? 30.938 18 -12.109 1 60.84 70 LYS B O 1
ATOM 2950 N N . ASP B 1 71 ? 28.859 17.531 -11.211 1 59.72 71 ASP B N 1
ATOM 2951 C CA . ASP B 1 71 ? 28.578 16.547 -12.258 1 59.72 71 ASP B CA 1
ATOM 2952 C C . ASP B 1 71 ? 28.422 17.234 -13.617 1 59.72 71 ASP B C 1
ATOM 2954 O O . ASP B 1 71 ? 28.391 16.562 -14.648 1 59.72 71 ASP B O 1
ATOM 2958 N N . GLN B 1 72 ? 28.422 18.5 -13.609 1 60 72 GLN B N 1
ATOM 2959 C CA . GLN B 1 72 ? 28.188 19.234 -14.852 1 60 72 GLN B CA 1
ATOM 2960 C C . GLN B 1 72 ? 29.516 19.641 -15.492 1 60 72 GLN B C 1
ATOM 2962 O O . GLN B 1 72 ? 29.547 20.109 -16.625 1 60 72 GLN B O 1
ATOM 2967 N N . LEU B 1 73 ? 30.609 19.469 -14.75 1 59.69 73 LEU B N 1
ATOM 2968 C CA . LEU B 1 73 ? 31.891 19.906 -15.289 1 59.69 73 LEU B CA 1
ATOM 2969 C C . LEU B 1 73 ? 32.844 18.719 -15.469 1 59.69 73 LEU B C 1
ATOM 2971 O O . LEU B 1 73 ? 32.75 17.734 -14.742 1 59.69 73 LEU B O 1
ATOM 2975 N N . SER B 1 74 ? 33.531 18.844 -16.531 1 57.19 74 SER B N 1
ATOM 2976 C CA . SER B 1 74 ? 34.562 17.828 -16.781 1 57.19 74 SER B CA 1
ATOM 2977 C C . SER B 1 74 ? 35.625 17.812 -15.688 1 57.19 74 SER B C 1
ATOM 2979 O O . SER B 1 74 ? 35.812 18.812 -14.984 1 57.19 74 SER B O 1
ATOM 2981 N N . GLU B 1 75 ? 36.156 16.625 -15.359 1 58.81 75 GLU B N 1
ATOM 2982 C CA . GLU B 1 75 ? 37.188 16.422 -14.352 1 58.81 75 GLU B CA 1
ATOM 2983 C C . GLU B 1 75 ? 38.344 17.422 -14.531 1 58.81 75 GLU B C 1
ATOM 2985 O O . GLU B 1 75 ? 38.906 17.891 -13.555 1 58.81 75 GLU B O 1
ATOM 2990 N N . GLU B 1 76 ? 38.594 17.719 -15.727 1 56.62 76 GLU B N 1
ATOM 2991 C CA . GLU B 1 76 ? 39.719 18.641 -16.031 1 56.62 76 GLU B CA 1
ATOM 2992 C C . GLU B 1 76 ? 39.438 20.031 -15.469 1 56.62 76 GLU B C 1
ATOM 2994 O O . GLU B 1 76 ? 40.344 20.703 -14.984 1 56.62 76 GLU B O 1
ATOM 2999 N N . PHE B 1 77 ? 38.281 20.422 -15.602 1 54.62 77 PHE B N 1
ATOM 3000 C CA . PHE B 1 77 ? 37.875 21.75 -15.148 1 54.62 77 PHE B CA 1
ATOM 3001 C C . PHE B 1 77 ? 37.781 21.797 -13.633 1 54.62 77 PHE B C 1
ATOM 3003 O O . PHE B 1 77 ? 37.969 22.844 -13.023 1 54.62 77 PHE B O 1
ATOM 3010 N N . LEU B 1 78 ? 37.656 20.562 -13 1 56.03 78 LEU B N 1
ATOM 3011 C CA . LEU B 1 78 ? 37.5 20.422 -11.562 1 56.03 78 LEU B CA 1
ATOM 3012 C C . LEU B 1 78 ? 38.812 20.453 -10.836 1 56.03 78 LEU B C 1
ATOM 3014 O O . LEU B 1 78 ? 38.875 20.844 -9.664 1 56.03 78 LEU B O 1
ATOM 3018 N N . LYS B 1 79 ? 39.938 20.031 -11.344 1 54.94 79 LYS B N 1
ATOM 3019 C CA . LYS B 1 79 ? 41.25 19.844 -10.711 1 54.94 79 LYS B CA 1
ATOM 3020 C C . LYS B 1 79 ? 41.656 21.109 -9.953 1 54.94 79 LYS B C 1
ATOM 3022 O O . LYS B 1 79 ? 42.406 21.016 -8.969 1 54.94 79 LYS B O 1
ATOM 3027 N N . LYS B 1 80 ? 41.125 22.312 -10.359 1 57.06 80 LYS B N 1
ATOM 3028 C CA . LYS B 1 80 ? 41.656 23.516 -9.719 1 57.06 80 LYS B CA 1
ATOM 3029 C C . LYS B 1 80 ? 40.562 24.266 -8.969 1 57.06 80 LYS B C 1
ATOM 3031 O O . LYS B 1 80 ? 40.719 25.422 -8.609 1 57.06 80 LYS B O 1
ATOM 3036 N N . ARG B 1 81 ? 39.469 23.516 -8.867 1 62.75 81 ARG B N 1
ATOM 3037 C CA . ARG B 1 81 ? 38.375 24.281 -8.289 1 62.75 81 ARG B CA 1
ATOM 3038 C C . ARG B 1 81 ? 37.938 23.688 -6.961 1 62.75 81 ARG B C 1
ATOM 3040 O O . ARG B 1 81 ? 38.125 22.5 -6.699 1 62.75 81 ARG B O 1
ATOM 3047 N N . LEU B 1 82 ? 37.594 24.625 -6.121 1 72.38 82 LEU B N 1
ATOM 3048 C CA . LEU B 1 82 ? 37.094 24.234 -4.797 1 72.38 82 LEU B CA 1
ATOM 3049 C C . LEU B 1 82 ? 35.719 23.594 -4.875 1 72.38 82 LEU B C 1
ATOM 3051 O O . LEU B 1 82 ? 34.844 24.109 -5.547 1 72.38 82 LEU B O 1
ATOM 3055 N N . THR B 1 83 ? 35.719 22.328 -4.516 1 78.06 83 THR B N 1
ATOM 3056 C CA . THR B 1 83 ? 34.438 21.641 -4.395 1 78.06 83 THR B CA 1
ATOM 3057 C C . THR B 1 83 ? 33.906 21.719 -2.963 1 78.06 83 THR B C 1
ATOM 3059 O O . THR B 1 83 ? 34.656 21.453 -2.01 1 78.06 83 THR B O 1
ATOM 3062 N N . LEU B 1 84 ? 32.656 22.266 -2.826 1 81.38 84 LEU B N 1
ATOM 3063 C CA . LEU B 1 84 ? 32.062 22.375 -1.506 1 81.38 84 LEU B CA 1
ATOM 3064 C C . LEU B 1 84 ? 30.75 21.578 -1.438 1 81.38 84 LEU B C 1
ATOM 3066 O O . LEU B 1 84 ? 30.125 21.297 -2.467 1 81.38 84 LEU B O 1
ATOM 3070 N N . GLU B 1 85 ? 30.422 21.219 -0.225 1 87.25 85 GLU B N 1
ATOM 3071 C CA . GLU B 1 85 ? 29.156 20.531 0.015 1 87.25 85 GLU B CA 1
ATOM 3072 C C . GLU B 1 85 ? 28.016 21.531 0.155 1 87.25 85 GLU B C 1
ATOM 3074 O O . GLU B 1 85 ? 28.109 22.5 0.917 1 87.25 85 GLU B O 1
ATOM 3079 N N . VAL B 1 86 ? 27.031 21.328 -0.634 1 89.31 86 VAL B N 1
ATOM 3080 C CA . VAL B 1 86 ? 25.844 22.172 -0.558 1 89.31 86 VAL B CA 1
ATOM 3081 C C . VAL B 1 86 ? 24.609 21.297 -0.38 1 89.31 86 VAL B C 1
ATOM 3083 O O . VAL B 1 86 ? 24.609 20.125 -0.75 1 89.31 86 VAL B O 1
ATOM 3086 N N . PRO B 1 87 ? 23.609 21.859 0.232 1 91.56 87 PRO B N 1
ATOM 3087 C CA . PRO B 1 87 ? 22.375 21.062 0.388 1 91.56 87 PRO B CA 1
ATOM 3088 C C . PRO B 1 87 ? 21.781 20.641 -0.949 1 91.56 87 PRO B C 1
ATOM 3090 O O . PRO B 1 87 ? 21.656 21.453 -1.865 1 91.56 87 PRO B O 1
ATOM 3093 N N . ALA B 1 88 ? 21.375 19.453 -1.048 1 92 88 ALA B N 1
ATOM 3094 C CA . ALA B 1 88 ? 20.922 18.859 -2.305 1 92 88 ALA B CA 1
ATOM 3095 C C . ALA B 1 88 ? 19.453 19.219 -2.57 1 92 88 ALA B C 1
ATOM 3097 O O . ALA B 1 88 ? 18.984 19.141 -3.709 1 92 88 ALA B O 1
ATOM 3098 N N . SER B 1 89 ? 18.734 19.5 -1.514 1 93.88 89 SER B N 1
ATOM 3099 C CA . SER B 1 89 ? 17.328 19.828 -1.647 1 93.88 89 SER B CA 1
ATOM 3100 C C . SER B 1 89 ? 16.938 20.984 -0.712 1 93.88 89 SER B C 1
ATOM 3102 O O . SER B 1 89 ? 17.672 21.281 0.242 1 93.88 89 SER B O 1
ATOM 3104 N N . ALA B 1 90 ? 15.859 21.609 -1.062 1 94 90 ALA B N 1
ATOM 3105 C CA . ALA B 1 90 ? 15.344 22.688 -0.227 1 94 90 ALA B CA 1
ATOM 3106 C C . ALA B 1 90 ? 14.898 22.172 1.136 1 94 90 ALA B C 1
ATOM 3108 O O . ALA B 1 90 ? 14.289 21.094 1.229 1 94 90 ALA B O 1
ATOM 3109 N N . PRO B 1 91 ? 15.25 22.875 2.145 1 95 91 PRO B N 1
ATOM 3110 C CA . PRO B 1 91 ? 14.773 22.484 3.471 1 95 91 PRO B CA 1
ATOM 3111 C C . PRO B 1 91 ? 13.258 22.609 3.615 1 95 91 PRO B C 1
ATOM 3113 O O . PRO B 1 91 ? 12.656 23.547 3.082 1 95 91 PRO B O 1
ATOM 3116 N N . LEU B 1 92 ? 12.664 21.719 4.367 1 95.5 92 LEU B N 1
ATOM 3117 C CA . LEU B 1 92 ? 11.211 21.703 4.531 1 95.5 92 LEU B CA 1
ATOM 3118 C C . LEU B 1 92 ? 10.82 22.125 5.945 1 95.5 92 LEU B C 1
ATOM 3120 O O . LEU B 1 92 ? 9.664 22.484 6.191 1 95.5 92 LEU B O 1
ATOM 3124 N N . THR B 1 93 ? 11.734 22.031 6.832 1 95.44 93 THR B N 1
ATOM 3125 C CA . THR B 1 93 ? 11.508 22.406 8.227 1 95.44 93 THR B CA 1
ATOM 3126 C C . THR B 1 93 ? 12.578 23.375 8.719 1 95.44 93 THR B C 1
ATOM 3128 O O . THR B 1 93 ? 13.633 23.516 8.086 1 95.44 93 THR B O 1
ATOM 3131 N N . ARG B 1 94 ? 12.305 24.016 9.773 1 93.75 94 ARG B N 1
ATOM 3132 C CA . ARG B 1 94 ? 13.273 24.922 10.367 1 93.75 94 ARG B CA 1
ATOM 3133 C C . ARG B 1 94 ? 14.539 24.172 10.781 1 93.75 94 ARG B C 1
ATOM 3135 O O . ARG B 1 94 ? 15.648 24.688 10.609 1 93.75 94 ARG B O 1
ATOM 3142 N N . LYS B 1 95 ? 14.352 23.062 11.328 1 94.31 95 LYS B N 1
ATOM 3143 C CA . LYS B 1 95 ? 15.5 22.25 11.703 1 94.31 95 LYS B CA 1
ATOM 3144 C C . LYS B 1 95 ? 16.391 21.969 10.492 1 94.31 95 LYS B C 1
ATOM 3146 O O . LYS B 1 95 ? 17.609 22.125 10.555 1 94.31 95 LYS B O 1
ATOM 3151 N N . GLN B 1 96 ? 15.812 21.562 9.438 1 95.69 96 GLN B N 1
ATOM 3152 C CA . GLN B 1 96 ? 16.547 21.328 8.195 1 95.69 96 GLN B CA 1
ATOM 3153 C C . GLN B 1 96 ? 17.188 22.609 7.68 1 95.69 96 GLN B C 1
ATOM 3155 O O . GLN B 1 96 ? 18.328 22.578 7.184 1 95.69 96 GLN B O 1
ATOM 3160 N N . PHE B 1 97 ? 16.453 23.688 7.785 1 96.12 97 PHE B N 1
ATOM 3161 C CA . PHE B 1 97 ? 16.984 24.984 7.355 1 96.12 97 PHE B CA 1
ATOM 3162 C C . PHE B 1 97 ? 18.234 25.344 8.141 1 96.12 97 PHE B C 1
ATOM 3164 O O . PHE B 1 97 ? 19.25 25.734 7.559 1 96.12 97 PHE B O 1
ATOM 3171 N N . ASN B 1 98 ? 18.125 25.125 9.375 1 95.31 98 ASN B N 1
ATOM 3172 C CA . ASN B 1 98 ? 19.281 25.422 10.234 1 95.31 98 ASN B CA 1
ATOM 3173 C C . ASN B 1 98 ? 20.469 24.547 9.883 1 95.31 98 ASN B C 1
ATOM 3175 O O . ASN B 1 98 ? 21.609 25.031 9.828 1 95.31 98 ASN B O 1
ATOM 3179 N N . GLU B 1 99 ? 20.219 23.375 9.648 1 94.69 99 GLU B N 1
ATOM 3180 C CA . GLU B 1 99 ? 21.266 22.438 9.273 1 94.69 99 GLU B CA 1
ATOM 3181 C C . GLU B 1 99 ? 21.875 22.797 7.914 1 94.69 99 GLU B C 1
ATOM 3183 O O . GLU B 1 99 ? 23.094 22.844 7.762 1 94.69 99 GLU B O 1
ATOM 3188 N N . ALA B 1 100 ? 21.047 23.031 7.043 1 93.75 100 ALA B N 1
ATOM 3189 C CA . ALA B 1 100 ? 21.469 23.375 5.684 1 93.75 100 ALA B CA 1
ATOM 3190 C C . ALA B 1 100 ? 22.281 24.672 5.668 1 93.75 100 ALA B C 1
ATOM 3192 O O . ALA B 1 100 ? 23.281 24.766 4.969 1 93.75 100 ALA B O 1
ATOM 3193 N N . SER B 1 101 ? 21.844 25.625 6.441 1 92.25 101 SER B N 1
ATOM 3194 C CA . SER B 1 101 ? 22.438 26.953 6.449 1 92.25 101 SER B CA 1
ATOM 3195 C C . SER B 1 101 ? 23.859 26.938 6.996 1 92.25 101 SER B C 1
ATOM 3197 O O . SER B 1 101 ? 24.625 27.859 6.758 1 92.25 101 SER B O 1
ATOM 3199 N N . LEU B 1 102 ? 24.109 25.922 7.715 1 89.94 102 LEU B N 1
ATOM 3200 C CA . LEU B 1 102 ? 25.469 25.781 8.227 1 89.94 102 LEU B CA 1
ATOM 3201 C C . LEU B 1 102 ? 26.453 25.516 7.098 1 89.94 102 LEU B C 1
ATOM 3203 O O . LEU B 1 102 ? 27.609 25.922 7.172 1 89.94 102 LEU B O 1
ATOM 3207 N N . CYS B 1 103 ? 26.047 24.875 6.082 1 88.94 103 CYS B N 1
ATOM 3208 C CA . CYS B 1 103 ? 26.922 24.5 4.984 1 88.94 103 CYS B CA 1
ATOM 3209 C C . CYS B 1 103 ? 26.891 25.547 3.875 1 88.94 103 CYS B C 1
ATOM 3211 O O . CYS B 1 103 ? 27.938 25.969 3.371 1 88.94 103 CYS B O 1
ATOM 3213 N N . TRP B 1 104 ? 25.75 25.984 3.492 1 89.94 104 TRP B N 1
ATOM 3214 C CA . TRP B 1 104 ? 25.531 26.969 2.436 1 89.94 104 TRP B CA 1
ATOM 3215 C C . TRP B 1 104 ? 24.203 27.688 2.621 1 89.94 104 TRP B C 1
ATOM 3217 O O . TRP B 1 104 ? 23.203 27.078 2.977 1 89.94 104 TRP B O 1
ATOM 3227 N N . PRO B 1 105 ? 24.234 28.969 2.322 1 90.5 105 PRO B N 1
ATOM 3228 C CA . PRO B 1 105 ? 22.969 29.688 2.449 1 90.5 105 PRO B CA 1
ATOM 3229 C C . PRO B 1 105 ? 21.891 29.156 1.513 1 90.5 105 PRO B C 1
ATOM 3231 O O . PRO B 1 105 ? 22.141 28.938 0.326 1 90.5 105 PRO B O 1
ATOM 3234 N N . VAL B 1 106 ? 20.688 28.969 2.078 1 93.94 106 VAL B N 1
ATOM 3235 C CA . VAL B 1 106 ? 19.594 28.422 1.3 1 93.94 106 VAL B CA 1
ATOM 3236 C C . VAL B 1 106 ? 18.328 29.25 1.533 1 93.94 106 VAL B C 1
ATOM 3238 O O . VAL B 1 106 ? 18.188 29.891 2.574 1 93.94 106 VAL B O 1
ATOM 3241 N N . ASN B 1 107 ? 17.516 29.234 0.546 1 92.12 107 ASN B N 1
ATOM 3242 C CA . ASN B 1 107 ? 16.188 29.797 0.702 1 92.12 107 ASN B CA 1
ATOM 3243 C C . ASN B 1 107 ? 15.258 28.828 1.447 1 92.12 107 ASN B C 1
ATOM 3245 O O . ASN B 1 107 ? 15.297 27.625 1.227 1 92.12 107 ASN B O 1
ATOM 3249 N N . PHE B 1 108 ? 14.43 29.453 2.352 1 93.38 108 PHE B N 1
ATOM 3250 C CA . PHE B 1 108 ? 13.531 28.625 3.158 1 93.38 108 PHE B CA 1
ATOM 3251 C C . PHE B 1 108 ? 12.156 29.281 3.268 1 93.38 108 PHE B C 1
ATOM 3253 O O . PHE B 1 108 ? 12.047 30.438 3.697 1 93.38 108 PHE B O 1
ATOM 3260 N N . HIS B 1 109 ? 11.195 28.562 2.777 1 92.81 109 HIS B N 1
ATOM 3261 C CA . HIS B 1 109 ? 9.797 28.953 2.977 1 92.81 109 HIS B CA 1
ATOM 3262 C C . HIS B 1 109 ? 9.125 28.062 4.02 1 92.81 109 HIS B C 1
ATOM 3264 O O . HIS B 1 109 ? 8.805 26.906 3.738 1 92.81 109 HIS B O 1
ATOM 3270 N N . GLU B 1 110 ? 8.906 28.656 5.113 1 91.19 110 GLU B N 1
ATOM 3271 C CA . GLU B 1 110 ? 8.383 27.891 6.234 1 91.19 110 GLU B CA 1
ATOM 3272 C C . GLU B 1 110 ? 6.906 27.562 6.047 1 91.19 110 GLU B C 1
ATOM 3274 O O . GLU B 1 110 ? 6.105 28.453 5.758 1 91.19 110 GLU B O 1
ATOM 3279 N N . ASP B 1 111 ? 6.539 26.359 6.102 1 93.12 111 ASP B N 1
ATOM 3280 C CA . ASP B 1 111 ? 5.148 25.922 6.172 1 93.12 111 ASP B CA 1
ATOM 3281 C C . ASP B 1 111 ? 4.66 25.875 7.617 1 93.12 111 ASP B C 1
ATOM 3283 O O . ASP B 1 111 ? 5 24.969 8.367 1 93.12 111 ASP B O 1
ATOM 3287 N N . LYS B 1 112 ? 3.85 26.812 7.965 1 92.56 112 LYS B N 1
ATOM 3288 C CA . LYS B 1 112 ? 3.426 26.984 9.352 1 92.56 112 LYS B CA 1
ATOM 3289 C C . LYS B 1 112 ? 2.633 25.766 9.836 1 92.56 112 LYS B C 1
ATOM 3291 O O . LYS B 1 112 ? 2.725 25.391 11.008 1 92.56 112 LYS B O 1
ATOM 3296 N N . LYS B 1 113 ? 1.847 25.266 8.984 1 92.5 113 LYS B N 1
ATOM 3297 C CA . LYS B 1 113 ? 1.072 24.078 9.359 1 92.5 113 LYS B CA 1
ATOM 3298 C C . LYS B 1 113 ? 1.987 22.906 9.695 1 92.5 113 LYS B C 1
ATOM 3300 O O . LYS B 1 113 ? 1.811 22.25 10.727 1 92.5 113 LYS B O 1
ATOM 3305 N N . ILE B 1 114 ? 2.939 22.672 8.859 1 94.12 114 ILE B N 1
ATOM 3306 C CA . ILE B 1 114 ? 3.877 21.578 9.078 1 94.12 114 ILE B CA 1
ATOM 3307 C C . ILE B 1 114 ? 4.656 21.828 10.367 1 94.12 114 ILE B C 1
ATOM 3309 O O . ILE B 1 114 ? 4.871 20.891 11.156 1 94.12 114 ILE B O 1
ATOM 3313 N N . THR B 1 115 ? 5.035 23.031 10.586 1 92.69 115 THR B N 1
ATOM 3314 C CA . THR B 1 115 ? 5.754 23.375 11.805 1 92.69 115 THR B CA 1
ATOM 3315 C C . THR B 1 115 ? 4.906 23.078 13.039 1 92.69 115 THR B C 1
ATOM 3317 O O . THR B 1 115 ? 5.402 22.5 14.008 1 92.69 115 THR B O 1
ATOM 3320 N N . ARG B 1 116 ? 3.705 23.438 12.961 1 92.56 116 ARG B N 1
ATOM 3321 C CA . ARG B 1 116 ? 2.795 23.156 14.062 1 92.56 116 ARG B CA 1
ATOM 3322 C C . ARG B 1 116 ? 2.643 21.656 14.281 1 92.56 116 ARG B C 1
ATOM 3324 O O . ARG B 1 116 ? 2.703 21.172 15.422 1 92.56 116 ARG B O 1
ATOM 3331 N N . LEU B 1 117 ? 2.52 20.922 13.242 1 94.75 117 LEU B N 1
ATOM 3332 C CA . LEU B 1 117 ? 2.273 19.484 13.305 1 94.75 117 LEU B CA 1
ATOM 3333 C C . LEU B 1 117 ? 3.504 18.75 13.82 1 94.75 117 LEU B C 1
ATOM 3335 O O . LEU B 1 117 ? 3.387 17.656 14.375 1 94.75 117 LEU B O 1
ATOM 3339 N N . LEU B 1 118 ? 4.617 19.375 13.656 1 92.88 118 LEU B N 1
ATOM 3340 C CA . LEU B 1 118 ? 5.867 18.766 14.109 1 92.88 118 LEU B CA 1
ATOM 3341 C C . LEU B 1 118 ? 6.121 19.062 15.578 1 92.88 118 LEU B C 1
ATOM 3343 O O . LEU B 1 118 ? 6.965 18.422 16.219 1 92.88 118 LEU B O 1
ATOM 3347 N N . SER B 1 119 ? 5.402 19.922 16.094 1 88.88 119 SER B N 1
ATOM 3348 C CA . SER B 1 119 ? 5.629 20.344 17.469 1 88.88 119 SER B CA 1
ATOM 3349 C C . SER B 1 119 ? 4.98 19.375 18.469 1 88.88 119 SER B C 1
ATOM 3351 O O . SER B 1 119 ? 4.188 18.516 18.062 1 88.88 119 SER B O 1
ATOM 3353 N N . ALA B 1 120 ? 5.305 19.5 19.734 1 83.62 120 ALA B N 1
ATOM 3354 C CA . ALA B 1 120 ? 4.742 18.672 20.797 1 83.62 120 ALA B CA 1
ATOM 3355 C C . ALA B 1 120 ? 3.295 19.062 21.094 1 83.62 120 ALA B C 1
ATOM 3357 O O . ALA B 1 120 ? 2.561 18.312 21.734 1 83.62 120 ALA B O 1
ATOM 3358 N N . HIS B 1 121 ? 2.93 20.203 20.641 1 85.31 121 HIS B N 1
ATOM 3359 C CA . HIS B 1 121 ? 1.594 20.703 20.938 1 85.31 121 HIS B CA 1
ATOM 3360 C C . HIS B 1 121 ? 0.765 20.875 19.672 1 85.31 121 HIS B C 1
ATOM 3362 O O . HIS B 1 121 ? 0.359 21.984 19.328 1 85.31 121 HIS B O 1
ATOM 3368 N N . VAL B 1 122 ? 0.466 19.812 19.094 1 92.94 122 VAL B N 1
ATOM 3369 C CA . VAL B 1 122 ? -0.301 19.844 17.844 1 92.94 122 VAL B CA 1
ATOM 3370 C C . VAL B 1 122 ? -1.695 20.406 18.125 1 92.94 122 VAL B C 1
ATOM 3372 O O . VAL B 1 122 ? -2.23 21.156 17.312 1 92.94 122 VAL B O 1
ATOM 3375 N N . PHE B 1 123 ? -2.246 20.062 19.359 1 96.06 123 PHE B N 1
ATOM 3376 C CA . PHE B 1 123 ? -3.605 20.469 19.703 1 96.06 123 PHE B CA 1
ATOM 3377 C C . PHE B 1 123 ? -3.621 21.266 20.984 1 96.06 123 PHE B C 1
ATOM 3379 O O . PHE B 1 123 ? -2.748 21.094 21.844 1 96.06 123 PHE B O 1
ATOM 3386 N N . THR B 1 124 ? -4.602 22.172 21.125 1 94.06 124 THR B N 1
ATOM 3387 C CA . THR B 1 124 ? -4.844 22.859 22.391 1 94.06 124 THR B CA 1
ATOM 3388 C C . THR B 1 124 ? -5.398 21.891 23.438 1 94.06 124 THR B C 1
ATOM 3390 O O . THR B 1 124 ? -5.914 20.828 23.094 1 94.06 124 THR B O 1
ATOM 3393 N N . PRO B 1 125 ? -5.277 22.25 24.688 1 94.69 125 PRO B N 1
ATOM 3394 C CA . PRO B 1 125 ? -5.832 21.391 25.734 1 94.69 125 PRO B CA 1
ATOM 3395 C C . PRO B 1 125 ? -7.316 21.094 25.516 1 94.69 125 PRO B C 1
ATOM 3397 O O . PRO B 1 125 ? -7.762 19.969 25.75 1 94.69 125 PRO B O 1
ATOM 3400 N N . ASN B 1 126 ? -8.086 22.078 25.094 1 95.69 126 ASN B N 1
ATOM 3401 C CA . ASN B 1 126 ? -9.5 21.875 24.828 1 95.69 126 ASN B CA 1
ATOM 3402 C C . ASN B 1 126 ? -9.719 20.891 23.688 1 95.69 126 ASN B C 1
ATOM 3404 O O . ASN B 1 126 ? -10.578 20.016 23.766 1 95.69 126 ASN B O 1
ATOM 3408 N N . GLU B 1 127 ? -8.945 21.031 22.656 1 96.06 127 GLU B N 1
ATOM 3409 C CA . GLU B 1 127 ? -9.031 20.109 21.516 1 96.06 127 GLU B CA 1
ATOM 3410 C C . GLU B 1 127 ? -8.664 18.688 21.938 1 96.06 127 GLU B C 1
ATOM 3412 O O . GLU B 1 127 ? -9.305 17.719 21.516 1 96.06 127 GLU B O 1
ATOM 3417 N N . GLU B 1 128 ? -7.66 18.562 22.719 1 96.62 128 GLU B N 1
ATOM 3418 C CA . GLU B 1 128 ? -7.227 17.266 23.203 1 96.62 128 GLU B CA 1
ATOM 3419 C C . GLU B 1 128 ? -8.328 16.578 24.016 1 96.62 128 GLU B C 1
ATOM 3421 O O . GLU B 1 128 ? -8.508 15.359 23.922 1 96.62 128 GLU B O 1
ATOM 3426 N N . GLU B 1 129 ? -8.984 17.344 24.797 1 97 129 GLU B N 1
ATOM 3427 C CA . GLU B 1 129 ? -10.086 16.797 25.578 1 97 129 GLU B CA 1
ATOM 3428 C C . GLU B 1 129 ? -11.172 16.219 24.672 1 97 129 GLU B C 1
ATOM 3430 O O . GLU B 1 129 ? -11.711 15.148 24.938 1 97 129 GLU B O 1
ATOM 3435 N N . ILE B 1 130 ? -11.516 16.953 23.656 1 98 130 ILE B N 1
ATOM 3436 C CA . ILE B 1 130 ? -12.523 16.516 22.703 1 98 130 ILE B CA 1
ATOM 3437 C C . ILE B 1 130 ? -12.055 15.25 22 1 98 130 ILE B C 1
ATOM 3439 O O . ILE B 1 130 ? -12.82 14.297 21.844 1 98 130 ILE B O 1
ATOM 3443 N N . ILE B 1 131 ? -10.812 15.211 21.594 1 98.38 131 ILE B N 1
ATOM 3444 C CA . ILE B 1 131 ? -10.219 14.055 20.922 1 98.38 131 ILE B CA 1
ATOM 3445 C C . ILE B 1 131 ? -10.281 12.836 21.844 1 98.38 131 ILE B C 1
ATOM 3447 O O . ILE B 1 131 ? -10.68 11.75 21.422 1 98.38 131 ILE B O 1
ATOM 3451 N N . ASN B 1 132 ? -9.961 13.031 23.078 1 98.19 132 ASN B N 1
ATOM 3452 C CA . ASN B 1 132 ? -10.008 11.945 24.047 1 98.19 132 ASN B CA 1
ATOM 3453 C C . ASN B 1 132 ? -11.43 11.438 24.25 1 98.19 132 ASN B C 1
ATOM 3455 O O . ASN B 1 132 ? -11.648 10.227 24.344 1 98.19 132 ASN B O 1
ATOM 3459 N N . LYS B 1 133 ? -12.312 12.344 24.328 1 98.38 133 LYS B N 1
ATOM 3460 C CA . LYS B 1 133 ? -13.711 11.969 24.469 1 98.38 133 LYS B CA 1
ATOM 3461 C C . LYS B 1 133 ? -14.172 11.094 23.297 1 98.38 133 LYS B C 1
ATOM 3463 O O . LYS B 1 133 ? -14.844 10.086 23.5 1 98.38 133 LYS B O 1
ATOM 3468 N N . ASN B 1 134 ? -13.852 11.484 22.125 1 98.62 134 ASN B N 1
ATOM 3469 C CA . ASN B 1 134 ? -14.25 10.734 20.938 1 98.62 134 ASN B CA 1
ATOM 3470 C C . ASN B 1 134 ? -13.555 9.383 20.875 1 98.62 134 ASN B C 1
ATOM 3472 O O . ASN B 1 134 ? -14.156 8.383 20.484 1 98.62 134 ASN B O 1
ATOM 3476 N N . MET B 1 135 ? -12.297 9.32 21.281 1 98.69 135 MET B N 1
ATOM 3477 C CA . MET B 1 135 ? -11.586 8.047 21.312 1 98.69 135 MET B CA 1
ATOM 3478 C C . MET B 1 135 ? -12.211 7.113 22.359 1 98.69 135 MET B C 1
ATOM 3480 O O . MET B 1 135 ? -12.289 5.902 22.141 1 98.69 135 MET B O 1
ATOM 3484 N N . ALA B 1 136 ? -12.625 7.676 23.406 1 98.5 136 ALA B N 1
ATOM 3485 C CA . ALA B 1 136 ? -13.289 6.863 24.422 1 98.5 136 ALA B CA 1
ATOM 3486 C C . ALA B 1 136 ? -14.516 6.16 23.844 1 98.5 136 ALA B C 1
ATOM 3488 O O . ALA B 1 136 ? -14.812 5.016 24.203 1 98.5 136 ALA B O 1
ATOM 3489 N N . LYS B 1 137 ? -15.242 6.836 22.953 1 98.56 137 LYS B N 1
ATOM 3490 C CA . LYS B 1 137 ? -16.375 6.211 22.281 1 98.56 137 LYS B CA 1
ATOM 3491 C C . LYS B 1 137 ? -15.922 5.027 21.438 1 98.56 137 LYS B C 1
ATOM 3493 O O . LYS B 1 137 ? -16.594 3.996 21.391 1 98.56 137 LYS B O 1
ATOM 3498 N N . ALA B 1 138 ? -14.797 5.188 20.734 1 98.69 138 ALA B N 1
ATOM 3499 C CA . ALA B 1 138 ? -14.242 4.086 19.953 1 98.69 138 ALA B CA 1
ATOM 3500 C C . ALA B 1 138 ? -13.852 2.912 20.844 1 98.69 138 ALA B C 1
ATOM 3502 O O . ALA B 1 138 ? -14.094 1.753 20.5 1 98.69 138 ALA B O 1
ATOM 3503 N N . ILE B 1 139 ? -13.273 3.238 22 1 98.19 139 ILE B N 1
ATOM 3504 C CA . ILE B 1 139 ? -12.867 2.211 22.953 1 98.19 139 ILE B CA 1
ATOM 3505 C C . ILE B 1 139 ? -14.094 1.463 23.453 1 98.19 139 ILE B C 1
ATOM 3507 O O . ILE B 1 139 ? -14.062 0.241 23.625 1 98.19 139 ILE B O 1
ATOM 3511 N N . GLU B 1 140 ? -15.164 2.178 23.672 1 98.19 140 GLU B N 1
ATOM 3512 C CA . GLU B 1 140 ? -16.406 1.533 24.078 1 98.19 140 GLU B CA 1
ATOM 3513 C C . GLU B 1 140 ? -16.891 0.532 23.031 1 98.19 140 GLU B C 1
ATOM 3515 O O . GLU B 1 140 ? -17.312 -0.575 23.375 1 98.19 140 GLU B O 1
ATOM 3520 N N . MET B 1 141 ? -16.812 0.927 21.781 1 98.25 141 MET B N 1
ATOM 3521 C CA . MET B 1 141 ? -17.188 0.011 20.703 1 98.25 141 MET B CA 1
ATOM 3522 C C . MET B 1 141 ? -16.297 -1.227 20.719 1 98.25 141 MET B C 1
ATOM 3524 O O . MET B 1 141 ? -16.766 -2.34 20.5 1 98.25 141 MET B O 1
ATOM 3528 N N . ALA B 1 142 ? -15 -0.999 20.938 1 97.75 142 ALA B N 1
ATOM 3529 C CA . ALA B 1 142 ? -14.078 -2.123 21.016 1 97.75 142 ALA B CA 1
ATOM 3530 C C . ALA B 1 142 ? -14.477 -3.094 22.125 1 97.75 142 ALA B C 1
ATOM 3532 O O . ALA B 1 142 ? -14.43 -4.312 21.938 1 97.75 142 ALA B O 1
ATOM 3533 N N . LYS B 1 143 ? -14.875 -2.557 23.234 1 96.81 143 LYS B N 1
ATOM 3534 C CA . LYS B 1 143 ? -15.305 -3.377 24.359 1 96.81 143 LYS B CA 1
ATOM 3535 C C . LYS B 1 143 ? -16.562 -4.176 24.016 1 96.81 143 LYS B C 1
ATOM 3537 O O . LYS B 1 143 ? -16.672 -5.344 24.391 1 96.81 143 LYS B O 1
ATOM 3542 N N . ILE B 1 144 ? -17.5 -3.564 23.344 1 97.06 144 ILE B N 1
ATOM 3543 C CA . ILE B 1 144 ? -18.688 -4.258 22.891 1 97.06 144 ILE B CA 1
ATOM 3544 C C . ILE B 1 144 ? -18.312 -5.426 21.984 1 97.06 144 ILE B C 1
ATOM 3546 O O . ILE B 1 144 ? -18.797 -6.543 22.172 1 97.06 144 ILE B O 1
ATOM 3550 N N . GLY B 1 145 ? -17.406 -5.152 21.031 1 95.12 145 GLY B N 1
ATOM 3551 C CA . GLY B 1 145 ? -16.922 -6.223 20.172 1 95.12 145 GLY B CA 1
ATOM 3552 C C . GLY B 1 145 ? -16.266 -7.352 20.953 1 95.12 145 GLY B C 1
ATOM 3553 O O . GLY B 1 145 ? -16.5 -8.523 20.672 1 95.12 145 GLY B O 1
ATOM 3554 N N . GLN B 1 146 ? -15.5 -6.953 21.906 1 93.81 146 GLN B N 1
ATOM 3555 C CA . GLN B 1 146 ? -14.828 -7.941 22.75 1 93.81 146 GLN B CA 1
ATOM 3556 C C . GLN B 1 146 ? -15.836 -8.836 23.453 1 93.81 146 GLN B C 1
ATOM 3558 O O . GLN B 1 146 ? -15.664 -10.055 23.5 1 93.81 146 GLN B O 1
ATOM 3563 N N . LYS B 1 147 ? -16.828 -8.273 23.953 1 94.12 147 LYS B N 1
ATOM 3564 C CA . LYS B 1 147 ? -17.875 -9.023 24.625 1 94.12 147 LYS B CA 1
ATOM 3565 C C . LYS B 1 147 ? -18.562 -9.992 23.672 1 94.12 147 LYS B C 1
ATOM 3567 O O . LYS B 1 147 ? -19.031 -11.055 24.078 1 94.12 147 LYS B O 1
ATOM 3572 N N . MET B 1 148 ? -18.609 -9.672 22.453 1 92.88 148 MET B N 1
ATOM 3573 C CA . MET B 1 148 ? -19.234 -10.5 21.422 1 92.88 148 MET B CA 1
ATOM 3574 C C . MET B 1 148 ? -18.234 -11.477 20.812 1 92.88 148 MET B C 1
ATOM 3576 O O . MET B 1 148 ? -18.484 -12.062 19.766 1 92.88 148 MET B O 1
ATOM 3580 N N . ALA B 1 149 ? -17.031 -11.578 21.344 1 90.75 149 ALA B N 1
ATOM 3581 C CA . ALA B 1 149 ? -15.969 -12.492 20.922 1 90.75 149 ALA B CA 1
ATOM 3582 C C . ALA B 1 149 ? -15.398 -12.086 19.562 1 90.75 149 ALA B C 1
ATOM 3584 O O . ALA B 1 149 ? -14.984 -12.938 18.781 1 90.75 149 ALA B O 1
ATOM 3585 N N . GLU B 1 150 ? -15.547 -10.789 19.266 1 92.06 150 GLU B N 1
ATOM 3586 C CA . GLU B 1 150 ? -14.875 -10.203 18.109 1 92.06 150 GLU B CA 1
ATOM 3587 C C . GLU B 1 150 ? -13.508 -9.648 18.5 1 92.06 150 GLU B C 1
ATOM 3589 O O . GLU B 1 150 ? -13.18 -9.562 19.672 1 92.06 150 GLU B O 1
ATOM 3594 N N . CYS B 1 151 ? -12.664 -9.312 17.484 1 90.75 151 CYS B N 1
ATOM 3595 C CA . CYS B 1 151 ? -11.461 -8.539 17.766 1 90.75 151 CYS B CA 1
ATOM 3596 C C . CYS B 1 151 ? -11.812 -7.227 18.453 1 90.75 151 CYS B C 1
ATOM 3598 O O . CYS B 1 151 ? -12.742 -6.535 18.047 1 90.75 151 CYS B O 1
ATOM 3600 N N . PRO B 1 152 ? -11.141 -6.945 19.531 1 94.12 152 PRO B N 1
ATOM 3601 C CA . PRO B 1 152 ? -11.461 -5.73 20.281 1 94.12 152 PRO B CA 1
ATOM 3602 C C . PRO B 1 152 ? -10.992 -4.457 19.578 1 94.12 152 PRO B C 1
ATOM 3604 O O . PRO B 1 152 ? -10.125 -3.75 20.094 1 94.12 152 PRO B O 1
ATOM 3607 N N . VAL B 1 153 ? -11.492 -4.195 18.484 1 96.69 153 VAL B N 1
ATOM 3608 C CA . VAL B 1 153 ? -11.242 -2.986 17.703 1 96.69 153 VAL B CA 1
ATOM 3609 C C . VAL B 1 153 ? -12.539 -2.203 17.531 1 96.69 153 VAL B C 1
ATOM 3611 O O . VAL B 1 153 ? -13.57 -2.771 17.156 1 96.69 153 VAL B O 1
ATOM 3614 N N . GLY B 1 154 ? -12.523 -0.977 17.875 1 98.25 154 GLY B N 1
ATOM 3615 C CA . GLY B 1 154 ? -13.664 -0.088 17.719 1 98.25 154 GLY B CA 1
ATOM 3616 C C . GLY B 1 154 ? -13.336 1.172 16.938 1 98.25 154 GLY B C 1
ATOM 3617 O O . GLY B 1 154 ? -12.195 1.641 16.953 1 98.25 154 GLY B O 1
ATOM 3618 N N . ALA B 1 155 ? -14.32 1.678 16.25 1 98.81 155 ALA B N 1
ATOM 3619 C CA . ALA B 1 155 ? -14.164 2.889 15.453 1 98.81 155 ALA B CA 1
ATOM 3620 C C . ALA B 1 155 ? -15.422 3.752 15.516 1 98.81 155 ALA B C 1
ATOM 3622 O O . ALA B 1 155 ? -16.531 3.234 15.656 1 98.81 155 ALA B O 1
ATOM 3623 N N . VAL B 1 156 ? -15.242 5.078 15.43 1 98.88 156 VAL B N 1
ATOM 3624 C CA . VAL B 1 156 ? -16.359 6.02 15.391 1 98.88 156 VAL B CA 1
ATOM 3625 C C . VAL B 1 156 ? -16.062 7.129 14.383 1 98.88 156 VAL B C 1
ATOM 3627 O O . VAL B 1 156 ? -14.922 7.594 14.273 1 98.88 156 VAL B O 1
ATOM 3630 N N . VAL B 1 157 ? -17.047 7.453 13.617 1 98.75 157 VAL B N 1
ATOM 3631 C CA . VAL B 1 157 ? -16.953 8.586 12.703 1 98.75 157 VAL B CA 1
ATOM 3632 C C . VAL B 1 157 ? -17.734 9.773 13.273 1 98.75 157 VAL B C 1
ATOM 3634 O O . VAL B 1 157 ? -18.891 9.641 13.648 1 98.75 157 VAL B O 1
ATOM 3637 N N . ILE B 1 158 ? -17.016 10.93 13.367 1 98.56 158 ILE B N 1
ATOM 3638 C CA . ILE B 1 158 ? -17.562 12.125 14 1 98.56 158 ILE B CA 1
ATOM 3639 C C . ILE B 1 158 ? -17.656 13.258 12.969 1 98.56 158 ILE B C 1
ATOM 3641 O O . ILE B 1 158 ? -16.734 13.453 12.18 1 98.56 158 ILE B O 1
ATOM 3645 N N . ASP B 1 159 ? -18.719 13.984 12.945 1 96.81 159 ASP B N 1
ATOM 3646 C CA . ASP B 1 159 ? -18.766 15.312 12.344 1 96.81 159 ASP B CA 1
ATOM 3647 C C . ASP B 1 159 ? -18.297 16.375 13.32 1 96.81 159 ASP B C 1
ATOM 3649 O O . ASP B 1 159 ? -19.031 16.766 14.227 1 96.81 159 ASP B O 1
ATOM 3653 N N .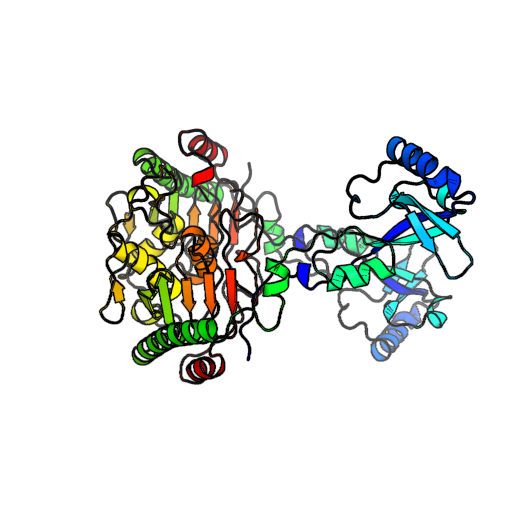 PRO B 1 160 ? -17.156 16.766 13.156 1 96.12 160 PRO B N 1
ATOM 3654 C CA . PRO B 1 160 ? -16.594 17.688 14.148 1 96.12 160 PRO B CA 1
ATOM 3655 C C . PRO B 1 160 ? -17.281 19.062 14.133 1 96.12 160 PRO B C 1
ATOM 3657 O O . PRO B 1 160 ? -17.203 19.797 15.117 1 96.12 160 PRO B O 1
ATOM 3660 N N . THR B 1 161 ? -17.922 19.406 13.062 1 93.88 161 THR B N 1
ATOM 3661 C CA . THR B 1 161 ? -18.609 20.703 12.977 1 93.88 161 THR B CA 1
ATOM 3662 C C . THR B 1 161 ? -19.828 20.719 13.883 1 93.88 161 THR B C 1
ATOM 3664 O O . THR B 1 161 ? -20.219 21.781 14.383 1 93.88 161 THR B O 1
ATOM 3667 N N . LYS B 1 162 ? -20.359 19.547 14.133 1 93.75 162 LYS B N 1
ATOM 3668 C CA . LYS B 1 162 ? -21.562 19.438 14.945 1 93.75 162 LYS B CA 1
ATOM 3669 C C . LYS B 1 162 ? -21.297 18.656 16.234 1 93.75 162 LYS B C 1
ATOM 3671 O O . LYS B 1 162 ? -22.188 18.531 17.078 1 93.75 162 LYS B O 1
ATOM 3676 N N . ASP B 1 163 ? -20.094 18.172 16.344 1 94.38 163 ASP B N 1
ATOM 3677 C CA . ASP B 1 163 ? -19.766 17.266 17.453 1 94.38 163 ASP B CA 1
ATOM 3678 C C . ASP B 1 163 ? -20.766 16.125 17.547 1 94.38 163 ASP B C 1
ATOM 3680 O O . ASP B 1 163 ? -21.344 15.875 18.594 1 94.38 163 ASP B O 1
ATOM 3684 N N . LEU B 1 164 ? -21.016 15.5 16.422 1 96.5 164 LEU B N 1
ATOM 3685 C CA . LEU B 1 164 ? -22.031 14.461 16.281 1 96.5 164 LEU B CA 1
ATOM 3686 C C . LEU B 1 164 ? -21.406 13.148 15.836 1 96.5 164 LEU B C 1
ATOM 3688 O O . LEU B 1 164 ? -20.578 13.125 14.922 1 96.5 164 LEU B O 1
ATOM 3692 N N . VAL B 1 165 ? -21.766 12.109 16.531 1 98.25 165 VAL B N 1
ATOM 3693 C CA . VAL B 1 165 ? -21.375 10.773 16.094 1 98.25 165 VAL B CA 1
ATOM 3694 C C . VAL B 1 165 ? -22.219 10.375 14.867 1 98.25 165 VAL B C 1
ATOM 3696 O O . VAL B 1 165 ? -23.438 10.297 14.945 1 98.25 165 VAL B O 1
ATOM 3699 N N . ILE B 1 166 ? -21.625 10.141 13.773 1 97.94 166 ILE B N 1
ATOM 3700 C CA . ILE B 1 166 ? -22.312 9.758 12.547 1 97.94 166 ILE B CA 1
ATOM 3701 C C . ILE B 1 166 ? -22.438 8.234 12.477 1 97.94 166 ILE B C 1
ATOM 3703 O O . ILE B 1 166 ? -23.469 7.707 12.055 1 97.94 166 ILE B O 1
ATOM 3707 N N . ALA B 1 167 ? -21.359 7.559 12.859 1 98.5 167 ALA B N 1
ATOM 3708 C CA . ALA B 1 167 ? -21.297 6.102 12.812 1 98.5 167 ALA B CA 1
ATOM 3709 C C . ALA B 1 167 ? -20.406 5.555 13.922 1 98.5 167 ALA B C 1
ATOM 3711 O O . ALA B 1 167 ? -19.391 6.168 14.266 1 98.5 167 ALA B O 1
ATOM 3712 N N . ALA B 1 168 ? -20.719 4.484 14.508 1 98.81 168 ALA B N 1
ATOM 3713 C CA . ALA B 1 168 ? -19.938 3.754 15.5 1 98.81 168 ALA B CA 1
ATOM 3714 C C . ALA B 1 168 ? -20.016 2.25 15.258 1 98.81 168 ALA B C 1
ATOM 3716 O O . ALA B 1 168 ? -21.094 1.688 15.109 1 98.81 168 ALA B O 1
ATOM 3717 N N . ALA B 1 169 ? -18.859 1.635 15.164 1 98.56 169 ALA B N 1
ATOM 3718 C CA . ALA B 1 169 ? -18.828 0.215 14.82 1 98.56 169 ALA B CA 1
ATOM 3719 C C . ALA B 1 169 ? -17.672 -0.494 15.523 1 98.56 169 ALA B C 1
ATOM 3721 O O . ALA B 1 169 ? -16.734 0.15 15.969 1 98.56 169 ALA B O 1
ATOM 3722 N N . HIS B 1 170 ? -17.797 -1.771 15.727 1 97.44 170 HIS B N 1
ATOM 3723 C CA . HIS B 1 170 ? -16.719 -2.658 16.141 1 97.44 170 HIS B CA 1
ATOM 3724 C C . HIS B 1 170 ? -16.422 -3.709 15.078 1 97.44 170 HIS B C 1
ATOM 3726 O O . HIS B 1 170 ? -17.172 -3.834 14.102 1 97.44 170 HIS B O 1
ATOM 3732 N N . ASP B 1 171 ? -15.32 -4.277 15.188 1 95.06 171 ASP B N 1
ATOM 3733 C CA . ASP B 1 171 ? -14.953 -5.363 14.281 1 95.06 171 ASP B CA 1
ATOM 3734 C C . ASP B 1 171 ? -16.047 -6.43 14.234 1 95.06 171 ASP B C 1
ATOM 3736 O O . ASP B 1 171 ? -16.656 -6.754 15.258 1 95.06 171 ASP B O 1
ATOM 3740 N N . LEU B 1 172 ? -16.297 -7.008 13.031 1 93.94 172 LEU B N 1
ATOM 3741 C CA . LEU B 1 172 ? -17.375 -7.969 12.836 1 93.94 172 LEU B CA 1
ATOM 3742 C C . LEU B 1 172 ? -16.875 -9.219 12.133 1 93.94 172 LEU B C 1
ATOM 3744 O O . LEU B 1 172 ? -17.672 -10.016 11.625 1 93.94 172 LEU B O 1
ATOM 3748 N N . ARG B 1 173 ? -15.68 -9.477 12.062 1 91.12 173 ARG B N 1
ATOM 3749 C CA . ARG B 1 173 ? -15.102 -10.492 11.18 1 91.12 173 ARG B CA 1
ATOM 3750 C C . ARG B 1 173 ? -15.438 -11.891 11.68 1 91.12 173 ARG B C 1
ATOM 3752 O O . ARG B 1 173 ? -15.812 -12.766 10.891 1 91.12 173 ARG B O 1
ATOM 3759 N N . PHE B 1 174 ? -15.414 -12.07 12.914 1 87.38 174 PHE B N 1
ATOM 3760 C CA . PHE B 1 174 ? -15.484 -13.43 13.445 1 87.38 174 PHE B CA 1
ATOM 3761 C C . PHE B 1 174 ? -16.922 -13.945 13.422 1 87.38 174 PHE B C 1
ATOM 3763 O O . PHE B 1 174 ? -17.188 -15 12.836 1 87.38 174 PHE B O 1
ATOM 3770 N N . GLN B 1 175 ? -17.812 -13.219 13.961 1 81.94 175 GLN B N 1
ATOM 3771 C CA . GLN B 1 175 ? -19.188 -13.688 14.047 1 81.94 175 GLN B CA 1
ATOM 3772 C C . GLN B 1 175 ? -19.828 -13.773 12.656 1 81.94 175 GLN B C 1
ATOM 3774 O O . GLN B 1 175 ? -20.641 -14.664 12.398 1 81.94 175 GLN B O 1
ATOM 3779 N N . SER B 1 176 ? -19.438 -12.938 11.75 1 84 176 SER B N 1
ATOM 3780 C CA . SER B 1 176 ? -20.016 -12.922 10.406 1 84 176 SER B CA 1
ATOM 3781 C C . SER B 1 176 ? -19.297 -13.891 9.477 1 84 176 SER B C 1
ATOM 3783 O O . SER B 1 176 ? -19.812 -14.266 8.43 1 84 176 SER B O 1
ATOM 3785 N N . GLY B 1 177 ? -18.062 -14.195 9.859 1 84.19 177 GLY B N 1
ATOM 3786 C CA . GLY B 1 177 ? -17.234 -15.016 8.984 1 84.19 177 GLY B CA 1
ATOM 3787 C C . GLY B 1 177 ? -16.766 -14.281 7.742 1 84.19 177 GLY B C 1
ATOM 3788 O O . GLY B 1 177 ? -16.391 -14.906 6.746 1 84.19 177 GLY B O 1
ATOM 3789 N N . HIS B 1 178 ? -16.859 -13.023 7.734 1 90 178 HIS B N 1
ATOM 3790 C CA . HIS B 1 178 ? -16.469 -12.203 6.59 1 90 178 HIS B CA 1
ATOM 3791 C C . HIS B 1 178 ? -15.172 -11.453 6.871 1 90 178 HIS B C 1
ATOM 3793 O O . HIS B 1 178 ? -15.156 -10.508 7.66 1 90 178 HIS B O 1
ATOM 3799 N N . PRO B 1 179 ? -14.125 -11.766 6.195 1 90.19 179 PRO B N 1
ATOM 3800 C CA . PRO B 1 179 ? -12.797 -11.258 6.555 1 90.19 179 PRO B CA 1
ATOM 3801 C C . PRO B 1 179 ? -12.648 -9.758 6.312 1 90.19 179 PRO B C 1
ATOM 3803 O O . PRO B 1 179 ? -11.688 -9.148 6.789 1 90.19 179 PRO B O 1
ATOM 3806 N N . LEU B 1 180 ? -13.609 -9.086 5.566 1 92.44 180 LEU B N 1
ATOM 3807 C CA . LEU B 1 180 ? -13.43 -7.684 5.199 1 92.44 180 LEU B CA 1
ATOM 3808 C C . LEU B 1 180 ? -14.172 -6.773 6.176 1 92.44 180 LEU B C 1
ATOM 3810 O O . LEU B 1 180 ? -14.062 -5.547 6.09 1 92.44 180 LEU B O 1
ATOM 3814 N N . LYS B 1 181 ? -14.82 -7.312 7.172 1 94.31 181 LYS B N 1
ATOM 3815 C CA . LYS B 1 181 ? -15.672 -6.512 8.039 1 94.31 181 LYS B CA 1
ATOM 3816 C C . LYS B 1 181 ? -14.891 -5.961 9.227 1 94.31 181 LYS B C 1
ATOM 3818 O O . LYS B 1 181 ? -15.273 -6.172 10.383 1 94.31 181 LYS B O 1
ATOM 3823 N N . HIS B 1 182 ? -13.852 -5.277 8.953 1 95.5 182 HIS B N 1
ATOM 3824 C CA . HIS B 1 182 ? -13.117 -4.512 9.953 1 95.5 182 HIS B CA 1
ATOM 3825 C C . HIS B 1 182 ? -13.953 -3.352 10.484 1 95.5 182 HIS B C 1
ATOM 3827 O O . HIS B 1 182 ? -14.867 -2.875 9.805 1 95.5 182 HIS B O 1
ATOM 3833 N N . ALA B 1 183 ? -13.641 -2.934 11.633 1 97.75 183 ALA B N 1
ATOM 3834 C CA . ALA B 1 183 ? -14.383 -1.848 12.266 1 97.75 183 ALA B CA 1
ATOM 3835 C C . ALA B 1 183 ? -14.438 -0.619 11.367 1 97.75 183 ALA B C 1
ATOM 3837 O O . ALA B 1 183 ? -15.477 0.025 11.242 1 97.75 183 ALA B O 1
ATOM 3838 N N . VAL B 1 184 ? -13.336 -0.276 10.711 1 98.38 184 VAL B N 1
ATOM 3839 C CA . VAL B 1 184 ? -13.25 0.895 9.844 1 98.38 184 VAL B CA 1
ATOM 3840 C C . VAL B 1 184 ? -14.172 0.71 8.641 1 98.38 184 VAL B C 1
ATOM 3842 O O . VAL B 1 184 ? -14.914 1.623 8.273 1 98.38 184 VAL B O 1
ATOM 3845 N N . MET B 1 185 ? -14.117 -0.451 8.016 1 97 185 MET B N 1
ATOM 3846 C CA . MET B 1 185 ? -14.984 -0.747 6.875 1 97 185 MET B CA 1
ATOM 3847 C C . MET B 1 185 ? -16.453 -0.652 7.273 1 97 185 MET B C 1
ATOM 3849 O O . MET B 1 185 ? -17.266 -0.109 6.523 1 97 185 MET B O 1
ATOM 3853 N N . ALA B 1 186 ? -16.766 -1.193 8.445 1 97 186 ALA B N 1
ATOM 3854 C CA . ALA B 1 186 ? -18.141 -1.115 8.953 1 97 186 ALA B CA 1
ATOM 3855 C C . ALA B 1 186 ? -18.578 0.337 9.133 1 97 186 ALA B C 1
ATOM 3857 O O . ALA B 1 186 ? -19.688 0.704 8.773 1 97 186 ALA B O 1
ATOM 3858 N N . CYS B 1 187 ? -17.688 1.136 9.656 1 98.12 187 CYS B N 1
ATOM 3859 C CA . CYS B 1 187 ? -18 2.545 9.852 1 98.12 187 CYS B CA 1
ATOM 3860 C C . CYS B 1 187 ? -18.297 3.229 8.523 1 98.12 187 CYS B C 1
ATOM 3862 O O . CYS B 1 187 ? -19.25 4 8.414 1 98.12 187 CYS B O 1
ATOM 3864 N N . VAL B 1 188 ? -17.469 2.965 7.543 1 96.75 188 VAL B N 1
ATOM 3865 C CA . VAL B 1 188 ? -17.688 3.578 6.234 1 96.75 188 VAL B CA 1
ATOM 3866 C C . VAL B 1 188 ? -19.062 3.201 5.699 1 96.75 188 VAL B C 1
ATOM 3868 O O . VAL B 1 188 ? -19.781 4.055 5.188 1 96.75 188 VAL B O 1
ATOM 3871 N N . ASP B 1 189 ? -19.422 1.96 5.852 1 95.62 189 ASP B N 1
ATOM 3872 C CA . ASP B 1 189 ? -20.734 1.524 5.395 1 95.62 189 ASP B CA 1
ATOM 3873 C C . ASP B 1 189 ? -21.844 2.201 6.195 1 95.62 189 ASP B C 1
ATOM 3875 O O . ASP B 1 189 ? -22.891 2.537 5.648 1 95.62 189 ASP B O 1
ATOM 3879 N N . LEU B 1 190 ? -21.672 2.352 7.48 1 96.81 190 LEU B N 1
ATOM 3880 C CA . LEU B 1 190 ? -22.672 2.992 8.328 1 96.81 190 LEU B CA 1
ATOM 3881 C C . LEU B 1 190 ? -22.844 4.457 7.953 1 96.81 190 LEU B C 1
ATOM 3883 O O . LEU B 1 190 ? -23.953 5 8.047 1 96.81 190 LEU B O 1
ATOM 3887 N N . VAL B 1 191 ? -21.75 5.094 7.59 1 96.44 191 VAL B N 1
ATOM 3888 C CA . VAL B 1 191 ? -21.875 6.457 7.094 1 96.44 191 VAL B CA 1
ATOM 3889 C C . VAL B 1 191 ? -22.734 6.469 5.832 1 96.44 191 VAL B C 1
ATOM 3891 O O . VAL B 1 191 ? -23.562 7.359 5.648 1 96.44 191 VAL B O 1
ATOM 3894 N N . ALA B 1 192 ? -22.484 5.516 4.973 1 93.5 192 ALA B N 1
ATOM 3895 C CA . ALA B 1 192 ? -23.359 5.391 3.803 1 93.5 192 ALA B CA 1
ATOM 3896 C C . ALA B 1 192 ? -24.812 5.227 4.215 1 93.5 192 ALA B C 1
ATOM 3898 O O . ALA B 1 192 ? -25.703 5.852 3.633 1 93.5 192 ALA B O 1
ATOM 3899 N N . HIS B 1 193 ? -25.094 4.406 5.254 1 93.25 193 HIS B N 1
ATOM 3900 C CA . HIS B 1 193 ? -26.438 4.25 5.789 1 93.25 193 HIS B CA 1
ATOM 3901 C C . HIS B 1 193 ? -27 5.586 6.254 1 93.25 193 HIS B C 1
ATOM 3903 O O . HIS B 1 193 ? -28.172 5.895 5.996 1 93.25 193 HIS B O 1
ATOM 3909 N N . SER B 1 194 ? -26.156 6.277 6.945 1 94.12 194 SER B N 1
ATOM 3910 C CA . SER B 1 194 ? -26.578 7.574 7.477 1 94.12 194 SER B CA 1
ATOM 3911 C C . SER B 1 194 ? -27.062 8.5 6.363 1 94.12 194 SER B C 1
ATOM 3913 O O . SER B 1 194 ? -27.875 9.391 6.602 1 94.12 194 SER B O 1
ATOM 3915 N N . GLN B 1 195 ? -26.641 8.219 5.176 1 89.69 195 GLN B N 1
ATOM 3916 C CA . GLN B 1 195 ? -26.953 9.094 4.051 1 89.69 195 GLN B CA 1
ATOM 3917 C C . GLN B 1 195 ? -27.938 8.422 3.09 1 89.69 195 GLN B C 1
ATOM 3919 O O . GLN B 1 195 ? -28.078 8.859 1.947 1 89.69 195 GLN B O 1
ATOM 3924 N N . GLY B 1 196 ? -28.594 7.297 3.49 1 86.81 196 GLY B N 1
ATOM 3925 C CA . GLY B 1 196 ? -29.672 6.656 2.738 1 86.81 196 GLY B CA 1
ATOM 3926 C C . GLY B 1 196 ? -29.188 5.477 1.908 1 86.81 196 GLY B C 1
ATOM 3927 O O . GLY B 1 196 ? -29.953 4.93 1.106 1 86.81 196 GLY B O 1
ATOM 3928 N N . GLY B 1 197 ? -27.984 5.234 2.055 1 88.12 197 GLY B N 1
ATOM 3929 C CA . GLY B 1 197 ? -27.406 4.09 1.357 1 88.12 197 GLY B CA 1
ATOM 3930 C C . GLY B 1 197 ? -27 2.963 2.289 1 88.12 197 GLY B C 1
ATOM 3931 O O . GLY B 1 197 ? -27.797 2.535 3.131 1 88.12 197 GLY B O 1
ATOM 3932 N N . GLY B 1 198 ? -25.859 2.496 2.176 1 89.5 198 GLY B N 1
ATOM 3933 C CA . GLY B 1 198 ? -25.359 1.381 2.969 1 89.5 198 GLY B CA 1
ATOM 3934 C C . GLY B 1 198 ? -25.75 0.029 2.402 1 89.5 198 GLY B C 1
ATOM 3935 O O . GLY B 1 198 ? -26.797 -0.104 1.763 1 89.5 198 GLY B O 1
ATOM 3936 N N . VAL B 1 199 ? -24.844 -0.913 2.668 1 87.75 199 VAL B N 1
ATOM 3937 C CA . VAL B 1 199 ? -25.109 -2.176 1.984 1 87.75 199 VAL B CA 1
ATOM 3938 C C . VAL B 1 199 ? -24.984 -3.334 2.973 1 87.75 199 VAL B C 1
ATOM 3940 O O . VAL B 1 199 ? -25.422 -4.453 2.686 1 87.75 199 VAL B O 1
ATOM 3943 N N . TRP B 1 200 ? -24.438 -3.086 4.156 1 88.69 200 TRP B N 1
ATOM 3944 C CA . TRP B 1 200 ? -24.344 -4.129 5.172 1 88.69 200 TRP B CA 1
ATOM 3945 C C . TRP B 1 200 ? -25.562 -4.117 6.09 1 88.69 200 TRP B C 1
ATOM 3947 O O . TRP B 1 200 ? -26.172 -3.068 6.312 1 88.69 200 TRP B O 1
ATOM 3957 N N . ASN B 1 201 ? -25.828 -5.316 6.543 1 86.94 201 ASN B N 1
ATOM 3958 C CA . ASN B 1 201 ? -26.781 -5.336 7.648 1 86.94 201 ASN B CA 1
ATOM 3959 C C . ASN B 1 201 ? -26.203 -4.68 8.898 1 86.94 201 ASN B C 1
ATOM 3961 O O . ASN B 1 201 ? -25.031 -4.855 9.203 1 86.94 201 ASN B O 1
ATOM 3965 N N . CYS B 1 202 ? -27.016 -3.959 9.555 1 87.56 202 CYS B N 1
ATOM 3966 C CA . CYS B 1 202 ? -26.562 -3.221 10.727 1 87.56 202 CYS B CA 1
ATOM 3967 C C . CYS B 1 202 ? -27.078 -3.867 12.008 1 87.56 202 CYS B C 1
ATOM 3969 O O . CYS B 1 202 ? -28.219 -3.619 12.422 1 87.56 202 CYS B O 1
ATOM 3971 N N . PRO B 1 203 ? -26.281 -4.637 12.633 1 91.06 203 PRO B N 1
ATOM 3972 C CA . PRO B 1 203 ? -26.734 -5.164 13.922 1 91.06 203 PRO B CA 1
ATOM 3973 C C . PRO B 1 203 ? -26.953 -4.062 14.953 1 91.06 203 PRO B C 1
ATOM 3975 O O . PRO B 1 203 ? -26.484 -2.941 14.789 1 91.06 203 PRO B O 1
ATOM 3978 N N . ASP B 1 204 ? -27.578 -4.371 16.047 1 93.62 204 ASP B N 1
ATOM 3979 C CA . ASP B 1 204 ? -27.984 -3.408 17.062 1 93.62 204 ASP B CA 1
ATOM 3980 C C . ASP B 1 204 ? -26.766 -2.854 17.812 1 93.62 204 ASP B C 1
ATOM 3982 O O . ASP B 1 204 ? -26.844 -1.784 18.422 1 93.62 204 ASP B O 1
ATOM 3986 N N . THR B 1 205 ? -25.719 -3.574 17.781 1 95.56 205 THR B N 1
ATOM 3987 C CA . THR B 1 205 ? -24.516 -3.168 18.516 1 95.56 205 THR B CA 1
ATOM 3988 C C . THR B 1 205 ? -23.781 -2.057 17.781 1 95.56 205 THR B C 1
ATOM 3990 O O . THR B 1 205 ? -22.875 -1.439 18.328 1 95.56 205 THR B O 1
ATOM 3993 N N . LEU B 1 206 ? -24.219 -1.854 16.531 1 96.62 206 LEU B N 1
ATOM 3994 C CA . LEU B 1 206 ? -23.688 -0.743 15.742 1 96.62 206 LEU B CA 1
ATOM 3995 C C . LEU B 1 206 ? -24.672 0.431 15.734 1 96.62 206 LEU B C 1
ATOM 3997 O O . LEU B 1 206 ? -25.828 0.286 16.141 1 96.62 206 LEU B O 1
ATOM 4001 N N . MET B 1 207 ? -24.172 1.616 15.367 1 96.38 207 MET B N 1
ATOM 4002 C CA . MET B 1 207 ? -25.047 2.785 15.367 1 96.38 207 MET B CA 1
ATOM 4003 C C . MET B 1 207 ? -24.688 3.729 14.219 1 96.38 207 MET B C 1
ATOM 4005 O O . MET B 1 207 ? -23.516 3.826 13.836 1 96.38 207 MET B O 1
ATOM 4009 N N . TYR B 1 208 ? -25.672 4.344 13.648 1 96.38 208 TYR B N 1
ATOM 4010 C CA . TYR B 1 208 ? -25.469 5.477 12.75 1 96.38 208 TYR B CA 1
ATOM 4011 C C . TYR B 1 208 ? -26.547 6.535 12.961 1 96.38 208 TYR B C 1
ATOM 4013 O O . TYR B 1 208 ? -27.625 6.238 13.469 1 96.38 208 TYR B O 1
ATOM 4021 N N . THR B 1 209 ? -26.203 7.738 12.688 1 95.12 209 THR B N 1
ATOM 4022 C CA . THR B 1 209 ? -27.141 8.859 12.766 1 95.12 209 THR B CA 1
ATOM 4023 C C . THR B 1 209 ? -27.547 9.32 11.375 1 95.12 209 THR B C 1
ATOM 4025 O O . THR B 1 209 ? -26.703 9.656 10.547 1 95.12 209 THR B O 1
ATOM 4028 N N . SER B 1 210 ? -28.859 9.258 11.148 1 89.94 210 SER B N 1
ATOM 4029 C CA . SER B 1 210 ? -29.344 9.703 9.844 1 89.94 210 SER B CA 1
ATOM 4030 C C . SER B 1 210 ? -29.047 11.188 9.633 1 89.94 210 SER B C 1
ATOM 4032 O O . SER B 1 210 ? -29.312 12.008 10.508 1 89.94 210 SER B O 1
ATOM 4034 N N . THR B 1 211 ? -28.422 11.406 8.602 1 82.75 211 THR B N 1
ATOM 4035 C CA . THR B 1 211 ? -28.125 12.789 8.242 1 82.75 211 THR B CA 1
ATOM 4036 C C . THR B 1 211 ? -28.828 13.172 6.949 1 82.75 211 THR B C 1
ATOM 4038 O O . THR B 1 211 ? -29.25 12.297 6.18 1 82.75 211 THR B O 1
ATOM 4041 N N . GLU B 1 212 ? -29.406 14.336 6.867 1 65.94 212 GLU B N 1
ATOM 4042 C CA . GLU B 1 212 ? -30.031 14.781 5.625 1 65.94 212 GLU B CA 1
ATOM 4043 C C . GLU B 1 212 ? -29.062 14.656 4.449 1 65.94 212 GLU B C 1
ATOM 4045 O O . GLU B 1 212 ? -27.875 14.969 4.582 1 65.94 212 GLU B O 1
ATOM 4050 N N . SER B 1 213 ? -29.391 13.773 3.578 1 57.09 213 SER B N 1
ATOM 4051 C CA . SER B 1 213 ? -28.609 13.461 2.393 1 57.09 213 SER B CA 1
ATOM 4052 C C . SER B 1 213 ? -27.969 14.719 1.805 1 57.09 213 SER B C 1
ATOM 4054 O O . SER B 1 213 ? -28.656 15.711 1.56 1 57.09 213 SER B O 1
ATOM 4056 N N . GLN B 1 214 ? -26.953 15.234 2.307 1 48.69 214 GLN B N 1
ATOM 4057 C CA . GLN B 1 214 ? -26.344 16.281 1.493 1 48.69 214 GLN B CA 1
ATOM 4058 C C . GLN B 1 214 ? -25.938 15.75 0.124 1 48.69 214 GLN B C 1
ATOM 4060 O O . GLN B 1 214 ? -25 14.953 0.016 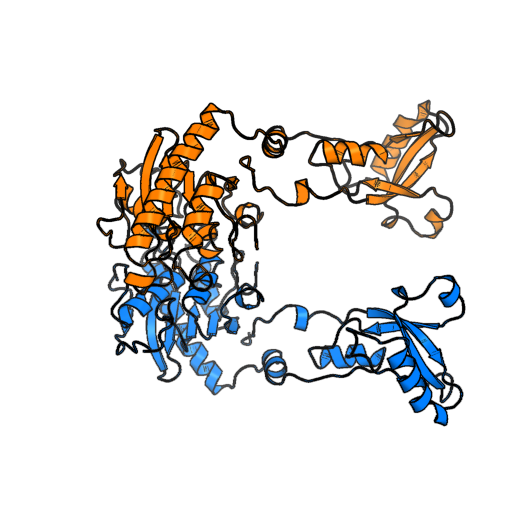1 48.69 214 GLN B O 1
ATOM 4065 N N . ILE B 1 215 ? -26.906 15.258 -0.56 1 46.78 215 ILE B N 1
ATOM 4066 C CA . ILE B 1 215 ? -26.578 14.945 -1.946 1 46.78 215 ILE B CA 1
ATOM 4067 C C . ILE B 1 215 ? -25.609 16 -2.49 1 46.78 215 ILE B C 1
ATOM 4069 O O . ILE B 1 215 ? -25.969 17.188 -2.58 1 46.78 215 ILE B O 1
ATOM 4073 N N . SER B 1 216 ? -24.5 16.172 -1.994 1 42.94 216 SER B N 1
ATOM 4074 C CA . SER B 1 216 ? -23.734 17.172 -2.721 1 42.94 216 SER B CA 1
ATOM 4075 C C . SER B 1 216 ? -24 17.094 -4.219 1 42.94 216 SER B C 1
ATOM 4077 O O . SER B 1 216 ? -24 16.016 -4.801 1 42.94 216 SER B O 1
ATOM 4079 N N . SER B 1 217 ? -24.906 17.875 -4.652 1 40.5 217 SER B N 1
ATOM 4080 C CA . SER B 1 217 ? -25.203 18.266 -6.027 1 40.5 217 SER B CA 1
ATOM 4081 C C . SER B 1 217 ? -23.953 18.188 -6.902 1 40.5 217 SER B C 1
ATOM 4083 O O . SER B 1 217 ? -24.031 18.406 -8.109 1 40.5 217 SER B O 1
ATOM 4085 N N . GLU B 1 218 ? -22.781 18.438 -6.316 1 40.75 218 GLU B N 1
ATOM 4086 C CA . GLU B 1 218 ? -21.781 18.625 -7.352 1 40.75 218 GLU B CA 1
ATOM 4087 C C . GLU B 1 218 ? -21.547 17.344 -8.133 1 40.75 218 GLU B C 1
ATOM 4089 O O . GLU B 1 218 ? -21.594 16.25 -7.57 1 40.75 218 GLU B O 1
ATOM 4094 N N . GLY B 1 219 ? -21.906 17.203 -9.289 1 42.69 219 GLY B N 1
ATOM 4095 C CA . GLY B 1 219 ? -21.703 16.375 -10.469 1 42.69 219 GLY B CA 1
ATOM 4096 C C . GLY B 1 219 ? -20.547 15.398 -10.32 1 42.69 219 GLY B C 1
ATOM 4097 O O . GLY B 1 219 ? -19.906 15.031 -11.305 1 42.69 219 GLY B O 1
ATOM 4098 N N . ASN B 1 220 ? -20.047 15.289 -9.109 1 45.06 220 ASN B N 1
ATOM 4099 C CA . ASN B 1 220 ? -18.812 14.523 -9.188 1 45.06 220 ASN B CA 1
ATOM 4100 C C . ASN B 1 220 ? -19.078 13.055 -9.508 1 45.06 220 ASN B C 1
ATOM 4102 O O . ASN B 1 220 ? -19.938 12.422 -8.891 1 45.06 220 ASN B O 1
ATOM 4106 N N . LYS B 1 221 ? -18.891 12.695 -10.633 1 41.81 221 LYS B N 1
ATOM 4107 C CA . LYS B 1 221 ? -18.953 11.453 -11.398 1 41.81 221 LYS B CA 1
ATOM 4108 C C . LYS B 1 221 ? -18.562 10.25 -10.539 1 41.81 221 LYS B C 1
ATOM 4110 O O . LYS B 1 221 ? -18.75 9.102 -10.938 1 41.81 221 LYS B O 1
ATOM 4115 N N . MET B 1 222 ? -17.734 10.477 -9.523 1 47.62 222 MET B N 1
ATOM 4116 C CA . MET B 1 222 ? -17.188 9.289 -8.875 1 47.62 222 MET B CA 1
ATOM 4117 C C . MET B 1 222 ? -18.016 8.906 -7.652 1 47.62 222 MET B C 1
ATOM 4119 O O . MET B 1 222 ? -17.656 7.992 -6.91 1 47.62 222 MET B O 1
ATOM 4123 N N . GLY B 1 223 ? -19.312 9.406 -7.602 1 49.59 223 GLY B N 1
ATOM 4124 C CA . GLY B 1 223 ? -20.203 9.172 -6.48 1 49.59 223 GLY B CA 1
ATOM 4125 C C . GLY B 1 223 ? -19.875 10.023 -5.266 1 49.59 223 GLY B C 1
ATOM 4126 O O . GLY B 1 223 ? -18.859 10.711 -5.242 1 49.59 223 GLY B O 1
ATOM 4127 N N . PRO B 1 224 ? -20.844 10.211 -4.32 1 56.03 224 PRO B N 1
ATOM 4128 C CA . PRO B 1 224 ? -20.656 11.047 -3.133 1 56.03 224 PRO B CA 1
ATOM 4129 C C . PRO B 1 224 ? -19.484 10.578 -2.273 1 56.03 224 PRO B C 1
ATOM 4131 O O . PRO B 1 224 ? -19.203 9.383 -2.203 1 56.03 224 PRO B O 1
ATOM 4134 N N . TYR B 1 225 ? -18.531 11.422 -1.893 1 78.44 225 TYR B N 1
ATOM 4135 C CA . TYR B 1 225 ? -17.531 11.172 -0.864 1 78.44 225 TYR B CA 1
ATOM 4136 C C . TYR B 1 225 ? -18.172 11.109 0.518 1 78.44 225 TYR B C 1
ATOM 4138 O O . TYR B 1 225 ? -18.75 12.086 0.988 1 78.44 225 TYR B O 1
ATOM 4146 N N . LEU B 1 226 ? -18.25 9.914 1.079 1 89.12 226 LEU B N 1
ATOM 4147 C CA . LEU B 1 226 ? -19.047 9.555 2.246 1 89.12 226 LEU B CA 1
ATOM 4148 C C . LEU B 1 226 ? -18.562 10.305 3.484 1 89.12 226 LEU B C 1
ATOM 4150 O O . LEU B 1 226 ? -19.375 10.742 4.305 1 89.12 226 LEU B O 1
ATOM 4154 N N . CYS B 1 227 ? -17.281 10.508 3.549 1 93.94 227 CYS B N 1
ATOM 4155 C CA . CYS B 1 227 ? -16.75 10.938 4.836 1 93.94 227 CYS B CA 1
ATOM 4156 C C . CYS B 1 227 ? -16.109 12.312 4.73 1 93.94 227 CYS B C 1
ATOM 4158 O O . CYS B 1 227 ? -15.227 12.648 5.531 1 93.94 227 CYS B O 1
ATOM 4160 N N . THR B 1 228 ? -16.594 13.008 3.738 1 91.38 228 THR B N 1
ATOM 4161 C CA . THR B 1 228 ? -16.016 14.336 3.527 1 91.38 228 THR B CA 1
ATOM 4162 C C . THR B 1 228 ? -16.172 15.195 4.773 1 91.38 228 THR B C 1
ATOM 4164 O O . THR B 1 228 ? -17.266 15.281 5.344 1 91.38 228 THR B O 1
ATOM 4167 N N . THR B 1 229 ? -15.211 15.781 5.477 1 92.25 229 THR B N 1
ATOM 4168 C CA . THR B 1 229 ? -15.141 16.688 6.613 1 92.25 229 THR B CA 1
ATOM 4169 C C . THR B 1 229 ? -15.234 15.922 7.93 1 92.25 229 THR B C 1
ATOM 4171 O O . THR B 1 229 ? -15.289 16.531 9.008 1 92.25 229 THR B O 1
ATOM 4174 N N . TYR B 1 230 ? -15.414 14.578 7.781 1 97.44 230 TYR B N 1
ATOM 4175 C CA . TYR B 1 230 ? -15.578 13.797 9 1 97.44 230 TYR B CA 1
ATOM 4176 C C . TYR B 1 230 ? -14.227 13.336 9.547 1 97.44 230 TYR B C 1
ATOM 4178 O O . TYR B 1 230 ? -13.25 13.25 8.797 1 97.44 230 TYR B O 1
ATOM 4186 N N . ASP B 1 231 ? -14.219 13.086 10.836 1 98.69 231 ASP B N 1
ATOM 4187 C CA . ASP B 1 231 ? -13.094 12.484 11.531 1 98.69 231 ASP B CA 1
ATOM 4188 C C . ASP B 1 231 ? -13.375 11.023 11.867 1 98.69 231 ASP B C 1
ATOM 4190 O O . ASP B 1 231 ? -14.484 10.68 12.281 1 98.69 231 ASP B O 1
ATOM 4194 N N . LEU B 1 232 ? -12.406 10.227 11.68 1 98.88 232 LEU B N 1
ATOM 4195 C CA . LEU B 1 232 ? -12.484 8.852 12.148 1 98.88 232 LEU B CA 1
ATOM 4196 C C . LEU B 1 232 ? -11.609 8.648 13.375 1 98.88 232 LEU B C 1
ATOM 4198 O O . LEU B 1 232 ? -10.438 9.039 13.383 1 98.88 232 LEU B O 1
ATOM 4202 N N . TYR B 1 233 ? -12.164 8.141 14.391 1 98.94 233 TYR B N 1
ATOM 4203 C CA . TYR B 1 233 ? -11.43 7.652 15.555 1 98.94 233 TYR B CA 1
ATOM 4204 C C . TYR B 1 233 ? -11.445 6.129 15.609 1 98.94 233 TYR B C 1
ATOM 4206 O O . TYR B 1 233 ? -12.508 5.508 15.492 1 98.94 233 TYR B O 1
ATOM 4214 N N . VAL B 1 234 ? -10.297 5.504 15.781 1 98.81 234 VAL B N 1
ATOM 4215 C CA . VAL B 1 234 ? -10.211 4.047 15.812 1 98.81 234 VAL B CA 1
ATOM 4216 C C . VAL B 1 234 ? -9.148 3.613 16.812 1 98.81 234 VAL B C 1
ATOM 4218 O O . VAL B 1 234 ? -8.117 4.27 16.953 1 98.81 234 VAL B O 1
ATOM 4221 N N . THR B 1 235 ? -9.383 2.539 17.469 1 98.06 235 THR B N 1
ATOM 4222 C CA . THR B 1 235 ? -8.523 2.117 18.562 1 98.06 235 THR B CA 1
ATOM 4223 C C . THR B 1 235 ? -7.168 1.651 18.047 1 98.06 235 THR B C 1
ATOM 4225 O O . THR B 1 235 ? -6.141 1.885 18.688 1 98.06 235 THR B O 1
ATOM 4228 N N . HIS B 1 236 ? -7.184 0.98 16.922 1 96.75 236 HIS B N 1
ATOM 4229 C CA . HIS B 1 236 ? -5.961 0.409 16.359 1 96.75 236 HIS B CA 1
ATOM 4230 C C . HIS B 1 236 ? -5.652 0.992 14.984 1 96.75 236 HIS B C 1
ATOM 4232 O O . HIS B 1 236 ? -6.57 1.286 14.211 1 96.75 236 HIS B O 1
ATOM 4238 N N . GLU B 1 237 ? -4.414 1.085 14.641 1 97.94 237 GLU B N 1
ATOM 4239 C CA . GLU B 1 237 ? -3.988 1.598 13.344 1 97.94 237 GLU B CA 1
ATOM 4240 C C . GLU B 1 237 ? -4.664 0.844 12.203 1 97.94 237 GLU B C 1
ATOM 4242 O O . GLU B 1 237 ? -4.656 -0.389 12.172 1 97.94 237 GLU B O 1
ATOM 4247 N N . PRO B 1 238 ? -5.281 1.514 11.266 1 98 238 PRO B N 1
ATOM 4248 C CA . PRO B 1 238 ? -5.918 0.867 10.117 1 98 238 PRO B CA 1
ATOM 4249 C C . PRO B 1 238 ? -4.934 0.062 9.273 1 98 238 PRO B C 1
ATOM 4251 O O . PRO B 1 238 ? -3.777 0.463 9.117 1 98 238 PRO B O 1
ATOM 4254 N N . CYS B 1 239 ? -5.395 -1.051 8.75 1 95.06 239 CYS B N 1
ATOM 4255 C CA . CYS B 1 239 ? -4.625 -1.806 7.773 1 95.06 239 CYS B CA 1
ATOM 4256 C C . CYS B 1 239 ? -4.637 -1.11 6.414 1 95.06 239 CYS B C 1
ATOM 4258 O O . CYS B 1 239 ? -5.301 -0.086 6.246 1 95.06 239 CYS B O 1
ATOM 4260 N N . VAL B 1 240 ? -3.941 -1.665 5.512 1 95.31 240 VAL B N 1
ATOM 4261 C CA . VAL B 1 240 ? -3.83 -1.081 4.18 1 95.31 240 VAL B CA 1
ATOM 4262 C C . VAL B 1 240 ? -5.211 -1.001 3.535 1 95.31 240 VAL B C 1
ATOM 4264 O O . VAL B 1 240 ? -5.566 0.017 2.936 1 95.31 240 VAL B O 1
ATOM 4267 N N . MET B 1 241 ? -6.055 -2.004 3.6 1 95.88 241 MET B N 1
ATOM 4268 C CA . MET B 1 241 ? -7.402 -2.037 3.033 1 95.88 241 MET B CA 1
ATOM 4269 C C . MET B 1 241 ? -8.258 -0.914 3.605 1 95.88 241 MET B C 1
ATOM 4271 O O . MET B 1 241 ? -8.891 -0.163 2.855 1 95.88 241 MET B O 1
ATOM 4275 N N . CYS B 1 242 ? -8.242 -0.828 4.922 1 97.94 242 CYS B N 1
ATOM 4276 C CA . CYS B 1 242 ? -9.039 0.185 5.602 1 97.94 242 CYS B CA 1
ATOM 4277 C C . CYS B 1 242 ? -8.547 1.587 5.266 1 97.94 242 CYS B C 1
ATOM 4279 O O . CYS B 1 242 ? -9.344 2.498 5.051 1 97.94 242 CYS B O 1
ATOM 4281 N N . ALA B 1 243 ? -7.246 1.692 5.273 1 97.81 243 ALA B N 1
ATOM 4282 C CA . ALA B 1 243 ? -6.656 2.994 4.965 1 97.81 243 ALA B CA 1
ATOM 4283 C C . ALA B 1 243 ? -7.062 3.467 3.572 1 97.81 243 ALA B C 1
ATOM 4285 O O . ALA B 1 243 ? -7.34 4.648 3.369 1 97.81 243 ALA B O 1
ATOM 4286 N N . MET B 1 244 ? -7.066 2.588 2.639 1 96.38 244 MET B N 1
ATOM 4287 C CA . MET B 1 244 ? -7.457 2.955 1.281 1 96.38 244 MET B CA 1
ATOM 4288 C C . MET B 1 244 ? -8.953 3.219 1.197 1 96.38 244 MET B C 1
ATOM 4290 O O . MET B 1 244 ? -9.398 4.086 0.44 1 96.38 244 MET B O 1
ATOM 4294 N N . ALA B 1 245 ? -9.742 2.441 1.92 1 96.69 245 ALA B N 1
ATOM 4295 C CA . ALA B 1 245 ? -11.172 2.719 1.991 1 96.69 245 ALA B CA 1
ATOM 4296 C C . ALA B 1 245 ? -11.43 4.156 2.43 1 96.69 245 ALA B C 1
ATOM 4298 O O . ALA B 1 245 ? -12.352 4.809 1.935 1 96.69 245 ALA B O 1
ATOM 4299 N N . LEU B 1 246 ? -10.617 4.613 3.324 1 97.44 246 LEU B N 1
ATOM 4300 C CA . LEU B 1 246 ? -10.742 5.969 3.848 1 97.44 246 LEU B 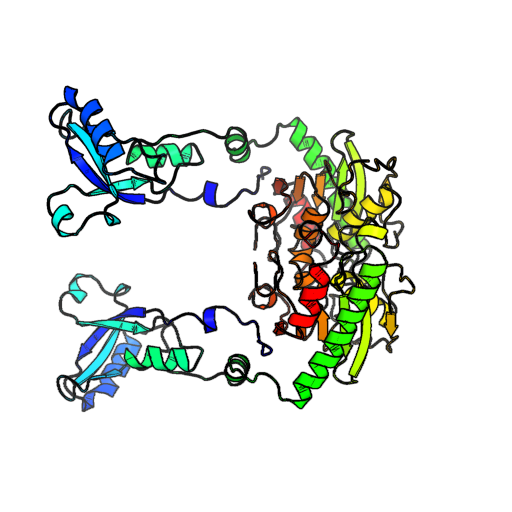CA 1
ATOM 4301 C C . LEU B 1 246 ? -10.352 7 2.793 1 97.44 246 LEU B C 1
ATOM 4303 O O . LEU B 1 246 ? -10.883 8.109 2.775 1 97.44 246 LEU B O 1
ATOM 4307 N N . VAL B 1 247 ? -9.375 6.664 1.906 1 95.69 247 VAL B N 1
ATOM 4308 C CA . VAL B 1 247 ? -9.055 7.52 0.768 1 95.69 247 VAL B CA 1
ATOM 4309 C C . VAL B 1 247 ? -10.273 7.641 -0.145 1 95.69 247 VAL B C 1
ATOM 4311 O O . VAL B 1 247 ? -10.695 8.75 -0.483 1 95.69 247 VAL B O 1
ATOM 4314 N N . HIS B 1 248 ? -10.852 6.473 -0.419 1 93.12 248 HIS B N 1
ATOM 4315 C CA . HIS B 1 248 ? -11.961 6.438 -1.361 1 93.12 248 HIS B CA 1
ATOM 4316 C C . HIS B 1 248 ? -13.188 7.145 -0.793 1 93.12 248 HIS B C 1
ATOM 4318 O O . HIS B 1 248 ? -14 7.688 -1.545 1 93.12 248 HIS B O 1
ATOM 4324 N N . SER B 1 249 ? -13.352 7.188 0.512 1 95 249 SER B N 1
ATOM 4325 C CA . SER B 1 249 ? -14.5 7.816 1.152 1 95 249 SER B CA 1
ATOM 4326 C C . SER B 1 249 ? -14.211 9.273 1.509 1 95 249 SER B C 1
ATOM 4328 O O . SER B 1 249 ? -15.086 9.977 2.016 1 95 249 SER B O 1
ATOM 4330 N N . ARG B 1 250 ? -12.914 9.734 1.342 1 95.5 250 ARG B N 1
ATOM 4331 C CA . ARG B 1 250 ? -12.453 11.109 1.48 1 95.5 250 ARG B CA 1
ATOM 4332 C C . ARG B 1 250 ? -12.586 11.594 2.92 1 95.5 250 ARG B C 1
ATOM 4334 O O . ARG B 1 250 ? -13.078 12.703 3.166 1 95.5 250 ARG B O 1
ATOM 4341 N N . VAL B 1 251 ? -12.133 10.766 3.857 1 97.5 251 VAL B N 1
ATOM 4342 C CA . VAL B 1 251 ? -12.125 11.156 5.266 1 97.5 251 VAL B CA 1
ATOM 4343 C C . VAL B 1 251 ? -11.203 12.352 5.469 1 97.5 251 VAL B C 1
ATOM 4345 O O . VAL B 1 251 ? -10.195 12.5 4.77 1 97.5 251 VAL B O 1
ATOM 4348 N N . LYS B 1 252 ? -11.555 13.203 6.418 1 97.62 252 LYS B N 1
ATOM 4349 C CA . LYS B 1 252 ? -10.758 14.406 6.648 1 97.62 252 LYS B CA 1
ATOM 4350 C C . LYS B 1 252 ? -9.562 14.109 7.551 1 97.62 252 LYS B C 1
ATOM 4352 O O . LYS B 1 252 ? -8.422 14.445 7.219 1 97.62 252 LYS B O 1
ATOM 4357 N N . ARG B 1 253 ? -9.82 13.523 8.711 1 98.62 253 ARG B N 1
ATOM 4358 C CA . ARG B 1 253 ? -8.773 13.188 9.672 1 98.62 253 ARG B CA 1
ATOM 4359 C C . ARG B 1 253 ? -8.984 11.797 10.258 1 98.62 253 ARG B C 1
ATOM 4361 O O . ARG B 1 253 ? -10.125 11.352 10.414 1 98.62 253 ARG B O 1
ATOM 4368 N N . VAL B 1 254 ? -7.875 11.141 10.562 1 98.94 254 VAL B N 1
ATOM 4369 C CA . VAL B 1 254 ? -7.895 9.844 11.219 1 98.94 254 VAL B CA 1
ATOM 4370 C C . VAL B 1 254 ? -7.09 9.914 12.516 1 98.94 254 VAL B C 1
ATOM 4372 O O . VAL B 1 254 ? -5.945 10.375 12.523 1 98.94 254 VAL B O 1
ATOM 4375 N N . PHE B 1 255 ? -7.723 9.523 13.594 1 98.81 255 PHE B N 1
ATOM 4376 C CA . PHE B 1 255 ? -7.098 9.414 14.906 1 98.81 255 PHE B CA 1
ATOM 4377 C C . PHE B 1 255 ? -7.043 7.961 15.367 1 98.81 255 PHE B C 1
ATOM 4379 O O . PHE B 1 255 ? -8.07 7.289 15.438 1 98.81 255 PHE B O 1
ATOM 4386 N N . TYR B 1 256 ? -5.895 7.457 15.641 1 98.62 256 TYR B N 1
ATOM 4387 C CA . TYR B 1 256 ? -5.848 6.105 16.188 1 98.62 256 TYR B CA 1
ATOM 4388 C C . TYR B 1 256 ? -5.004 6.059 17.453 1 98.62 256 TYR B C 1
ATOM 4390 O O . TYR B 1 256 ? -4.164 6.93 17.688 1 98.62 256 TYR B O 1
ATOM 4398 N N . SER B 1 257 ? -5.25 5.098 18.266 1 97.81 257 SER B N 1
ATOM 4399 C CA . SER B 1 257 ? -4.641 4.996 19.594 1 97.81 257 SER B CA 1
ATOM 4400 C C . SER B 1 257 ? -3.324 4.227 19.531 1 97.81 257 SER B C 1
ATOM 4402 O O . SER B 1 257 ? -2.25 4.809 19.688 1 97.81 257 SER B O 1
ATOM 4404 N N . VAL B 1 258 ? -3.371 2.924 19.094 1 95.75 258 VAL B N 1
ATOM 4405 C CA . VAL B 1 258 ? -2.184 2.08 19.188 1 95.75 258 VAL B CA 1
ATOM 4406 C C . VAL B 1 258 ? -1.775 1.606 17.797 1 95.75 258 VAL B C 1
ATOM 4408 O O . VAL B 1 258 ? -2.631 1.299 16.969 1 95.75 258 VAL B O 1
ATOM 4411 N N . PRO B 1 259 ? -0.491 1.538 17.562 1 95.75 259 PRO B N 1
ATOM 4412 C CA . PRO B 1 259 ? 0.003 1.031 16.281 1 95.75 259 PRO B CA 1
ATOM 4413 C C . PRO B 1 259 ? -0.213 -0.472 16.125 1 95.75 259 PRO B C 1
ATOM 4415 O O . PRO B 1 259 ? -0.427 -1.179 17.109 1 95.75 259 PRO B O 1
ATOM 4418 N N . GLU B 1 260 ? -0.34 -0.84 14.906 1 92.81 260 GLU B N 1
ATOM 4419 C CA . GLU B 1 260 ? -0.395 -2.25 14.531 1 92.81 260 GLU B CA 1
ATOM 4420 C C . GLU B 1 260 ? 0.78 -2.631 13.633 1 92.81 260 GLU B C 1
ATOM 4422 O O . GLU B 1 260 ? 1.239 -1.819 12.828 1 92.81 260 GLU B O 1
ATOM 4427 N N . LYS B 1 261 ? 1.264 -3.842 13.742 1 86.94 261 LYS B N 1
ATOM 4428 C CA . LYS B 1 261 ? 2.426 -4.316 12.992 1 86.94 261 LYS B CA 1
ATOM 4429 C C . LYS B 1 261 ? 2.23 -4.121 11.492 1 86.94 261 LYS B C 1
ATOM 4431 O O . LYS B 1 261 ? 3.154 -3.715 10.789 1 86.94 261 LYS B O 1
ATOM 4436 N N . ASP B 1 262 ? 1.037 -4.336 11.047 1 86.88 262 ASP B N 1
ATOM 4437 C CA . ASP B 1 262 ? 0.76 -4.223 9.617 1 86.88 262 ASP B CA 1
ATOM 4438 C C . ASP B 1 262 ? -0.026 -2.951 9.305 1 86.88 262 ASP B C 1
ATOM 4440 O O . ASP B 1 262 ? -0.744 -2.887 8.305 1 86.88 262 ASP B O 1
ATOM 4444 N N . GLY B 1 263 ? 0.11 -1.991 10.117 1 94.62 263 GLY B N 1
ATOM 4445 C CA . GLY B 1 263 ? -0.613 -0.74 9.953 1 94.62 263 GLY B CA 1
ATOM 4446 C C . GLY B 1 263 ? -0.178 0.044 8.727 1 94.62 263 GLY B C 1
ATOM 4447 O O . GLY B 1 263 ? 0.987 -0.015 8.328 1 94.62 263 GLY B O 1
ATOM 4448 N N . ALA B 1 264 ? -1.088 0.804 8.258 1 96.56 264 ALA B N 1
ATOM 4449 C CA . ALA B 1 264 ? -0.835 1.47 6.98 1 96.56 264 ALA B CA 1
ATOM 4450 C C . ALA B 1 264 ? -0.753 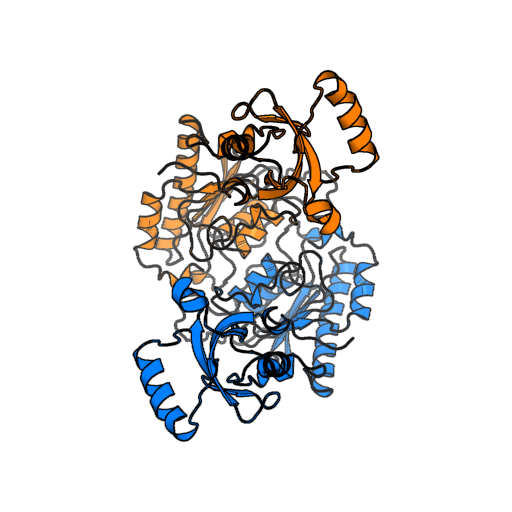2.982 7.156 1 96.56 264 ALA B C 1
ATOM 4452 O O . ALA B 1 264 ? -0.737 3.73 6.176 1 96.56 264 ALA B O 1
ATOM 4453 N N . LEU B 1 265 ? -0.699 3.461 8.367 1 98.19 265 LEU B N 1
ATOM 4454 C CA . LEU B 1 265 ? -0.728 4.902 8.586 1 98.19 265 LEU B CA 1
ATOM 4455 C C . LEU B 1 265 ? 0.442 5.344 9.461 1 98.19 265 LEU B C 1
ATOM 4457 O O . LEU B 1 265 ? 0.383 6.395 10.102 1 98.19 265 LEU B O 1
ATOM 4461 N N . GLY B 1 266 ? 1.444 4.508 9.57 1 96.56 266 GLY B N 1
ATOM 4462 C CA . GLY B 1 266 ? 2.596 4.914 10.359 1 96.56 266 GLY B CA 1
ATOM 4463 C C . GLY B 1 266 ? 3.539 3.766 10.664 1 96.56 266 GLY B C 1
ATOM 4464 O O . GLY B 1 266 ? 4.727 3.982 10.93 1 96.56 266 GLY B O 1
ATOM 4465 N N . SER B 1 267 ? 3.08 2.562 10.656 1 94.56 267 SER B N 1
ATOM 4466 C CA . SER B 1 267 ? 3.9 1.405 11 1 94.56 267 SER B CA 1
ATOM 4467 C C . SER B 1 267 ? 4.582 0.826 9.758 1 94.56 267 SER B C 1
ATOM 4469 O O . SER B 1 267 ? 5.664 1.271 9.375 1 94.56 267 SER B O 1
ATOM 4471 N N . ASN B 1 268 ? 3.781 0.072 8.984 1 89.12 268 ASN B N 1
ATOM 4472 C CA . ASN B 1 268 ? 4.375 -0.548 7.805 1 89.12 268 ASN B CA 1
ATOM 4473 C C . ASN B 1 268 ? 4.352 0.394 6.605 1 89.12 268 ASN B C 1
ATOM 4475 O O . ASN B 1 268 ? 5.238 0.339 5.75 1 89.12 268 ASN B O 1
ATOM 4479 N N . TYR B 1 269 ? 3.311 1.163 6.562 1 90.81 269 TYR B N 1
ATOM 4480 C CA . TYR B 1 269 ? 3.139 2.115 5.473 1 90.81 269 TYR B CA 1
ATOM 4481 C C . TYR B 1 269 ? 2.605 3.445 5.988 1 90.81 269 TYR B C 1
ATOM 4483 O O . TYR B 1 269 ? 2.127 3.533 7.121 1 90.81 269 TYR B O 1
ATOM 4491 N N . LYS B 1 270 ? 2.789 4.414 5.227 1 95.75 270 LYS B N 1
ATOM 4492 C CA . LYS B 1 270 ? 2.1 5.691 5.371 1 95.75 270 LYS B CA 1
ATOM 4493 C C . LYS B 1 270 ? 1.327 6.047 4.105 1 95.75 270 LYS B C 1
ATOM 4495 O O . LYS B 1 270 ? 1.738 6.93 3.348 1 95.75 270 LYS B O 1
ATOM 4500 N N . LEU B 1 271 ? 0.305 5.387 3.984 1 95.44 271 LEU B N 1
ATOM 4501 C CA . LEU B 1 271 ? -0.461 5.457 2.744 1 95.44 271 LEU B CA 1
ATOM 4502 C C . LEU B 1 271 ? -0.982 6.871 2.508 1 95.44 271 LEU B C 1
ATOM 4504 O O . LEU B 1 271 ? -0.984 7.355 1.374 1 95.44 271 LEU B O 1
ATOM 4508 N N . HIS B 1 272 ? -1.357 7.578 3.541 1 96.94 272 HIS B N 1
ATOM 4509 C CA . HIS B 1 272 ? -2.064 8.852 3.463 1 96.94 272 HIS B CA 1
ATOM 4510 C C . HIS B 1 272 ? -1.153 9.953 2.938 1 96.94 272 HIS B C 1
ATOM 4512 O O . HIS B 1 272 ? -1.627 11.031 2.564 1 96.94 272 HIS B O 1
ATOM 4518 N N . VAL B 1 273 ? 0.159 9.688 2.885 1 95.5 273 VAL B N 1
ATOM 4519 C CA . VAL B 1 273 ? 1.067 10.742 2.439 1 95.5 273 VAL B CA 1
ATOM 4520 C C . VAL B 1 273 ? 1.602 10.406 1.048 1 95.5 273 VAL B C 1
ATOM 4522 O O . VAL B 1 273 ? 2.461 11.117 0.52 1 95.5 273 VAL B O 1
ATOM 4525 N N . GLN B 1 274 ? 1.126 9.344 0.467 1 91.81 274 GLN B N 1
ATOM 4526 C CA . GLN B 1 274 ? 1.574 8.984 -0.875 1 91.81 274 GLN B CA 1
ATOM 4527 C C . GLN B 1 274 ? 1.053 9.977 -1.911 1 91.81 274 GLN B C 1
ATOM 4529 O O . GLN B 1 274 ? -0.143 10.273 -1.948 1 91.81 274 GLN B O 1
ATOM 4534 N N . LYS B 1 275 ? 1.882 10.414 -2.824 1 88.31 275 LYS B N 1
ATOM 4535 C CA . LYS B 1 275 ? 1.594 11.531 -3.723 1 88.31 275 LYS B CA 1
ATOM 4536 C C . LYS B 1 275 ? 0.604 11.125 -4.809 1 88.31 275 LYS B C 1
ATOM 4538 O O . LYS B 1 275 ? -0.139 11.961 -5.328 1 88.31 275 LYS B O 1
ATOM 4543 N N . HIS B 1 276 ? 0.519 9.891 -5.141 1 84.81 276 HIS B N 1
ATOM 4544 C CA . HIS B 1 276 ? -0.254 9.461 -6.301 1 84.81 276 HIS B CA 1
ATOM 4545 C C . HIS B 1 276 ? -1.719 9.25 -5.941 1 84.81 276 HIS B C 1
ATOM 4547 O O . HIS B 1 276 ? -2.547 8.984 -6.816 1 84.81 276 HIS B O 1
ATOM 4553 N N . LEU B 1 277 ? -2.09 9.477 -4.684 1 88.94 277 LEU B N 1
ATOM 4554 C CA . LEU B 1 277 ? -3.477 9.305 -4.262 1 88.94 277 LEU B CA 1
ATOM 4555 C C . LEU B 1 277 ? -4.328 10.492 -4.699 1 88.94 277 LEU B C 1
ATOM 4557 O O . LEU B 1 277 ? -3.822 11.602 -4.852 1 88.94 277 LEU B O 1
ATOM 4561 N N . ASN B 1 278 ? -5.598 10.195 -4.938 1 84 278 ASN B N 1
ATOM 4562 C CA . ASN B 1 278 ? -6.516 11.25 -5.363 1 84 278 ASN B CA 1
ATOM 4563 C C . ASN B 1 278 ? -7.031 12.062 -4.18 1 84 278 ASN B C 1
ATOM 4565 O O . ASN B 1 278 ? -7.648 13.109 -4.359 1 84 278 ASN B O 1
ATOM 4569 N N . HIS B 1 279 ? -6.844 11.586 -3.035 1 91.81 279 HIS B N 1
ATOM 4570 C CA . HIS B 1 279 ? -7.25 12.242 -1.798 1 91.81 279 HIS B CA 1
ATOM 4571 C C . HIS B 1 279 ? -6.238 11.992 -0.684 1 91.81 279 HIS B C 1
ATOM 4573 O O . HIS B 1 279 ? -5.672 10.906 -0.584 1 91.81 279 HIS B O 1
ATOM 4579 N N . HIS B 1 280 ? -6.055 13.016 0.141 1 95.06 280 HIS B N 1
ATOM 4580 C CA . HIS B 1 280 ? -5.18 12.914 1.305 1 95.06 280 HIS B CA 1
ATOM 4581 C C . HIS B 1 280 ? -5.902 13.352 2.574 1 95.06 280 HIS B C 1
ATOM 4583 O O . HIS B 1 280 ? -6.781 14.211 2.529 1 95.06 280 HIS B O 1
ATOM 4589 N N . TYR B 1 281 ? -5.594 12.711 3.605 1 97.38 281 TYR B N 1
ATOM 4590 C CA . TYR B 1 281 ? -6.156 13.062 4.902 1 97.38 281 TYR B CA 1
ATOM 4591 C C . TYR B 1 281 ? -5.066 13.133 5.969 1 97.38 281 TYR B C 1
ATOM 4593 O O . TYR B 1 281 ? -3.938 12.695 5.742 1 97.38 281 TYR B O 1
ATOM 4601 N N . GLU B 1 282 ? -5.414 13.766 7.156 1 98 282 GLU B N 1
ATOM 4602 C CA . GLU B 1 282 ? -4.465 13.883 8.258 1 98 282 GLU B CA 1
ATOM 4603 C C . GLU B 1 282 ? -4.559 12.688 9.203 1 98 282 GLU B C 1
ATOM 4605 O O . GLU B 1 282 ? -5.645 12.156 9.43 1 98 282 GLU B O 1
ATOM 4610 N N . VAL B 1 283 ? -3.426 12.344 9.719 1 98.75 283 VAL B N 1
ATOM 4611 C CA . VAL B 1 283 ? -3.4 11.195 10.617 1 98.75 283 VAL B CA 1
ATOM 4612 C C . VAL B 1 283 ? -2.729 11.586 11.938 1 98.75 283 VAL B C 1
ATOM 4614 O O . VAL B 1 283 ? -1.678 12.234 11.938 1 98.75 283 VAL B O 1
ATOM 4617 N N . TYR B 1 284 ? -3.361 11.258 13.023 1 98.44 284 TYR B N 1
ATOM 4618 C CA . TYR B 1 284 ? -2.836 11.477 14.367 1 98.44 284 TYR B CA 1
ATOM 4619 C C . TYR B 1 284 ? -2.842 10.172 15.172 1 98.44 284 TYR B C 1
ATOM 4621 O O . TYR B 1 284 ? -3.752 9.359 15.023 1 98.44 284 TYR B O 1
ATOM 4629 N N . ARG B 1 285 ? -1.871 10.031 16.047 1 97.81 285 ARG B N 1
ATOM 4630 C CA . ARG B 1 285 ? -1.763 8.789 16.797 1 97.81 285 ARG B CA 1
ATOM 4631 C C . ARG B 1 285 ? -1.451 9.07 18.266 1 97.81 285 ARG B C 1
ATOM 4633 O O . ARG B 1 285 ? -1.178 10.211 18.641 1 97.81 285 ARG B O 1
ATOM 4640 N N . GLY B 1 286 ? -1.578 8.031 19.078 1 96.44 286 GLY B N 1
ATOM 4641 C CA . GLY B 1 286 ? -1.192 8.094 20.469 1 96.44 286 GLY B CA 1
ATOM 4642 C C . GLY B 1 286 ? -2.32 8.547 21.391 1 96.44 286 GLY B C 1
ATOM 4643 O O . GLY B 1 286 ? -2.078 8.984 22.516 1 96.44 286 GLY B O 1
ATOM 4644 N N . ILE B 1 287 ? -3.51 8.492 20.906 1 97.62 287 ILE B N 1
ATOM 4645 C CA . ILE B 1 287 ? -4.641 8.945 21.703 1 97.62 287 ILE B CA 1
ATOM 4646 C C . ILE B 1 287 ? -5.031 7.855 22.703 1 97.62 287 ILE B C 1
ATOM 4648 O O . ILE B 1 287 ? -5.332 6.727 22.312 1 97.62 287 ILE B O 1
ATOM 4652 N N . MET B 1 288 ? -5.004 8.109 23.953 1 96.75 288 MET B N 1
ATOM 4653 C CA . MET B 1 288 ? -5.438 7.199 25.016 1 96.75 288 MET B CA 1
ATOM 4654 C C . MET B 1 288 ? -4.781 5.832 24.859 1 96.75 288 MET B C 1
ATOM 4656 O O . MET B 1 288 ? -5.453 4.805 24.938 1 96.75 288 MET B O 1
ATOM 4660 N N . SER B 1 289 ? -3.504 5.785 24.578 1 94.81 289 SER B N 1
ATOM 4661 C CA . SER B 1 289 ? -2.77 4.566 24.25 1 94.81 289 SER B CA 1
ATOM 4662 C C . SER B 1 289 ? -2.781 3.582 25.406 1 94.81 289 SER B C 1
ATOM 4664 O O . SER B 1 289 ? -2.924 2.375 25.203 1 94.81 289 SER B O 1
ATOM 4666 N N . LYS B 1 290 ? -2.682 4.031 26.578 1 92.44 290 LYS B N 1
ATOM 4667 C CA . LYS B 1 290 ? -2.672 3.166 27.766 1 92.44 290 LYS B CA 1
ATOM 4668 C C . LYS B 1 290 ? -3.996 2.426 27.906 1 92.44 290 LYS B C 1
ATOM 4670 O O . LYS B 1 290 ? -4.016 1.218 28.156 1 92.44 290 LYS B O 1
ATOM 4675 N N . GLU B 1 291 ? -5.062 3.152 27.75 1 91.25 291 GLU B N 1
ATOM 4676 C CA . GLU B 1 291 ? -6.391 2.562 27.875 1 91.25 291 GLU B CA 1
ATOM 4677 C C . GLU B 1 291 ? -6.629 1.509 26.797 1 91.25 291 GLU B C 1
ATOM 4679 O O . GLU B 1 291 ? -7.23 0.466 27.062 1 91.25 291 GLU B O 1
ATOM 4684 N N . CYS B 1 292 ? -6.117 1.757 25.609 1 91.31 292 CYS B N 1
ATOM 4685 C CA . CYS B 1 292 ? -6.359 0.854 24.484 1 91.31 292 CYS B CA 1
ATOM 4686 C C . CYS B 1 292 ? -5.465 -0.377 24.578 1 91.31 292 CYS B C 1
ATOM 4688 O O . CYS B 1 292 ? -5.859 -1.465 24.156 1 91.31 292 CYS B O 1
ATOM 4690 N N . GLU B 1 293 ? -4.262 -0.243 25.047 1 88.06 293 GLU B N 1
ATOM 4691 C CA . GLU B 1 293 ? -3.357 -1.374 25.219 1 88.06 293 GLU B CA 1
ATOM 4692 C C . GLU B 1 293 ? -3.938 -2.404 26.172 1 88.06 293 GLU B C 1
ATOM 4694 O O . GLU B 1 293 ? -3.684 -3.604 26.031 1 88.06 293 GLU B O 1
ATOM 4699 N N . MET B 1 294 ? -4.66 -1.998 27.031 1 82.94 294 MET B N 1
ATOM 4700 C CA . MET B 1 294 ? -5.285 -2.889 28.016 1 82.94 294 MET B CA 1
ATOM 4701 C C . MET B 1 294 ? -6.355 -3.752 27.344 1 82.94 294 MET B C 1
ATOM 4703 O O . MET B 1 294 ? -6.637 -4.859 27.812 1 82.94 294 MET B O 1
ATOM 4707 N N . LEU B 1 295 ? -6.953 -3.271 26.281 1 81.56 295 LEU B N 1
ATOM 4708 C CA . LEU B 1 295 ? -7.926 -4.039 25.516 1 81.56 295 LEU B CA 1
ATOM 4709 C C . LEU B 1 295 ? -7.273 -5.266 24.891 1 81.56 295 LEU B C 1
ATOM 4711 O O . LEU B 1 295 ? -7.91 -6.312 24.75 1 81.56 295 LEU B O 1
ATOM 4715 N N . LEU B 1 296 ? -6 -5.215 24.281 1 66.94 296 LEU B N 1
ATOM 4716 C CA . LEU B 1 296 ? -5.285 -6.254 23.547 1 66.94 296 LEU B CA 1
ATOM 4717 C C . LEU B 1 296 ? -4.855 -7.383 24.484 1 66.94 296 LEU B C 1
ATOM 4719 O O . LEU B 1 296 ? -4.719 -8.531 24.062 1 66.94 296 LEU B O 1
ATOM 4723 N N . THR B 1 297 ? -4.32 -7.109 25.625 1 57.53 297 THR B N 1
ATOM 4724 C CA . THR B 1 297 ? -3.818 -8.117 26.562 1 57.53 297 THR B CA 1
ATOM 4725 C C . THR B 1 297 ? -4.918 -9.109 26.922 1 57.53 297 THR B C 1
ATOM 4727 O O . THR B 1 297 ? -4.637 -10.234 27.344 1 57.53 297 THR B O 1
ATOM 4730 N N . THR B 1 298 ? -6.008 -8.789 26.656 1 50.97 298 THR B N 1
ATOM 4731 C CA . THR B 1 298 ? -6.984 -9.828 26.953 1 50.97 298 THR B CA 1
ATOM 4732 C C . THR B 1 298 ? -7.008 -10.883 25.859 1 50.97 298 THR B C 1
ATOM 4734 O O . THR B 1 298 ? -6.008 -11.57 25.625 1 50.97 298 THR B O 1
ATOM 4737 N N . ASP B 1 299 ? -8.141 -11.648 25.359 1 46.12 299 ASP B N 1
ATOM 4738 C CA . ASP B 1 299 ? -8.328 -12.914 24.656 1 46.12 299 ASP B CA 1
ATOM 4739 C C . ASP B 1 299 ? -7.949 -12.789 23.188 1 46.12 299 ASP B C 1
ATOM 4741 O O . ASP B 1 299 ? -8.172 -13.711 22.406 1 46.12 299 ASP B O 1
ATOM 4745 N N . CYS B 1 300 ? -7.797 -11.586 22.656 1 49.25 300 CYS B N 1
ATOM 4746 C CA . CYS B 1 300 ? -7.766 -11.711 21.203 1 49.25 300 CYS B CA 1
ATOM 4747 C C . CYS B 1 300 ? -6.367 -12.055 20.719 1 49.25 300 CYS B C 1
ATOM 4749 O O . CYS B 1 300 ? -5.402 -11.352 21.031 1 49.25 300 CYS B O 1
ATOM 4751 N N . LYS B 1 301 ? -6.074 -13.203 20.453 1 41.81 301 LYS B N 1
ATOM 4752 C CA . LYS B 1 301 ? -4.828 -13.672 19.844 1 41.81 301 LYS B CA 1
ATOM 4753 C C . LYS B 1 301 ? -4.387 -12.742 18.719 1 41.81 301 LYS B C 1
ATOM 4755 O O . LYS B 1 301 ? -5.184 -12.383 17.844 1 41.81 301 LYS B O 1
ATOM 4760 N N . SER B 1 302 ? -3.322 -11.914 18.922 1 43.03 302 SER B N 1
ATOM 4761 C CA . SER B 1 302 ? -2.605 -10.969 18.078 1 43.03 302 SER B CA 1
ATOM 4762 C C . SER B 1 302 ? -2.717 -11.359 16.594 1 43.03 302 SER B C 1
ATOM 4764 O O . SER B 1 302 ? -2.613 -10.508 15.719 1 43.03 302 SER B O 1
ATOM 4766 N N . GLU B 1 303 ? -2.693 -12.57 16.328 1 44.41 303 GLU B N 1
ATOM 4767 C CA . GLU B 1 303 ? -2.588 -13.062 14.969 1 44.41 303 GLU B CA 1
ATOM 4768 C C . GLU B 1 303 ? -3.801 -12.656 14.133 1 44.41 303 GLU B C 1
ATOM 4770 O O . GLU B 1 303 ? -3.705 -12.516 12.914 1 44.41 303 GLU B O 1
ATOM 4775 N N . ALA B 1 304 ? -4.957 -12.438 14.961 1 41.66 304 ALA B N 1
ATOM 4776 C CA . ALA B 1 304 ? -6.266 -12.312 14.32 1 41.66 304 ALA B CA 1
ATOM 4777 C C . ALA B 1 304 ? -6.547 -10.859 13.938 1 41.66 304 ALA B C 1
ATOM 4779 O O . ALA B 1 304 ? -7.512 -10.578 13.219 1 41.66 304 ALA B O 1
ATOM 4780 N N . ILE B 1 305 ? -5.766 -9.945 14.469 1 41.03 305 ILE B N 1
ATOM 4781 C CA . ILE B 1 305 ? -6.156 -8.555 14.273 1 41.03 305 ILE B CA 1
ATOM 4782 C C . ILE B 1 305 ? -5.848 -8.125 12.836 1 41.03 305 ILE B C 1
ATOM 4784 O O . ILE B 1 305 ? -6.562 -7.305 12.266 1 41.03 305 ILE B O 1
ATOM 4788 N N . THR B 1 306 ? -4.695 -8.789 12.102 1 41.59 306 THR B N 1
ATOM 4789 C CA . THR B 1 306 ? -4.363 -8.344 10.75 1 41.59 306 THR B CA 1
ATOM 4790 C C . THR B 1 306 ? -5.051 -9.219 9.703 1 41.59 306 THR B C 1
ATOM 4792 O O . THR B 1 306 ? -5.078 -10.445 9.836 1 41.59 306 THR B O 1
#

Solvent-accessible surface area (backbone atoms only — not comparable to full-atom values): 32643 Å² total; per-residue (Å²): 117,69,54,39,56,59,68,63,66,76,72,73,50,74,78,50,68,36,63,26,27,32,43,76,46,87,52,74,86,45,46,65,59,51,51,55,51,38,52,70,77,40,57,61,82,91,46,76,33,51,50,56,58,37,81,41,71,82,92,45,95,40,34,34,33,60,56,46,50,46,90,76,49,57,69,78,71,44,77,82,44,51,72,42,63,31,59,62,60,62,41,72,38,69,69,35,38,56,56,33,46,71,63,34,47,57,54,73,70,82,46,65,66,60,54,42,42,69,39,82,64,58,58,53,74,70,53,46,51,53,51,50,54,51,41,50,55,5,47,49,28,7,52,54,16,37,75,68,69,21,52,58,32,7,16,28,31,31,34,67,92,73,72,35,70,32,13,35,15,30,23,40,26,46,85,62,41,37,59,74,35,39,14,60,47,43,25,55,35,28,36,30,37,15,49,77,43,50,51,62,79,77,58,85,89,39,48,56,38,78,43,80,58,71,66,68,77,68,77,56,79,59,33,65,55,67,28,59,74,20,33,37,26,26,37,48,38,43,36,52,34,43,47,39,50,39,40,58,23,36,33,38,36,38,38,23,18,36,86,32,86,67,7,19,65,67,64,66,32,52,59,53,66,47,82,87,53,94,48,68,43,48,40,35,35,32,49,64,35,70,68,49,52,60,57,56,72,54,85,52,60,76,76,54,78,111,119,68,56,40,55,57,68,62,64,75,72,72,48,76,76,51,69,36,62,27,28,33,44,76,45,87,53,73,87,46,46,66,60,50,51,54,52,40,52,70,78,41,58,61,80,91,45,75,32,50,50,56,57,37,81,43,72,81,93,44,94,39,36,33,32,59,56,46,50,47,91,77,49,57,68,78,71,43,79,83,45,51,72,42,61,32,60,62,60,65,42,71,39,68,68,36,39,55,57,34,45,72,62,33,46,57,52,74,72,80,47,65,66,59,54,42,43,71,39,82,64,57,59,53,73,70,53,47,50,54,52,49,55,51,40,49,54,6,48,51,28,7,50,54,15,38,76,69,69,22,51,58,32,7,16,29,31,30,34,68,92,72,73,36,70,32,14,36,15,30,23,42,25,46,85,61,41,36,63,73,35,39,15,60,47,44,26,54,36,30,38,30,37,16,51,78,42,50,50,62,80,76,57,84,90,40,48,55,37,79,44,82,60,71,67,68,75,68,80,57,78,61,32,66,54,67,28,59,72,20,33,38,27,26,37,48,38,44,36,52,34,44,46,40,49,38,40,57,23,35,34,38,34,38,37,22,19,36,85,32,86,67,7,20,62,67,62,66,32,54,59,54,67,47,81,88,52,96,47,66,44,48,40,35,35,33,49,64,36,71,70,50,52,59,57,54,73,54,87,53,62,74,76,54,76,111

InterPro domains:
  IPR002125 Cytidine and deoxycytidylate deaminase domain [PF00383] (132-257)
  IPR002125 Cytidine and deoxycytidylate deaminase domain [PS51747] (129-284)
  IPR016193 Cytidine deaminase-like [SSF53927] (121-298)

pLDDT: mean 85.85, std 15.42, range [40.44, 98.94]

Nearest PDB structures (foldseek):
  7nz8-assembly1_B  TM=5.672E-01  e=2.890E-28  Mus musculus
  7nz7-assembly1_B  TM=5.672E-01  e=8.296E-28  Mus musculus
  7nz9-assembly1_B  TM=5.696E-01  e=2.839E-27  Mus musculus
  8e2r-assembly1_A  TM=8.754E-01  e=4.409E-09  Escherichia coli
  8vlj-assembly1_B  TM=8.108E-01  e=3.852E-08  Saccharomyces cerevisiae